Protein AF-0000000072488072 (afdb_homodimer)

Radius of gyration: 31.43 Å; Cα contacts (8 Å, |Δi|>4): 1066; chains: 2; bounding box: 112×76×89 Å

Sequence (458 aa):
MALRFSCALVAGTAMNAYVTSSSVNAASASKPYLTPYPTNPRNSRVFFDVAEKGGSSFFGMSTQQPIGRIEFELFDDTVPVTARSFRELCRGTSSMSPDGKPLTYKGCVFHRIIPDFMIQGGDITKGNGTGGCSIYGVRFKDESFDGKAGKHKGPGILSMANAGRNTNGSQFFICTIACPWLDGKHVVFGQVLHGYEHVKKLESYGTPHGKPTGTVLISDCGVVKEMEPMALRFSCALVAGTAMNAYVTSSSVNAASASKPYLTPYPTNPRNSRVFFDVAEKGGSSFFGMSTQQPIGRIEFELFDDTVPVTARSFRELCRGTSSMSPDGKPLTYKGCVFHRIIPDFMIQGGDITKGNGTGGCSIYGVRFKDESFDGKAGKHKGPGILSMANAGRNTNGSQFFICTIACPWLDGKHVVFGQVLHGYEHVKKLESYGTPHGKPTGTVLISDCGVVKEMEP

Foldseek 3Di:
DPPCPCPVVPPVPPPPPPPPPPPPPPPPPPPDDDWLDDDDPLFWKKKFWKWFFDPQPPVRDTDTHTLGMWMKTWQCVQFVPVSVQQQCQLAWDPDAAPVGFTSHQAPAWQFFAAAQWKTKIFQRPPNNPPAFATPVGRWAFQRDLPDPQFFQRFFFFKWFDADWGGGGGGMIITTHTGDRVCGPTITGTIGTDDDVVSVVVQNVQHDNVTGGVGIMGGNHMHIDGHRHD/DDDPPVVCPDDDPPPPPPPPPPPPPPPPPPPDDDWLDDDDPLFWKKKFWKWFFDPQPPVRDTDTHTLGMWMKTWQCVQFVPVSVQQQCQLAWDPDAAPVGFTSHQAPAWQFFAAAQWKTKIFQRPPNNPPAFATPVGRWAFQRDLPDPQFFQRFFFFKWFDADWGGGGGGMIMTTHTGDRVCGPTITGTIGTDDDVVSVVVQNVQHDNVTGGVGIMGGNHMHIDGHRHD

Structure (mmCIF, N/CA/C/O backbone):
data_AF-0000000072488072-model_v1
#
loop_
_entity.id
_entity.type
_entity.pdbx_description
1 polymer 'Peptidyl-prolyl cis-trans isomerase'
#
loop_
_atom_site.group_PDB
_atom_site.id
_atom_site.type_symbol
_atom_site.label_atom_id
_atom_site.label_alt_id
_atom_site.label_comp_id
_atom_site.label_asym_id
_atom_site.label_entity_id
_atom_site.label_seq_id
_atom_site.pdbx_PDB_ins_code
_atom_site.Cartn_x
_atom_site.Cartn_y
_atom_site.Cartn_z
_atom_site.occupancy
_atom_site.B_iso_or_equiv
_atom_site.auth_seq_id
_atom_site.auth_comp_id
_atom_site.auth_asym_id
_atom_site.auth_atom_id
_atom_site.pdbx_PDB_model_num
ATOM 1 N N . MET A 1 1 ? 91.562 7.945 33.375 1 22.36 1 MET A N 1
ATOM 2 C CA . MET A 1 1 ? 91.312 8.648 32.094 1 22.36 1 MET A CA 1
ATOM 3 C C . MET A 1 1 ? 90.125 8.062 31.344 1 22.36 1 MET A C 1
ATOM 5 O O . MET A 1 1 ? 90.062 6.859 31.094 1 22.36 1 MET A O 1
ATOM 9 N N . ALA A 1 2 ? 89 8.844 31.5 1 22.92 2 ALA A N 1
ATOM 10 C CA . ALA A 1 2 ? 87.562 8.977 31.312 1 22.92 2 ALA A CA 1
ATOM 11 C C . ALA A 1 2 ? 87.188 8.953 29.844 1 22.92 2 ALA A C 1
ATOM 13 O O . ALA A 1 2 ? 87.312 9.953 29.141 1 22.92 2 ALA A O 1
ATOM 14 N N . LEU A 1 3 ? 87.812 7.953 29.094 1 21.38 3 LEU A N 1
ATOM 15 C CA . LEU A 1 3 ? 87.688 7.961 27.641 1 21.38 3 LEU A CA 1
ATOM 16 C C . LEU A 1 3 ? 86.25 7.973 27.203 1 21.38 3 LEU A C 1
ATOM 18 O O . LEU A 1 3 ? 85.438 7.109 27.625 1 21.38 3 LEU A O 1
ATOM 22 N N . ARG A 1 4 ? 85.625 9.148 26.75 1 20.91 4 ARG A N 1
ATOM 23 C CA . ARG A 1 4 ? 84.5 9.922 26.281 1 20.91 4 ARG A CA 1
ATOM 24 C C . ARG A 1 4 ? 83.938 9.344 24.984 1 20.91 4 ARG A C 1
ATOM 26 O O . ARG A 1 4 ? 84.562 9.492 23.922 1 20.91 4 ARG A O 1
ATOM 33 N N . PHE A 1 5 ? 83.875 8 24.734 1 21.52 5 PHE A N 1
ATOM 34 C CA . PHE A 1 5 ? 83.438 7.578 23.391 1 21.52 5 PHE A CA 1
ATOM 35 C C . PHE A 1 5 ? 82.125 8.172 23.016 1 21.52 5 PHE A C 1
ATOM 37 O O . PHE A 1 5 ? 81.125 8.031 23.766 1 21.52 5 PHE A O 1
ATOM 44 N N . SER A 1 6 ? 82.062 9.344 22.297 1 18.88 6 SER A N 1
ATOM 45 C CA . SER A 1 6 ? 81 10.305 21.859 1 18.88 6 SER A CA 1
ATOM 46 C C . SER A 1 6 ? 80.125 9.688 20.797 1 18.88 6 SER A C 1
ATOM 48 O O . SER A 1 6 ? 80.5 9.516 19.641 1 18.88 6 SER A O 1
ATOM 50 N N . CYS A 1 7 ? 79.562 8.461 20.828 1 19.36 7 CYS A N 1
ATOM 51 C CA . CYS A 1 7 ? 78.875 7.871 19.703 1 19.36 7 CYS A CA 1
ATOM 52 C C . CYS A 1 7 ? 77.688 8.734 19.312 1 19.36 7 CYS A C 1
ATOM 54 O O . CYS A 1 7 ? 76.75 8.922 20.094 1 19.36 7 CYS A O 1
ATOM 56 N N . ALA A 1 8 ? 77.875 9.828 18.547 1 18.83 8 ALA A N 1
ATOM 57 C CA . ALA A 1 8 ? 76.938 10.898 18.203 1 18.83 8 ALA A CA 1
ATOM 58 C C . ALA A 1 8 ? 75.812 10.383 17.312 1 18.83 8 ALA A C 1
ATOM 60 O O . ALA A 1 8 ? 76 10.086 16.141 1 18.83 8 ALA A O 1
ATOM 61 N N . LEU A 1 9 ? 75.25 9.164 17.516 1 21.45 9 LEU A N 1
ATOM 62 C CA . LEU A 1 9 ? 74.375 8.688 16.453 1 21.45 9 LEU A CA 1
ATOM 63 C C . LEU A 1 9 ? 73.188 9.648 16.25 1 21.45 9 LEU A C 1
ATOM 65 O O . LEU A 1 9 ? 72.5 9.953 17.188 1 21.45 9 LEU A O 1
ATOM 69 N N . VAL A 1 10 ? 73.375 10.672 15.344 1 21.58 10 VAL A N 1
ATOM 70 C CA . VAL A 1 10 ? 72.5 11.797 15.031 1 21.58 10 VAL A CA 1
ATOM 71 C C . VAL A 1 10 ? 71.188 11.281 14.477 1 21.58 10 VAL A C 1
ATOM 73 O O . VAL A 1 10 ? 71.188 10.461 13.555 1 21.58 10 VAL A O 1
ATOM 76 N N . ALA A 1 11 ? 70.188 11.07 15.344 1 21.56 11 ALA A N 1
ATOM 77 C CA . ALA A 1 11 ? 68.812 10.641 15.234 1 21.56 11 ALA A CA 1
ATOM 78 C C . ALA A 1 11 ? 68 11.531 14.273 1 21.56 11 ALA A C 1
ATOM 80 O O . ALA A 1 11 ? 67.688 12.68 14.602 1 21.56 11 ALA A O 1
ATOM 81 N N . GLY A 1 12 ? 68.562 11.945 13.07 1 21.73 12 GLY A N 1
ATOM 82 C CA . GLY A 1 12 ? 67.812 12.961 12.367 1 21.73 12 GLY A CA 1
ATOM 83 C C . GLY A 1 12 ? 66.438 12.477 11.93 1 21.73 12 GLY A C 1
ATOM 84 O O . GLY A 1 12 ? 66.312 11.641 11.039 1 21.73 12 GLY A O 1
ATOM 85 N N . THR A 1 13 ? 65.562 11.867 12.742 1 21.2 13 THR A N 1
ATOM 86 C CA . THR A 1 13 ? 64.375 11.258 12.227 1 21.2 13 THR A CA 1
ATOM 87 C C . THR A 1 13 ? 63.438 12.312 11.602 1 21.2 13 THR A C 1
ATOM 89 O O . THR A 1 13 ? 63.156 13.328 12.227 1 21.2 13 THR A O 1
ATOM 92 N N . ALA A 1 14 ? 63.625 12.648 10.258 1 22.98 14 ALA A N 1
ATOM 93 C CA . ALA A 1 14 ? 62.75 13.523 9.484 1 22.98 14 ALA A CA 1
ATOM 94 C C . ALA A 1 14 ? 61.281 13.109 9.633 1 22.98 14 ALA A C 1
ATOM 96 O O . ALA A 1 14 ? 60.938 11.945 9.43 1 22.98 14 ALA A O 1
ATOM 97 N N . MET A 1 15 ? 60.562 13.594 10.609 1 22.97 15 MET A N 1
ATOM 98 C CA . MET A 1 15 ? 59.125 13.453 10.789 1 22.97 15 MET A CA 1
ATOM 99 C C . MET A 1 15 ? 58.375 13.977 9.57 1 22.97 15 MET A C 1
ATOM 101 O O . MET A 1 15 ? 58.469 15.164 9.242 1 22.97 15 MET A O 1
ATOM 105 N N . ASN A 1 16 ? 58.531 13.32 8.391 1 24.17 16 ASN A N 1
ATOM 106 C CA . ASN A 1 16 ? 57.656 13.836 7.332 1 24.17 16 ASN A CA 1
ATOM 107 C C . ASN A 1 16 ? 56.188 13.867 7.762 1 24.17 16 ASN A C 1
ATOM 109 O O . ASN A 1 16 ? 55.656 12.859 8.211 1 24.17 16 ASN A O 1
ATOM 113 N N . ALA A 1 17 ? 55.688 15.008 8.188 1 27.56 17 ALA A N 1
ATOM 114 C CA . ALA A 1 17 ? 54.281 15.32 8.438 1 27.56 17 ALA A CA 1
ATOM 115 C C . ALA A 1 17 ? 53.406 15.023 7.215 1 27.56 17 ALA A C 1
ATOM 117 O O . ALA A 1 17 ? 53.562 15.688 6.184 1 27.56 17 ALA A O 1
ATOM 118 N N . TYR A 1 18 ? 53.25 13.773 6.875 1 25.27 18 TYR A N 1
ATOM 119 C CA . TYR A 1 18 ? 52.188 13.609 5.875 1 25.27 18 TYR A CA 1
ATOM 120 C C . TYR A 1 18 ? 50.906 14.273 6.328 1 25.27 18 TYR A C 1
ATOM 122 O O . TYR A 1 18 ? 50.344 13.922 7.375 1 25.27 18 TYR A O 1
ATOM 130 N N . VAL A 1 19 ? 50.719 15.602 6.051 1 29.47 19 VAL A N 1
ATOM 131 C CA . VAL A 1 19 ? 49.406 16.25 6.098 1 29.47 19 VAL A CA 1
ATOM 132 C C . VAL A 1 19 ? 48.438 15.469 5.23 1 29.47 19 VAL A C 1
ATOM 134 O O . VAL A 1 19 ? 48.594 15.383 4.012 1 29.47 19 VAL A O 1
ATOM 137 N N . THR A 1 20 ? 48.094 14.289 5.695 1 28.62 20 THR A N 1
ATOM 138 C CA . THR A 1 20 ? 46.938 13.742 5.012 1 28.62 20 THR A CA 1
ATOM 139 C C . THR A 1 20 ? 45.781 14.742 5.016 1 28.62 20 THR A C 1
ATOM 141 O O . THR A 1 20 ? 45.344 15.188 6.078 1 28.62 20 THR A O 1
ATOM 144 N N . SER A 1 21 ? 45.719 15.641 4.012 1 30.08 21 SER A N 1
ATOM 145 C CA . SER A 1 21 ? 44.5 16.391 3.75 1 30.08 21 SER A CA 1
ATOM 146 C C . SER A 1 21 ? 43.281 15.477 3.701 1 30.08 21 SER A C 1
ATOM 148 O O . SER A 1 21 ? 43.25 14.523 2.922 1 30.08 21 SER A O 1
ATOM 150 N N . SER A 1 22 ? 42.812 15.086 4.883 1 30.8 22 SER A N 1
ATOM 151 C CA . SER A 1 22 ? 41.469 14.477 4.898 1 30.8 22 SER A CA 1
ATOM 152 C C . SER A 1 22 ? 40.5 15.297 4.082 1 30.8 22 SER A C 1
ATOM 154 O O . SER A 1 22 ? 40.188 16.438 4.434 1 30.8 22 SER A O 1
ATOM 156 N N . SER A 1 23 ? 40.625 15.289 2.787 1 32.75 23 SER A N 1
ATOM 157 C CA . SER A 1 23 ? 39.469 15.82 2.086 1 32.75 23 SER A CA 1
ATOM 158 C C . SER A 1 23 ? 38.188 15.25 2.658 1 32.75 23 SER A C 1
ATOM 160 O O . SER A 1 23 ? 37.938 14.047 2.586 1 32.75 23 SER A O 1
ATOM 162 N N . VAL A 1 24 ? 37.781 15.789 3.836 1 34.09 24 VAL A N 1
ATOM 163 C CA . VAL A 1 24 ? 36.375 15.609 4.211 1 34.09 24 VAL A CA 1
ATOM 164 C C . VAL A 1 24 ? 35.5 15.734 2.975 1 34.09 24 VAL A C 1
ATOM 166 O O . VAL A 1 24 ? 35.594 16.703 2.223 1 34.09 24 VAL A O 1
ATOM 169 N N . ASN A 1 25 ? 35.406 14.656 2.223 1 31.02 25 ASN A N 1
ATOM 170 C CA . ASN A 1 25 ? 34.281 14.633 1.309 1 31.02 25 ASN A CA 1
ATOM 171 C C . ASN A 1 25 ? 33.094 15.43 1.864 1 31.02 25 ASN A C 1
ATOM 173 O O . ASN A 1 25 ? 32.594 15.125 2.949 1 31.02 25 ASN A O 1
ATOM 177 N N . ALA A 1 26 ? 33.062 16.656 1.591 1 29.27 26 ALA A N 1
ATOM 178 C CA . ALA A 1 26 ? 31.828 17.422 1.832 1 29.27 26 ALA A CA 1
ATOM 179 C C . ALA A 1 26 ? 30.594 16.578 1.586 1 29.27 26 ALA A C 1
ATOM 181 O O . ALA A 1 26 ? 30.391 16.062 0.483 1 29.27 26 ALA A O 1
ATOM 182 N N . ALA A 1 27 ? 30.156 15.859 2.467 1 34.72 27 ALA A N 1
ATOM 183 C CA . ALA A 1 27 ? 28.766 15.422 2.41 1 34.72 27 ALA A CA 1
ATOM 184 C C . ALA A 1 27 ? 27.906 16.391 1.603 1 34.72 27 ALA A C 1
ATOM 186 O O . ALA A 1 27 ? 27.984 17.609 1.803 1 34.72 27 ALA A O 1
ATOM 187 N N . SER A 1 28 ? 27.688 16.188 0.311 1 36.78 28 SER A N 1
ATOM 188 C CA . SER A 1 28 ? 26.812 17.016 -0.506 1 36.78 28 SER A CA 1
ATOM 189 C C . SER A 1 28 ? 25.781 17.75 0.353 1 36.78 28 SER A C 1
ATOM 191 O O . SER A 1 28 ? 25.078 17.125 1.156 1 36.78 28 SER A O 1
ATOM 193 N N . ALA A 1 29 ? 25.922 18.812 0.796 1 41.69 29 ALA A N 1
ATOM 194 C CA . ALA A 1 29 ? 24.953 19.656 1.483 1 41.69 29 ALA A CA 1
ATOM 195 C C . ALA A 1 29 ? 23.531 19.391 0.993 1 41.69 29 ALA A C 1
ATOM 197 O O . ALA A 1 29 ? 23.25 19.516 -0.2 1 41.69 29 ALA A O 1
ATOM 198 N N . SER A 1 30 ? 22.844 18.391 1.479 1 55.56 30 SER A N 1
ATOM 199 C CA . SER A 1 30 ? 21.438 18.125 1.141 1 55.56 30 SER A CA 1
ATOM 200 C C . SER A 1 30 ? 20.703 19.422 0.797 1 55.56 30 SER A C 1
ATOM 202 O O . SER A 1 30 ? 20.875 20.438 1.477 1 55.56 30 SER A O 1
ATOM 204 N N . LYS A 1 31 ? 20.406 19.734 -0.428 1 69.25 31 LYS A N 1
ATOM 205 C CA . LYS A 1 31 ? 19.641 20.906 -0.882 1 69.25 31 LYS A CA 1
ATOM 206 C C . LYS A 1 31 ? 18.516 21.234 0.092 1 69.25 31 LYS A C 1
ATOM 208 O O . LYS A 1 31 ? 17.797 20.344 0.556 1 69.25 31 LYS A O 1
ATOM 213 N N . PRO A 1 32 ? 18.609 22.516 0.456 1 89.81 32 PRO A N 1
ATOM 214 C CA . PRO A 1 32 ? 17.578 22.938 1.409 1 89.81 32 PRO A CA 1
ATOM 215 C C . PRO A 1 32 ? 16.156 22.672 0.904 1 89.81 32 PRO A C 1
ATOM 217 O O . PRO A 1 32 ? 15.914 22.719 -0.303 1 89.81 32 PRO A O 1
ATOM 220 N N . TYR A 1 33 ? 15.258 22.375 1.756 1 95.31 33 TYR A N 1
ATOM 221 C CA . TYR A 1 33 ? 13.844 22.172 1.45 1 95.31 33 TYR A CA 1
ATOM 222 C C . TYR A 1 33 ? 13.195 23.484 1.009 1 95.31 33 TYR A C 1
ATOM 224 O O . TYR A 1 33 ? 13.352 24.516 1.665 1 95.31 33 TYR A O 1
ATOM 232 N N . LEU A 1 34 ? 12.539 23.375 -0.174 1 95.5 34 LEU A N 1
ATOM 233 C CA . LEU A 1 34 ? 11.695 24.453 -0.66 1 95.5 34 LEU A CA 1
ATOM 234 C C . LEU A 1 34 ? 10.242 24.016 -0.791 1 95.5 34 LEU A C 1
ATOM 236 O O . LEU A 1 34 ? 9.977 22.906 -1.256 1 95.5 34 LEU A O 1
ATOM 240 N N . THR A 1 35 ? 9.414 24.891 -0.335 1 98 35 THR A N 1
ATOM 241 C CA . THR A 1 35 ? 8 24.562 -0.46 1 98 35 THR A CA 1
ATOM 242 C C . THR A 1 35 ? 7.617 24.391 -1.926 1 98 35 THR A C 1
ATOM 244 O O . THR A 1 35 ? 8.078 25.141 -2.789 1 98 35 THR A O 1
ATOM 247 N N . PRO A 1 36 ? 6.742 23.453 -2.158 1 98.25 36 PRO A N 1
ATOM 248 C CA . PRO A 1 36 ? 6.316 23.234 -3.541 1 98.25 36 PRO A CA 1
ATOM 249 C C . PRO A 1 36 ? 5.523 24.406 -4.113 1 98.25 36 PRO A C 1
ATOM 251 O O . PRO A 1 36 ? 5.598 24.672 -5.312 1 98.25 36 PRO A O 1
ATOM 254 N N . TYR A 1 37 ? 4.758 25.078 -3.332 1 98.56 37 TYR A N 1
ATOM 255 C CA . TYR A 1 37 ? 3.977 26.234 -3.752 1 98.56 37 TYR A CA 1
ATOM 256 C C . TYR A 1 37 ? 4.422 27.484 -3.01 1 98.56 37 TYR A C 1
ATOM 258 O O . TYR A 1 37 ? 4.93 27.406 -1.889 1 98.56 37 TYR A O 1
ATOM 266 N N . PRO A 1 38 ? 4.191 28.625 -3.67 1 98 38 PRO A N 1
ATOM 267 C CA . PRO A 1 38 ? 4.426 29.859 -2.918 1 98 38 PRO A CA 1
ATOM 268 C C . PRO A 1 38 ? 3.549 29.969 -1.674 1 98 38 PRO A C 1
ATOM 270 O O . PRO A 1 38 ? 2.385 29.562 -1.697 1 98 38 PRO A O 1
ATOM 273 N N . THR A 1 39 ? 4.16 30.5 -0.698 1 98.06 39 THR A N 1
ATOM 274 C CA . THR A 1 39 ? 3.432 30.656 0.555 1 98.06 39 THR A CA 1
ATOM 275 C C . THR A 1 39 ? 2.471 31.844 0.475 1 98.06 39 THR A C 1
ATOM 277 O O . THR A 1 39 ? 2.738 32.812 -0.226 1 98.06 39 THR A O 1
ATOM 280 N N . ASN A 1 40 ? 1.332 31.703 1.137 1 98.19 40 ASN A N 1
ATOM 281 C CA . ASN A 1 40 ? 0.347 32.781 1.305 1 98.19 40 ASN A CA 1
ATOM 282 C C . ASN A 1 40 ? 0.245 33.219 2.76 1 98.19 40 ASN A C 1
ATOM 284 O O . ASN A 1 40 ? -0.224 32.469 3.613 1 98.19 40 ASN A O 1
ATOM 288 N N . PRO A 1 41 ? 0.607 34.375 3.043 1 96.75 41 PRO A N 1
ATOM 289 C CA . PRO A 1 41 ? 0.633 34.844 4.434 1 96.75 41 PRO A CA 1
ATOM 290 C C . PRO A 1 41 ? -0.756 34.906 5.062 1 96.75 41 PRO A C 1
ATOM 292 O O . PRO A 1 41 ? -0.88 35 6.285 1 96.75 41 PRO A O 1
ATOM 295 N N . ARG A 1 42 ? -1.775 34.844 4.293 1 98.06 42 ARG A N 1
ATOM 296 C CA . ARG A 1 42 ? -3.129 34.906 4.832 1 98.06 42 ARG A CA 1
ATOM 297 C C . ARG A 1 42 ? -3.605 33.5 5.27 1 98.06 42 ARG A C 1
ATOM 299 O O . ARG A 1 42 ? -4.609 33.406 5.973 1 98.06 42 ARG A O 1
ATOM 306 N N . ASN A 1 43 ? -2.926 32.562 4.816 1 98.75 43 ASN A N 1
ATOM 307 C CA . ASN A 1 43 ? -3.281 31.188 5.18 1 98.75 43 ASN A CA 1
ATOM 308 C C . ASN A 1 43 ? -2.92 30.875 6.629 1 98.75 43 ASN A C 1
ATOM 310 O O . ASN A 1 43 ? -1.988 31.469 7.18 1 98.75 43 ASN A O 1
ATOM 314 N N . SER A 1 44 ? -3.662 29.984 7.27 1 98.75 44 SER A N 1
ATOM 315 C CA . SER A 1 44 ? -3.363 29.562 8.633 1 98.75 44 SER A CA 1
ATOM 316 C C . SER A 1 44 ? -2.146 28.641 8.672 1 98.75 44 SER A C 1
ATOM 318 O O . SER A 1 44 ? -1.719 28.125 7.637 1 98.75 44 SER A O 1
ATOM 320 N N . ARG A 1 45 ? -1.593 28.547 9.844 1 98.88 45 ARG A N 1
ATOM 321 C CA . ARG A 1 45 ? -0.459 27.656 10.117 1 98.88 45 ARG A CA 1
ATOM 322 C C . ARG A 1 45 ? -0.712 26.812 11.352 1 98.88 45 ARG A C 1
ATOM 324 O O . ARG A 1 45 ? -1.26 27.297 12.344 1 98.88 45 ARG A O 1
ATOM 331 N N . VAL A 1 46 ? -0.357 25.562 11.242 1 98.94 46 VAL A N 1
ATOM 332 C CA . VAL A 1 46 ? -0.469 24.625 12.352 1 98.94 46 VAL A CA 1
ATOM 333 C C . VAL A 1 46 ? 0.858 23.891 12.547 1 98.94 46 VAL A C 1
ATOM 335 O O . VAL A 1 46 ? 1.778 24.047 11.734 1 98.94 46 VAL A O 1
ATOM 338 N N . PHE A 1 47 ? 0.931 23.141 13.688 1 98.94 47 PHE A N 1
ATOM 339 C CA . PHE A 1 47 ? 2.17 22.406 13.914 1 98.94 47 PHE A CA 1
ATOM 340 C C . PHE A 1 47 ? 1.882 21.016 14.477 1 98.94 47 PHE A C 1
ATOM 342 O O . PHE A 1 47 ? 0.826 20.797 15.07 1 98.94 47 PHE A O 1
ATOM 349 N N . PHE A 1 48 ? 2.773 20.109 14.219 1 98.94 48 PHE A N 1
ATOM 350 C CA . PHE A 1 48 ? 2.951 18.844 14.922 1 98.94 48 PHE A CA 1
ATOM 351 C C . PHE A 1 48 ? 4.289 18.812 15.656 1 98.94 48 PHE A C 1
ATOM 353 O O . PHE A 1 48 ? 5.332 19.094 15.07 1 98.94 48 PHE A O 1
ATOM 360 N N . ASP A 1 49 ? 4.258 18.531 16.938 1 98.88 49 ASP A N 1
ATOM 361 C CA . ASP A 1 49 ? 5.43 17.953 17.578 1 98.88 49 ASP A CA 1
ATOM 362 C C . ASP A 1 49 ? 5.414 16.422 17.469 1 98.88 49 ASP A C 1
ATOM 364 O O . ASP A 1 49 ? 4.441 15.781 17.859 1 98.88 49 ASP A O 1
ATOM 368 N N . VAL A 1 50 ? 6.531 15.883 16.906 1 98.81 50 VAL A N 1
ATOM 369 C CA . VAL A 1 50 ? 6.535 14.445 16.656 1 98.81 50 VAL A CA 1
ATOM 370 C C . VAL A 1 50 ? 7.617 13.781 17.516 1 98.81 50 VAL A C 1
ATOM 372 O O . VAL A 1 50 ? 8.586 14.43 17.906 1 98.81 50 VAL A O 1
ATOM 375 N N . ALA A 1 51 ? 7.344 12.539 17.828 1 98.5 51 ALA A N 1
ATOM 376 C CA . ALA A 1 51 ? 8.219 11.797 18.734 1 98.5 51 ALA A CA 1
ATOM 377 C C . ALA A 1 51 ? 8.211 10.312 18.422 1 98.5 51 ALA A C 1
ATOM 379 O O . ALA A 1 51 ? 7.344 9.828 17.688 1 98.5 51 ALA A O 1
ATOM 380 N N . GLU A 1 52 ? 9.234 9.625 18.859 1 97.56 52 GLU A N 1
ATOM 381 C CA . GLU A 1 52 ? 9.281 8.172 18.844 1 97.56 52 GLU A CA 1
ATOM 382 C C . GLU A 1 52 ? 8.898 7.602 20.219 1 97.56 52 GLU A C 1
ATOM 384 O O . GLU A 1 52 ? 9.359 8.086 21.25 1 97.56 52 GLU A O 1
ATOM 389 N N . LYS A 1 53 ? 8.031 6.641 20.141 1 93.25 53 LYS A N 1
ATOM 390 C CA . LYS A 1 53 ? 7.684 5.98 21.391 1 93.25 53 LYS A CA 1
ATOM 391 C C . LYS A 1 53 ? 8.828 5.105 21.891 1 93.25 53 LYS A C 1
ATOM 393 O O . LYS A 1 53 ? 9.352 4.273 21.141 1 93.25 53 LYS A O 1
ATOM 398 N N . GLY A 1 54 ? 9.359 5.441 22.969 1 78.81 54 GLY A N 1
ATOM 399 C CA . GLY A 1 54 ? 10.469 4.703 23.547 1 78.81 54 GLY A CA 1
ATOM 400 C C . GLY A 1 54 ? 10.039 3.424 24.234 1 78.81 54 GLY A C 1
ATOM 401 O O . GLY A 1 54 ? 8.844 3.162 24.391 1 78.81 54 GLY A O 1
ATOM 402 N N . GLY A 1 55 ? 10.984 2.451 24.312 1 67.81 55 GLY A N 1
ATOM 403 C CA . GLY A 1 55 ? 10.742 1.24 25.094 1 67.81 55 GLY A CA 1
ATOM 404 C C . GLY A 1 55 ? 10.367 1.516 26.531 1 67.81 55 GLY A C 1
ATOM 405 O O . GLY A 1 55 ? 10.406 2.664 26.984 1 67.81 55 GLY A O 1
ATOM 406 N N . SER A 1 56 ? 9.539 0.616 26.984 1 58.5 56 SER A N 1
ATOM 407 C CA . SER A 1 56 ? 9.188 0.707 28.406 1 58.5 56 SER A CA 1
ATOM 408 C C . SER A 1 56 ? 10.43 0.91 29.266 1 58.5 56 SER A C 1
ATOM 410 O O . SER A 1 56 ? 11.438 0.227 29.078 1 58.5 56 SER A O 1
ATOM 412 N N . SER A 1 57 ? 10.609 2.199 29.688 1 53 57 SER A N 1
ATOM 413 C CA . SER A 1 57 ? 11.656 2.326 30.688 1 53 57 SER A CA 1
ATOM 414 C C . SER A 1 57 ? 11.406 1.387 31.859 1 53 57 SER A C 1
ATOM 416 O O . SER A 1 57 ? 10.297 0.878 32.031 1 53 57 SER A O 1
ATOM 418 N N . PHE A 1 58 ? 12.484 1.087 32.469 1 52.59 58 PHE A N 1
ATOM 419 C CA . PHE A 1 58 ? 12.469 0.26 33.656 1 52.59 58 PHE A CA 1
ATOM 420 C C . PHE A 1 58 ? 11.25 0.566 34.531 1 52.59 58 PHE A C 1
ATOM 422 O O . PHE A 1 58 ? 10.703 -0.325 35.188 1 52.59 58 PHE A O 1
ATOM 429 N N . PHE A 1 59 ? 10.883 1.755 34.688 1 56.06 59 PHE A N 1
ATOM 430 C CA . PHE A 1 59 ? 9.82 2.023 35.625 1 56.06 59 PHE A CA 1
ATOM 431 C C . PHE A 1 59 ? 8.453 1.979 34.969 1 56.06 59 PHE A C 1
ATOM 433 O O . PHE A 1 59 ? 7.469 2.467 35.531 1 56.06 59 PHE A O 1
ATOM 440 N N . GLY A 1 60 ? 8.336 1.348 33.844 1 56.75 60 GLY A N 1
ATOM 441 C CA . GLY A 1 60 ? 7.031 1.131 33.25 1 56.75 60 GLY A CA 1
ATOM 442 C C . GLY A 1 60 ? 6.531 2.33 32.469 1 56.75 60 GLY A C 1
ATOM 443 O O . GLY A 1 60 ? 5.398 2.332 31.969 1 56.75 60 GLY A O 1
ATOM 444 N N . MET A 1 61 ? 7.289 3.455 32.625 1 58.28 61 MET A N 1
ATOM 445 C CA . MET A 1 61 ? 6.77 4.648 31.984 1 58.28 61 MET A CA 1
ATOM 446 C C . MET A 1 61 ? 7.188 4.691 30.516 1 58.28 61 MET A C 1
ATOM 448 O O . MET A 1 61 ? 8.352 4.461 30.188 1 58.28 61 MET A O 1
ATOM 452 N N . SER A 1 62 ? 6.258 4.695 29.688 1 64.31 62 SER A N 1
ATOM 453 C CA . SER A 1 62 ? 6.551 4.875 28.266 1 64.31 62 SER A CA 1
ATOM 454 C C . SER A 1 62 ? 7.203 6.23 28 1 64.31 62 SER A C 1
ATOM 456 O O . SER A 1 62 ? 6.695 7.262 28.438 1 64.31 62 SER A O 1
ATOM 458 N N . THR A 1 63 ? 8.492 6.199 27.594 1 81.5 63 THR A N 1
ATOM 459 C CA . THR A 1 63 ? 9.211 7.43 27.281 1 81.5 63 THR A CA 1
ATOM 460 C C . THR A 1 63 ? 9.078 7.766 25.797 1 81.5 63 THR A C 1
ATOM 462 O O . THR A 1 63 ? 8.781 6.891 24.984 1 81.5 63 THR A O 1
ATOM 465 N N . GLN A 1 64 ? 8.836 9.086 25.562 1 89.38 64 GLN A N 1
ATOM 466 C CA . GLN A 1 64 ? 8.875 9.594 24.188 1 89.38 64 GLN A CA 1
ATOM 467 C C . GLN A 1 64 ? 10.18 10.336 23.906 1 89.38 64 GLN A C 1
ATOM 469 O O . GLN A 1 64 ? 10.641 11.117 24.75 1 89.38 64 GLN A O 1
ATOM 474 N N . GLN A 1 65 ? 10.805 9.922 22.875 1 94.12 65 GLN A N 1
ATOM 475 C CA . GLN A 1 65 ? 11.977 10.656 22.391 1 94.12 65 GLN A CA 1
ATOM 476 C C . GLN A 1 65 ? 11.586 11.68 21.328 1 94.12 65 GLN A C 1
ATOM 478 O O . GLN A 1 65 ? 11.188 11.305 20.219 1 94.12 65 GLN A O 1
ATOM 483 N N . PRO A 1 66 ? 11.742 12.938 21.672 1 97 66 PRO A N 1
ATOM 484 C CA . PRO A 1 66 ? 11.336 13.961 20.719 1 97 66 PRO A CA 1
ATOM 485 C C . PRO A 1 66 ? 12.141 13.914 19.422 1 97 66 PRO A C 1
ATOM 487 O O . PRO A 1 66 ? 13.359 13.688 19.453 1 97 66 PRO A O 1
ATOM 490 N N . ILE A 1 67 ? 11.43 14.023 18.359 1 98.25 67 ILE A N 1
ATOM 491 C CA . ILE A 1 67 ? 12.07 14.18 17.062 1 98.25 67 ILE A CA 1
ATOM 492 C C . ILE A 1 67 ? 12.156 15.664 16.703 1 98.25 67 ILE A C 1
ATOM 494 O O . ILE A 1 67 ? 13.234 16.156 16.359 1 98.25 67 ILE A O 1
ATOM 498 N N . GLY A 1 68 ? 11.016 16.375 16.688 1 98.75 68 GLY A N 1
ATOM 499 C CA . GLY A 1 68 ? 11.016 17.812 16.422 1 98.75 68 GLY A CA 1
ATOM 500 C C . GLY A 1 68 ? 9.664 18.328 15.977 1 98.75 68 GLY A C 1
ATOM 501 O O . GLY A 1 68 ? 8.672 17.594 15.984 1 98.75 68 GLY A O 1
ATOM 502 N N . ARG A 1 69 ? 9.641 19.656 15.641 1 98.81 69 ARG A N 1
ATOM 503 C CA . ARG A 1 69 ? 8.391 20.297 15.234 1 98.81 69 ARG A CA 1
ATOM 504 C C . ARG A 1 69 ? 8.312 20.406 13.711 1 98.81 69 ARG A C 1
ATOM 506 O O . ARG A 1 69 ? 9.297 20.766 13.062 1 98.81 69 ARG A O 1
ATOM 513 N N . ILE A 1 70 ? 7.164 20.062 13.219 1 98.94 70 ILE A N 1
ATOM 514 C CA . ILE A 1 70 ? 6.805 20.297 11.82 1 98.94 70 ILE A CA 1
ATOM 515 C C . ILE A 1 70 ? 5.703 21.344 11.742 1 98.94 70 ILE A C 1
ATOM 517 O O . ILE A 1 70 ? 4.672 21.219 12.406 1 98.94 70 ILE A O 1
ATOM 521 N N . GLU A 1 71 ? 5.895 22.328 10.938 1 98.94 71 GLU A N 1
ATOM 522 C CA . GLU A 1 71 ? 4.891 23.375 10.734 1 98.94 71 GLU A CA 1
ATOM 523 C C . GLU A 1 71 ? 4.297 23.297 9.328 1 98.94 71 GLU A C 1
ATOM 525 O O . GLU A 1 71 ? 5.02 23.094 8.352 1 98.94 71 GLU A O 1
ATOM 530 N N . PHE A 1 72 ? 3.033 23.547 9.273 1 98.94 72 PHE A N 1
ATOM 531 C CA . PHE A 1 72 ? 2.305 23.453 8.008 1 98.94 72 PHE A CA 1
ATOM 532 C C . PHE A 1 72 ? 1.599 24.766 7.691 1 98.94 72 PHE A C 1
ATOM 534 O O . PHE A 1 72 ? 1.056 25.406 8.586 1 98.94 72 PHE A O 1
ATOM 541 N N . GLU A 1 73 ? 1.635 25.078 6.465 1 98.94 73 GLU A N 1
ATOM 542 C CA . GLU A 1 73 ? 0.65 26.016 5.918 1 98.94 73 GLU A CA 1
ATOM 543 C C . GLU A 1 73 ? -0.585 25.281 5.414 1 98.94 73 GLU A C 1
ATOM 545 O O . GLU A 1 73 ? -0.469 24.281 4.699 1 98.94 73 GLU A O 1
ATOM 550 N N . LEU A 1 74 ? -1.74 25.719 5.832 1 98.94 74 LEU A N 1
ATOM 551 C CA . LEU A 1 74 ? -2.973 25.156 5.293 1 98.94 74 LEU A CA 1
ATOM 552 C C . LEU A 1 74 ? -3.541 26.031 4.188 1 98.94 74 LEU A C 1
ATOM 554 O O . LEU A 1 74 ? -3.496 27.266 4.289 1 98.94 74 LEU A O 1
ATOM 558 N N . PHE A 1 75 ? -4.051 25.469 3.166 1 98.81 75 PHE A N 1
ATOM 559 C CA . PHE A 1 75 ? -4.523 26.203 2 1 98.81 75 PHE A CA 1
ATOM 560 C C . PHE A 1 75 ? -5.949 26.703 2.217 1 98.81 75 PHE A C 1
ATOM 562 O O . PHE A 1 75 ? -6.859 26.312 1.479 1 98.81 75 PHE A O 1
ATOM 569 N N . ASP A 1 76 ? -6.078 27.641 3.057 1 98.69 76 ASP A N 1
ATOM 570 C CA . ASP A 1 76 ? -7.359 28.281 3.338 1 98.69 76 ASP A CA 1
ATOM 571 C C . ASP A 1 76 ? -7.906 28.984 2.098 1 98.69 76 ASP A C 1
ATOM 573 O O . ASP A 1 76 ? -9.125 29.094 1.929 1 98.69 76 ASP A O 1
ATOM 577 N N . ASP A 1 77 ? -7.094 29.391 1.286 1 98 77 ASP A N 1
ATOM 578 C CA . ASP A 1 77 ? -7.445 30.188 0.111 1 98 77 ASP A CA 1
ATOM 579 C C . ASP A 1 77 ? -8.094 29.312 -0.963 1 98 77 ASP A C 1
ATOM 581 O O . ASP A 1 77 ? -8.844 29.812 -1.806 1 98 77 ASP A O 1
ATOM 585 N N . THR A 1 78 ? -7.855 28.031 -0.97 1 97.88 78 THR A N 1
ATOM 586 C CA . THR A 1 78 ? -8.344 27.188 -2.049 1 97.88 78 THR A CA 1
ATOM 587 C C . THR A 1 78 ? -9.336 26.156 -1.52 1 97.88 78 THR A C 1
ATOM 589 O O . THR A 1 78 ? -10.328 25.844 -2.186 1 97.88 78 THR A O 1
ATOM 592 N N . VAL A 1 79 ? -9.07 25.625 -0.34 1 98.69 79 VAL A N 1
ATOM 593 C CA . VAL A 1 79 ? -9.93 24.594 0.238 1 98.69 79 VAL A CA 1
ATOM 594 C C . VAL A 1 79 ? -10.172 24.891 1.715 1 98.69 79 VAL A C 1
ATOM 596 O O . VAL A 1 79 ? -9.812 24.109 2.586 1 98.69 79 VAL A O 1
ATOM 599 N N . PRO A 1 80 ? -10.906 25.953 2.004 1 98.56 80 PRO A N 1
ATOM 600 C CA . PRO A 1 80 ? -11.109 26.406 3.381 1 98.56 80 PRO A CA 1
ATOM 601 C C . PRO A 1 80 ? -11.852 25.375 4.238 1 98.56 80 PRO A C 1
ATOM 603 O O . PRO A 1 80 ? -11.633 25.297 5.449 1 98.56 80 PRO A O 1
ATOM 606 N N . VAL A 1 81 ? -12.727 24.594 3.664 1 98.62 81 VAL A N 1
ATOM 607 C CA . VAL A 1 81 ? -13.492 23.609 4.426 1 98.62 81 VAL A CA 1
ATOM 608 C C . VAL A 1 81 ? -12.57 22.5 4.914 1 98.62 81 VAL A C 1
ATOM 610 O O . VAL A 1 81 ? -12.594 22.125 6.094 1 98.62 81 VAL A O 1
ATOM 613 N N . THR A 1 82 ? -11.758 21.984 4.047 1 98.81 82 THR A N 1
ATOM 614 C CA . 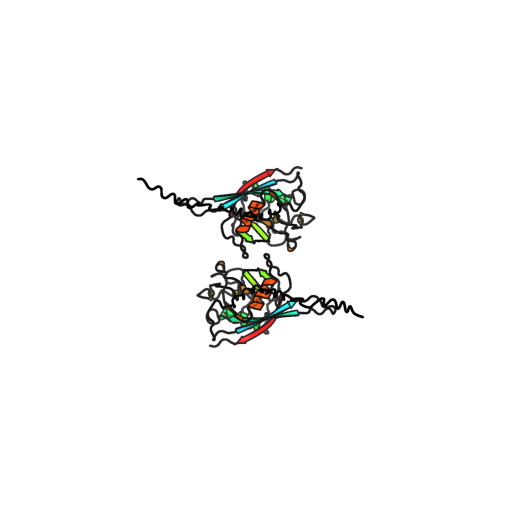THR A 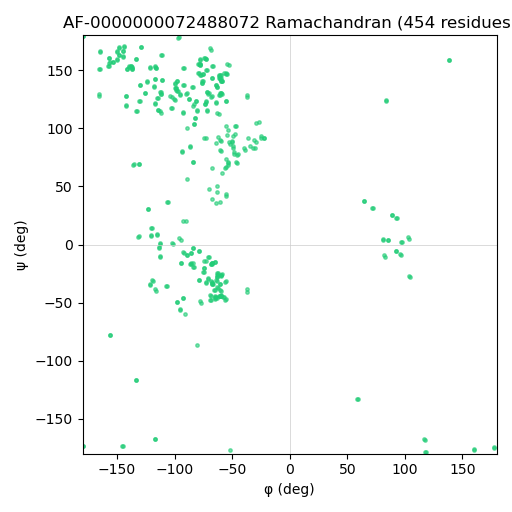1 82 ? -10.797 20.922 4.383 1 98.81 82 THR A CA 1
ATOM 615 C C . THR A 1 82 ? -9.75 21.438 5.367 1 98.81 82 THR A C 1
ATOM 617 O O . THR A 1 82 ? -9.453 20.781 6.363 1 98.81 82 THR A O 1
ATOM 620 N N . ALA A 1 83 ? -9.25 22.625 5.086 1 98.88 83 ALA A N 1
ATOM 621 C CA . ALA A 1 83 ? -8.25 23.234 5.949 1 98.88 83 ALA A CA 1
ATOM 622 C C . ALA A 1 83 ? -8.789 23.438 7.363 1 98.88 83 ALA A C 1
ATOM 624 O O . ALA A 1 83 ? -8.086 23.188 8.344 1 98.88 83 ALA A O 1
ATOM 625 N N . ARG A 1 84 ? -10 23.812 7.461 1 98.5 84 ARG A N 1
ATOM 626 C CA . ARG A 1 84 ? -10.609 24.047 8.766 1 98.5 84 ARG A CA 1
ATOM 627 C C . ARG A 1 84 ? -10.695 22.75 9.57 1 98.5 84 ARG A C 1
ATOM 629 O O . ARG A 1 84 ? -10.398 22.734 10.766 1 98.5 84 ARG A O 1
ATOM 636 N N . SER A 1 85 ? -11.148 21.719 8.953 1 98.38 85 SER A N 1
ATOM 637 C CA . SER A 1 85 ? -11.242 20.453 9.664 1 98.38 85 SER A CA 1
ATOM 638 C C . SER A 1 85 ? -9.898 20.047 10.266 1 98.38 85 SER A C 1
ATOM 640 O O . SER A 1 85 ? -9.82 19.688 11.438 1 98.38 85 SER A O 1
ATOM 642 N N . PHE A 1 86 ? -8.859 20.141 9.461 1 98.75 86 PHE A N 1
ATOM 643 C CA . PHE A 1 86 ? -7.52 19.781 9.906 1 98.75 86 PHE A CA 1
ATOM 644 C C . PHE A 1 86 ? -7.051 20.703 11.023 1 98.75 86 PHE A C 1
ATOM 646 O O . PHE A 1 86 ? -6.516 20.234 12.031 1 98.75 86 PHE A O 1
ATOM 653 N N . ARG A 1 87 ? -7.25 21.953 10.852 1 98.81 87 ARG A N 1
ATOM 654 C CA . ARG A 1 87 ? -6.844 22.953 11.828 1 98.81 87 ARG A CA 1
ATOM 655 C C . ARG A 1 87 ? -7.52 22.703 13.172 1 98.81 87 ARG A C 1
ATOM 657 O O . ARG A 1 87 ? -6.871 22.766 14.219 1 98.81 87 ARG A O 1
ATOM 664 N N . GLU A 1 88 ? -8.789 22.422 13.141 1 98.56 88 GLU A N 1
ATOM 665 C CA . GLU A 1 88 ? -9.531 22.203 14.375 1 98.56 88 GLU A CA 1
ATOM 666 C C . GLU A 1 88 ? -9.07 20.922 15.078 1 98.56 88 GLU A C 1
ATOM 668 O O . GLU A 1 88 ? -9.07 20.844 16.312 1 98.56 88 GLU A O 1
ATOM 673 N N . LEU A 1 89 ? -8.695 19.938 14.336 1 98.5 89 LEU A N 1
ATOM 674 C CA . LEU A 1 89 ? -8.172 18.719 14.938 1 98.5 89 LEU A CA 1
ATOM 675 C C . LEU A 1 89 ? -6.789 18.953 15.531 1 98.5 89 LEU A C 1
ATOM 677 O O . LEU A 1 89 ? -6.398 18.281 16.484 1 98.5 89 LEU A O 1
ATOM 681 N N . CYS A 1 90 ? -6.047 19.891 14.953 1 98.75 90 CYS A N 1
ATOM 682 C CA . CYS A 1 90 ? -4.789 20.297 15.57 1 98.75 90 CYS A CA 1
ATOM 683 C C . CYS A 1 90 ? -5.043 21.047 16.875 1 98.75 90 CYS A C 1
ATOM 685 O O . CYS A 1 90 ? -4.324 20.859 17.859 1 98.75 90 CYS A O 1
ATOM 687 N N . ARG A 1 91 ? -5.988 21.922 16.812 1 97.88 91 ARG A N 1
ATOM 688 C CA . ARG A 1 91 ? -6.344 22.703 17.984 1 97.88 91 ARG A CA 1
ATOM 689 C C . ARG A 1 91 ? -6.844 21.797 19.109 1 97.88 91 ARG A C 1
ATOM 691 O O . ARG A 1 91 ? -6.5 22.016 20.281 1 97.88 91 ARG A O 1
ATOM 698 N N . GLY A 1 92 ? -7.527 20.828 18.797 1 95.12 92 GLY A N 1
ATOM 699 C CA . GLY A 1 92 ? -8.289 20.031 19.75 1 95.12 92 GLY A CA 1
ATOM 700 C C . GLY A 1 92 ? -9.641 20.625 20.078 1 95.12 92 GLY A C 1
ATOM 701 O O . GLY A 1 92 ? -9.75 21.828 20.328 1 95.12 92 GLY A O 1
ATOM 702 N N . THR A 1 93 ? -10.633 19.828 19.859 1 85.69 93 THR A N 1
ATOM 703 C CA . THR A 1 93 ? -11.984 20.281 20.172 1 85.69 93 THR A CA 1
ATOM 704 C C . THR A 1 93 ? -12.562 19.516 21.359 1 85.69 93 THR A C 1
ATOM 706 O O . THR A 1 93 ? -12.016 18.5 21.766 1 85.69 93 THR A O 1
ATOM 709 N N . SER A 1 94 ? -13.602 20.078 21.922 1 87.56 94 SER A N 1
ATOM 710 C CA . SER A 1 94 ? -14.312 19.391 23 1 87.56 94 SER A CA 1
ATOM 711 C C . SER A 1 94 ? -15.242 18.312 22.438 1 87.56 94 SER A C 1
ATOM 713 O O . SER A 1 94 ? -15.781 17.5 23.203 1 87.56 94 SER A O 1
ATOM 715 N N . SER A 1 95 ? -15.312 18.281 21.172 1 90 95 SER A N 1
ATOM 716 C CA . SER A 1 95 ? -16.203 17.312 20.531 1 90 95 SER A CA 1
ATOM 717 C C . SER A 1 95 ? -15.562 15.922 20.484 1 90 95 SER A C 1
ATOM 719 O O . SER A 1 95 ? -14.336 15.797 20.578 1 90 95 SER A O 1
ATOM 721 N N . MET A 1 96 ? -16.484 14.922 20.406 1 94.56 96 MET A N 1
ATOM 722 C CA . MET A 1 96 ? -16.047 13.531 20.344 1 94.56 96 MET A CA 1
ATOM 723 C C . MET A 1 96 ? -16.562 12.852 19.078 1 94.56 96 MET A C 1
ATOM 725 O O . MET A 1 96 ? -17.609 13.234 18.547 1 94.56 96 MET A O 1
ATOM 729 N N . SER A 1 97 ? -15.859 11.914 18.656 1 95.12 97 SER A N 1
ATOM 730 C CA . SER A 1 97 ? -16.344 11.055 17.578 1 95.12 97 SER A CA 1
ATOM 731 C C . SER A 1 97 ? -17.516 10.195 18.047 1 95.12 97 SER A C 1
ATOM 733 O O . SER A 1 97 ? -17.781 10.086 19.25 1 95.12 97 SER A O 1
ATOM 735 N N . PRO A 1 98 ? -18.219 9.555 17.094 1 94.31 98 PRO A N 1
ATOM 736 C CA . PRO A 1 98 ? -19.312 8.672 17.484 1 94.31 98 PRO A CA 1
ATOM 737 C C . PRO A 1 98 ? -18.859 7.531 18.391 1 94.31 98 PRO A C 1
ATOM 739 O O . PRO A 1 98 ? -19.641 7.059 19.234 1 94.31 98 PRO A O 1
ATOM 742 N N . ASP A 1 99 ? -17.672 7.129 18.359 1 93.38 99 ASP A N 1
ATOM 743 C CA . ASP A 1 99 ? -17.172 6.027 19.188 1 93.38 99 ASP A CA 1
ATOM 744 C C . ASP A 1 99 ? -16.516 6.543 20.453 1 93.38 99 ASP A C 1
ATOM 746 O O . ASP A 1 99 ? -15.852 5.785 21.172 1 93.38 99 ASP A O 1
ATOM 750 N N . GLY A 1 100 ? -16.562 7.855 20.734 1 94.81 100 GLY A N 1
ATOM 751 C CA . GLY A 1 100 ? -16.188 8.43 22.016 1 94.81 100 GLY A CA 1
ATOM 752 C C . GLY A 1 100 ? -14.734 8.859 22.062 1 94.81 100 GLY A C 1
ATOM 753 O O . GLY A 1 100 ? -14.148 8.961 23.141 1 94.81 100 GLY A O 1
ATOM 754 N N . LYS A 1 101 ? -14.195 9.086 20.938 1 95.94 101 LYS A N 1
ATOM 755 C CA . LYS A 1 101 ? -12.805 9.531 20.891 1 95.94 101 LYS A CA 1
ATOM 756 C C . LYS A 1 101 ? -12.727 11.047 20.703 1 95.94 101 LYS A C 1
ATOM 758 O O . LYS A 1 101 ? -13.5 11.625 19.938 1 95.94 101 LYS A O 1
ATOM 763 N N . PRO A 1 102 ? -11.781 11.68 21.438 1 96 102 PRO A N 1
ATOM 764 C CA . PRO A 1 102 ? -11.602 13.117 21.219 1 96 102 PRO A CA 1
ATOM 765 C C . PRO A 1 102 ? -11.203 13.445 19.781 1 96 102 PRO A C 1
ATOM 767 O O . PRO A 1 102 ? -10.445 12.695 19.156 1 96 102 PRO A O 1
ATOM 770 N N . LEU A 1 103 ? -11.664 14.555 19.312 1 97.75 103 LEU A N 1
ATOM 771 C CA . LEU A 1 103 ? -11.281 15.039 18 1 97.75 103 LEU A CA 1
ATOM 772 C C . LEU A 1 103 ? -10 15.859 18.062 1 97.75 103 LEU A C 1
ATOM 774 O O . LEU A 1 103 ? -10.039 17.094 18.062 1 97.75 103 LEU A O 1
ATOM 778 N N . THR A 1 104 ? -8.883 15.148 18.016 1 98.44 104 THR A N 1
ATOM 779 C CA . THR A 1 104 ? -7.559 15.766 18.062 1 98.44 104 THR A CA 1
ATOM 780 C C . THR A 1 104 ? -6.512 14.828 17.453 1 98.44 104 THR A C 1
ATOM 782 O O . THR A 1 104 ? -6.648 13.609 17.516 1 98.44 104 THR A O 1
ATOM 785 N N . TYR A 1 105 ? -5.477 15.453 16.953 1 98.56 105 TYR A N 1
ATOM 786 C CA . TYR A 1 105 ? -4.363 14.672 16.422 1 98.56 105 TYR A CA 1
ATOM 787 C C . TYR A 1 105 ? -3.379 14.32 17.531 1 98.56 105 TYR A C 1
ATOM 789 O O . TYR A 1 105 ? -2.504 13.469 17.344 1 98.56 105 TYR A O 1
ATOM 797 N N . LYS A 1 106 ? -3.479 15.039 18.672 1 97.88 106 LYS A N 1
ATOM 798 C CA . LYS A 1 106 ? -2.547 14.75 19.766 1 97.88 106 LYS A CA 1
ATOM 799 C C . LYS A 1 106 ? -2.594 13.281 20.156 1 97.88 106 LYS A C 1
ATOM 801 O O . LYS A 1 106 ? -3.668 12.734 20.422 1 97.88 106 LYS A O 1
ATOM 806 N N . GLY A 1 107 ? -1.425 12.633 20.109 1 96.75 107 GLY A N 1
ATOM 807 C CA . GLY A 1 107 ? -1.317 11.234 20.484 1 96.75 107 GLY A CA 1
ATOM 808 C C . GLY A 1 107 ? -1.482 10.273 19.328 1 96.75 107 GLY A C 1
ATOM 809 O O . GLY A 1 107 ? -1.263 9.07 19.469 1 96.75 107 GLY A O 1
ATOM 810 N N . CYS A 1 108 ? -1.8 10.805 18.219 1 97.5 108 CYS A N 1
ATOM 811 C CA . CYS A 1 108 ? -2.066 9.984 17.047 1 97.5 108 CYS A CA 1
ATOM 812 C C . CYS A 1 108 ? -0.77 9.461 16.438 1 97.5 108 CYS A C 1
ATOM 814 O O . CYS A 1 108 ? 0.21 10.195 16.328 1 97.5 108 CYS A O 1
ATOM 816 N N . VAL A 1 109 ? -0.783 8.195 16.016 1 98.06 109 VAL A N 1
ATOM 817 C CA . VAL A 1 109 ? 0.416 7.586 15.453 1 98.06 109 VAL A CA 1
ATOM 818 C C . VAL A 1 109 ? 0.418 7.758 13.938 1 98.06 109 VAL A C 1
ATOM 820 O O . VAL A 1 109 ? -0.632 7.977 13.328 1 98.06 109 VAL A O 1
ATOM 823 N N . PHE A 1 110 ? 1.597 7.793 13.391 1 98.75 110 PHE A N 1
ATOM 824 C CA . PHE A 1 110 ? 1.764 7.551 11.961 1 98.75 110 PHE A CA 1
ATOM 825 C C . PHE A 1 110 ? 1.795 6.055 11.664 1 98.75 110 PHE A C 1
ATOM 827 O O . PHE A 1 110 ? 2.801 5.391 11.914 1 98.75 110 PHE A O 1
ATOM 834 N N . HIS A 1 111 ? 0.729 5.559 11.047 1 98.31 111 HIS A N 1
ATOM 835 C CA . HIS A 1 111 ? 0.528 4.117 11 1 98.31 111 HIS A CA 1
ATOM 836 C C . HIS A 1 111 ? 1.097 3.523 9.719 1 98.31 111 HIS A C 1
ATOM 838 O O . HIS A 1 111 ? 1.257 2.305 9.609 1 98.31 111 HIS A O 1
ATOM 844 N N . ARG A 1 112 ? 1.368 4.316 8.734 1 98.38 112 ARG A N 1
ATOM 845 C CA . ARG A 1 112 ? 1.895 3.85 7.453 1 98.38 112 ARG A CA 1
ATOM 846 C C . ARG A 1 112 ? 2.928 4.824 6.898 1 98.38 112 ARG A C 1
ATOM 848 O O . ARG A 1 112 ? 2.633 6.004 6.703 1 98.38 112 ARG A O 1
ATOM 855 N N . ILE A 1 113 ? 4.129 4.359 6.703 1 98.75 113 ILE A N 1
ATOM 856 C CA . ILE A 1 113 ? 5.219 5.16 6.16 1 98.75 113 ILE A CA 1
ATOM 857 C C . ILE A 1 113 ? 5.938 4.375 5.062 1 98.75 113 ILE A C 1
ATOM 859 O O . ILE A 1 113 ? 6.496 3.309 5.316 1 98.75 113 ILE A O 1
ATOM 863 N N . ILE A 1 114 ? 5.816 4.926 3.877 1 98.12 114 ILE A N 1
ATOM 864 C CA . ILE A 1 114 ? 6.492 4.32 2.734 1 98.12 114 ILE A CA 1
ATOM 865 C C . ILE A 1 114 ? 7.566 5.27 2.209 1 98.12 114 ILE A C 1
ATOM 867 O O . ILE A 1 114 ? 7.258 6.348 1.7 1 98.12 114 ILE A O 1
ATOM 871 N N . PRO A 1 115 ? 8.836 4.816 2.318 1 97.75 115 PRO A N 1
ATOM 872 C CA . PRO A 1 115 ? 9.914 5.684 1.823 1 97.75 115 PRO A CA 1
ATOM 873 C C . PRO A 1 115 ? 9.758 6.023 0.343 1 97.75 115 PRO A C 1
ATOM 875 O O . PRO A 1 115 ? 9.336 5.176 -0.448 1 97.75 115 PRO A O 1
ATOM 878 N N . ASP A 1 116 ? 10.086 7.309 0.025 1 96.81 116 ASP A N 1
ATOM 879 C CA . ASP A 1 116 ? 10.008 7.82 -1.339 1 96.81 116 ASP A CA 1
ATOM 880 C C . ASP A 1 116 ? 8.562 7.828 -1.842 1 96.81 116 ASP A C 1
ATOM 882 O O . ASP A 1 116 ? 8.305 7.535 -3.01 1 96.81 116 ASP A O 1
ATOM 886 N N . PHE A 1 117 ? 7.758 8.148 -0.918 1 98 117 PHE A N 1
ATOM 887 C CA . PHE A 1 117 ? 6.352 8.289 -1.272 1 98 117 PHE A CA 1
ATOM 888 C C . PHE A 1 117 ? 5.637 9.211 -0.292 1 98 117 PHE A C 1
ATOM 890 O O . PHE A 1 117 ? 5.539 10.422 -0.524 1 98 117 PHE A O 1
ATOM 897 N N . MET A 1 118 ? 5.348 8.508 0.951 1 98.75 118 MET A N 1
ATOM 898 C CA . MET A 1 118 ? 4.543 9.359 1.82 1 98.75 118 MET A CA 1
ATOM 899 C C . MET A 1 118 ? 4.535 8.828 3.248 1 98.75 118 MET A C 1
ATOM 901 O O . MET A 1 118 ? 5.047 7.734 3.512 1 98.75 118 MET A O 1
ATOM 905 N N . ILE A 1 119 ? 4.059 9.695 4.223 1 98.94 119 ILE A N 1
ATOM 906 C CA . ILE A 1 119 ? 3.793 9.406 5.629 1 98.94 119 ILE A CA 1
ATOM 907 C C . ILE A 1 119 ? 2.307 9.602 5.918 1 98.94 119 ILE A C 1
ATOM 909 O O . ILE A 1 119 ? 1.773 10.703 5.746 1 98.94 119 ILE A O 1
ATOM 913 N N . GLN A 1 120 ? 1.695 8.555 6.379 1 98.81 120 GLN A N 1
ATOM 914 C CA . GLN A 1 120 ? 0.257 8.625 6.617 1 98.81 120 GLN A CA 1
ATOM 915 C C . GLN A 1 120 ? -0.06 8.539 8.109 1 98.81 120 GLN A C 1
ATOM 917 O O . GLN A 1 120 ? 0.494 7.695 8.812 1 98.81 120 GLN A O 1
ATOM 922 N N . GLY A 1 121 ? -0.911 9.484 8.602 1 98.75 121 GLY A N 1
ATOM 923 C CA . GLY A 1 121 ? -1.442 9.516 9.953 1 98.75 121 GLY A CA 1
ATOM 924 C C . GLY A 1 121 ? -2.859 10.047 10.031 1 98.75 121 GLY A C 1
ATOM 925 O O . GLY A 1 121 ? -3.551 10.133 9.008 1 98.75 121 GLY A O 1
ATOM 926 N N . GLY A 1 122 ? -3.301 10.203 11.242 1 98.62 122 GLY A N 1
ATOM 927 C CA . GLY A 1 122 ? -4.539 10.938 11.461 1 98.62 122 GLY A CA 1
ATOM 928 C C . GLY A 1 122 ? -5.723 10.031 11.766 1 98.62 122 GLY A C 1
ATOM 929 O O . GLY A 1 122 ? -6.863 10.5 11.812 1 98.62 122 GLY A O 1
ATOM 930 N N . ASP A 1 123 ? -5.477 8.773 11.883 1 98.25 123 ASP A N 1
ATOM 931 C CA . ASP A 1 123 ? -6.543 7.93 12.414 1 98.25 123 ASP A CA 1
ATOM 932 C C . ASP A 1 123 ? -6.727 8.148 13.914 1 98.25 123 ASP A C 1
ATOM 934 O O . ASP A 1 123 ? -6.184 7.398 14.727 1 98.25 123 ASP A O 1
ATOM 938 N N . ILE A 1 124 ? -7.578 9.031 14.219 1 97.75 124 ILE A N 1
ATOM 939 C CA . ILE A 1 124 ? -7.691 9.5 15.594 1 97.75 124 ILE A CA 1
ATOM 940 C C . ILE A 1 124 ? -8.625 8.578 16.375 1 97.75 124 ILE A C 1
ATOM 942 O O . ILE A 1 124 ? -8.773 8.711 17.594 1 97.75 124 ILE A O 1
ATOM 946 N N . THR A 1 125 ? -9.289 7.633 15.727 1 97.38 125 THR A N 1
ATOM 947 C CA . THR A 1 125 ? -10.281 6.832 16.438 1 97.38 125 THR A CA 1
ATOM 948 C C . THR A 1 125 ? -9.758 5.418 16.672 1 97.38 125 THR A C 1
ATOM 950 O O . THR A 1 125 ? -10 4.836 17.734 1 97.38 125 THR A O 1
ATOM 953 N N . LYS A 1 126 ? -8.977 4.848 15.727 1 96.06 126 LYS A N 1
ATOM 954 C CA . LYS A 1 126 ? -8.562 3.453 15.867 1 96.06 126 LYS A CA 1
ATOM 955 C C . LYS A 1 126 ? -7.043 3.332 15.875 1 96.06 126 LYS A C 1
ATOM 957 O O . LYS A 1 126 ? -6.496 2.365 16.406 1 96.06 126 LYS A O 1
ATOM 962 N N . GLY A 1 127 ? -6.359 4.18 15.125 1 95.81 127 GLY A N 1
ATOM 963 C CA . GLY A 1 127 ? -4.906 4.23 15.133 1 95.81 127 GLY A CA 1
ATOM 964 C C . GLY A 1 127 ? -4.27 3.227 14.188 1 95.81 127 GLY A C 1
ATOM 965 O O . GLY A 1 127 ? -3.043 3.135 14.109 1 95.81 127 GLY A O 1
ATOM 966 N N . ASN A 1 128 ? -5.117 2.539 13.453 1 93.56 128 ASN A N 1
ATOM 967 C CA . ASN A 1 128 ? -4.57 1.478 12.609 1 93.56 128 ASN A CA 1
ATOM 968 C C . ASN A 1 128 ? -4.875 1.719 11.133 1 93.56 128 ASN A C 1
ATOM 970 O O . ASN A 1 128 ? -4.715 0.817 10.312 1 93.56 128 ASN A O 1
ATOM 974 N N . GLY A 1 129 ? -5.379 2.838 10.875 1 95.81 129 GLY A N 1
ATOM 975 C CA . GLY A 1 129 ? -5.598 3.225 9.492 1 95.81 129 GLY A CA 1
ATOM 976 C C . GLY A 1 129 ? -7.012 2.965 9.016 1 95.81 129 GLY A C 1
ATOM 977 O O . GLY A 1 129 ? -7.355 3.281 7.875 1 95.81 129 GLY A O 1
ATOM 978 N N . THR A 1 130 ? -7.898 2.473 9.859 1 93.88 130 THR A N 1
ATOM 979 C CA . THR A 1 130 ? -9.234 2.113 9.391 1 93.88 130 THR A CA 1
ATOM 980 C C . THR A 1 130 ? -10.281 3.039 9.992 1 93.88 130 THR A C 1
ATOM 982 O O . THR A 1 130 ? -11.484 2.865 9.758 1 93.88 130 THR A O 1
ATOM 985 N N . GLY A 1 131 ? -9.844 3.975 10.781 1 96.19 131 GLY A N 1
ATOM 986 C CA . GLY A 1 131 ? -10.773 4.879 11.445 1 96.19 131 GLY A CA 1
ATOM 987 C C . GLY A 1 131 ? -10.594 6.324 11.031 1 96.19 131 GLY A C 1
ATOM 988 O O . GLY A 1 131 ? -9.977 6.613 10.008 1 96.19 131 GLY A O 1
ATOM 989 N N . GLY A 1 132 ? -11.281 7.191 11.883 1 96.69 132 GLY A N 1
ATOM 990 C CA . GLY A 1 132 ? -11.211 8.625 11.641 1 96.69 132 GLY A CA 1
ATOM 991 C C . GLY A 1 132 ? -12.547 9.32 11.812 1 96.69 132 GLY A C 1
ATOM 992 O O . GLY A 1 132 ? -13.602 8.68 11.805 1 96.69 132 GLY A O 1
ATOM 993 N N . CYS A 1 133 ? -12.367 10.57 12.031 1 97.69 133 CYS A N 1
ATOM 994 C CA . CYS A 1 133 ? -13.539 11.422 12.188 1 97.69 133 CYS A CA 1
ATOM 995 C C . CYS A 1 133 ? -13.156 12.891 12.086 1 97.69 133 CYS A C 1
ATOM 997 O O . CYS A 1 133 ? -12.25 13.352 12.789 1 97.69 133 CYS A O 1
ATOM 999 N N . SER A 1 134 ? -13.875 13.562 11.227 1 97.38 134 SER A N 1
ATOM 1000 C CA . SER A 1 134 ? -13.648 15 11.102 1 97.38 134 SER A CA 1
ATOM 1001 C C . SER A 1 134 ? -14.641 15.789 11.945 1 97.38 134 SER A C 1
ATOM 1003 O O . SER A 1 134 ? -15.484 15.211 12.625 1 97.38 134 SER A O 1
ATOM 1005 N N . ILE A 1 135 ? -14.469 17.125 11.906 1 97.44 135 ILE A N 1
ATOM 1006 C CA . ILE A 1 135 ? -15.414 17.984 12.609 1 97.44 135 ILE A CA 1
ATOM 1007 C C . ILE A 1 135 ? -16.766 17.969 11.883 1 97.44 135 ILE A C 1
ATOM 1009 O O . ILE A 1 135 ? -17.766 18.438 12.422 1 97.44 135 ILE A O 1
ATOM 1013 N N . TYR A 1 136 ? -16.781 17.391 10.68 1 97.44 136 TYR A N 1
ATOM 1014 C CA . TYR A 1 136 ? -18 17.328 9.898 1 97.44 136 TYR A CA 1
ATOM 1015 C C . TYR A 1 136 ? -18.641 15.938 9.984 1 97.44 136 TYR A C 1
ATOM 1017 O O . TYR A 1 136 ? -19.656 15.664 9.344 1 97.44 136 TYR A O 1
ATOM 1025 N N . GLY A 1 137 ? -18 15.07 10.742 1 96.56 137 GLY A N 1
ATOM 1026 C CA . GLY A 1 137 ? -18.422 13.68 10.82 1 96.56 137 GLY A CA 1
ATOM 1027 C C . GLY A 1 137 ? -17.375 12.711 10.305 1 96.56 137 GLY A C 1
ATOM 1028 O O . GLY A 1 137 ? -16.219 13.094 10.109 1 96.56 137 GLY A O 1
ATOM 1029 N N . VAL A 1 138 ? -17.797 11.492 10.141 1 95.81 138 VAL A N 1
ATOM 1030 C CA . VAL A 1 138 ? -16.859 10.43 9.789 1 95.81 138 VAL A CA 1
ATOM 1031 C C . VAL A 1 138 ? -16.328 10.656 8.383 1 95.81 138 VAL A C 1
ATOM 1033 O O . VAL A 1 138 ? -15.156 10.352 8.102 1 95.81 138 VAL A O 1
ATOM 1036 N N . ARG A 1 139 ? -17.219 11.258 7.539 1 96.81 139 ARG A N 1
ATOM 1037 C CA . ARG A 1 139 ? -16.797 11.523 6.168 1 96.81 139 ARG A CA 1
ATOM 1038 C C . ARG A 1 139 ? -17.266 12.906 5.711 1 96.81 139 ARG A C 1
ATOM 1040 O O . ARG A 1 139 ? -18.266 13.43 6.223 1 96.81 139 ARG A O 1
ATOM 1047 N N . PHE A 1 140 ? -16.562 13.531 4.746 1 98.25 140 PHE A N 1
ATOM 1048 C CA . PHE A 1 140 ? -16.984 14.75 4.07 1 98.25 140 PHE A CA 1
ATOM 1049 C C . PHE A 1 140 ? -16.484 14.773 2.629 1 98.25 140 PHE A C 1
ATOM 1051 O O . PHE A 1 140 ? -15.578 14.023 2.268 1 98.25 140 PHE A O 1
ATOM 1058 N N . LYS A 1 141 ? -16.969 15.523 1.84 1 98.31 141 LYS A N 1
ATOM 1059 C CA . LYS A 1 141 ? -16.781 15.523 0.392 1 98.31 141 LYS A CA 1
ATOM 1060 C C . LYS A 1 141 ? -15.438 16.141 0.01 1 98.31 141 LYS A C 1
ATOM 1062 O O . LYS A 1 141 ? -14.898 16.969 0.741 1 98.31 141 LYS A O 1
ATOM 1067 N N . ASP A 1 142 ? -14.961 15.75 -1.14 1 98.81 142 ASP A N 1
ATOM 1068 C CA . ASP A 1 142 ? -13.836 16.438 -1.757 1 98.81 142 ASP A CA 1
ATOM 1069 C C . ASP A 1 142 ? -14.195 17.875 -2.102 1 98.81 142 ASP A C 1
ATOM 1071 O O . ASP A 1 142 ? -15.086 18.125 -2.922 1 98.81 142 ASP A O 1
ATOM 1075 N N . GLU A 1 143 ? -13.469 18.781 -1.597 1 98.75 143 GLU A N 1
ATOM 1076 C CA . GLU A 1 143 ? -13.828 20.188 -1.72 1 98.75 143 GLU A CA 1
ATOM 1077 C C . GLU A 1 143 ? -13.484 20.734 -3.105 1 98.75 143 GLU A C 1
ATOM 1079 O O . GLU A 1 143 ? -14.289 21.438 -3.719 1 98.75 143 GLU A O 1
ATOM 1084 N N . SER A 1 144 ? -12.312 20.5 -3.557 1 98.5 144 SER A N 1
ATOM 1085 C CA . SER A 1 144 ? -11.859 21 -4.852 1 98.5 144 SER A CA 1
ATOM 1086 C C . SER A 1 144 ? -10.578 20.297 -5.289 1 98.5 144 SER A C 1
ATOM 1088 O O . SER A 1 144 ? -9.781 19.875 -4.453 1 98.5 144 SER A O 1
ATOM 1090 N N . PHE A 1 145 ? -10.406 20.203 -6.562 1 98.56 145 PHE A N 1
ATOM 1091 C CA . PHE A 1 145 ? -9.141 19.75 -7.133 1 98.56 145 PHE A CA 1
ATOM 1092 C C . PHE A 1 145 ? -8.539 20.812 -8.039 1 98.56 145 PHE A C 1
ATOM 1094 O O . PHE A 1 145 ? -7.613 20.547 -8.805 1 98.56 145 PHE A O 1
ATOM 1101 N N . ASP A 1 146 ? -9.102 22 -7.898 1 97.94 146 ASP A N 1
ATOM 1102 C CA . ASP A 1 146 ? -8.633 23.078 -8.766 1 97.94 146 ASP A CA 1
ATOM 1103 C C . ASP A 1 146 ? -7.273 23.594 -8.312 1 97.94 146 ASP A C 1
ATOM 1105 O O . ASP A 1 146 ? -7.027 23.75 -7.117 1 97.94 146 ASP A O 1
ATOM 1109 N N . GLY A 1 147 ? -6.453 23.875 -9.312 1 97.81 147 GLY A N 1
ATOM 1110 C CA . GLY A 1 147 ? -5.16 24.453 -9.008 1 97.81 147 GLY A CA 1
ATOM 1111 C C . GLY A 1 147 ? -4.309 23.594 -8.094 1 97.81 147 GLY A C 1
ATOM 1112 O O . GLY A 1 147 ? -4.121 22.406 -8.359 1 97.81 147 GLY A O 1
ATOM 1113 N N . LYS A 1 148 ? -3.74 24.25 -7.09 1 98 148 LYS A N 1
ATOM 1114 C CA . LYS A 1 148 ? -2.824 23.547 -6.191 1 98 148 LYS A CA 1
ATOM 1115 C C . LYS A 1 148 ? -3.561 22.516 -5.352 1 98 148 LYS A C 1
ATOM 1117 O O . LYS A 1 148 ? -2.953 21.562 -4.859 1 98 148 LYS A O 1
ATOM 1122 N N . ALA A 1 149 ? -4.875 22.578 -5.277 1 98.69 149 ALA A N 1
ATOM 1123 C CA . ALA A 1 149 ? -5.656 21.641 -4.48 1 98.69 149 ALA A CA 1
ATOM 1124 C C . ALA A 1 149 ? -5.723 20.281 -5.156 1 98.69 149 ALA A C 1
ATOM 1126 O O . ALA A 1 149 ? -6.117 19.281 -4.535 1 98.69 149 ALA A O 1
ATOM 1127 N N . GLY A 1 150 ? -5.344 20.25 -6.414 1 98.62 150 GLY A N 1
ATOM 1128 C CA . GLY A 1 150 ? -5.441 18.984 -7.137 1 98.62 150 GLY A CA 1
ATOM 1129 C C . GLY A 1 150 ? -4.09 18.438 -7.562 1 98.62 150 GLY A C 1
ATOM 1130 O O . GLY A 1 150 ? -4.02 17.469 -8.328 1 98.62 150 GLY A O 1
ATOM 1131 N N . LYS A 1 151 ? -2.971 19.062 -7.094 1 98.75 151 LYS A N 1
ATOM 1132 C CA . LYS A 1 151 ? -1.667 18.688 -7.645 1 98.75 151 LYS A CA 1
ATOM 1133 C C . LYS A 1 151 ? -0.667 18.391 -6.531 1 98.75 151 LYS A C 1
ATOM 1135 O O . LYS A 1 151 ? -0.409 19.234 -5.676 1 98.75 151 LYS A O 1
ATOM 1140 N N . HIS A 1 152 ? -0.117 17.188 -6.602 1 98.69 152 HIS A N 1
ATOM 1141 C CA . HIS A 1 152 ? 0.903 16.734 -5.66 1 98.69 152 HIS A CA 1
ATOM 1142 C C . HIS A 1 152 ? 2.305 17 -6.203 1 98.69 152 HIS A C 1
ATOM 1144 O O . HIS A 1 152 ? 3.035 16.047 -6.52 1 98.69 152 HIS A O 1
ATOM 1150 N N . LYS A 1 153 ? 2.734 18.203 -6.074 1 98.12 153 LYS A N 1
ATOM 1151 C CA . LYS A 1 153 ? 3.812 18.75 -6.895 1 98.12 153 LYS A CA 1
ATOM 1152 C C . LYS A 1 153 ? 5.18 18.359 -6.332 1 98.12 153 LYS A C 1
ATOM 1154 O O . LYS A 1 153 ? 6.191 18.469 -7.023 1 98.12 153 LYS A O 1
ATOM 1159 N N . GLY A 1 154 ? 5.207 17.984 -5.086 1 98 154 GLY A N 1
ATOM 1160 C CA . GLY A 1 154 ? 6.531 17.719 -4.547 1 98 154 GLY A CA 1
ATOM 1161 C C . GLY A 1 154 ? 6.512 17.344 -3.08 1 98 154 GLY A C 1
ATOM 1162 O O . GLY A 1 154 ? 5.445 17.156 -2.494 1 98 154 GLY A O 1
ATOM 1163 N N . PRO A 1 155 ? 7.758 17.203 -2.523 1 98.69 155 PRO A N 1
ATOM 1164 C CA . PRO A 1 155 ? 7.875 16.875 -1.102 1 98.69 155 PRO A CA 1
ATOM 1165 C C . PRO A 1 155 ? 7.223 17.922 -0.197 1 98.69 155 PRO A C 1
ATOM 1167 O O . PRO A 1 155 ? 7.285 19.125 -0.482 1 98.69 155 PRO A O 1
ATOM 1170 N N . GLY A 1 156 ? 6.562 17.422 0.861 1 98.88 156 GLY A N 1
ATOM 1171 C CA . GLY A 1 156 ? 5.977 18.328 1.841 1 98.88 156 GLY A CA 1
ATOM 1172 C C . GLY A 1 156 ? 4.504 18.594 1.597 1 98.88 156 GLY A C 1
ATOM 1173 O O . GLY A 1 156 ? 3.83 19.188 2.438 1 98.88 156 GLY A O 1
ATOM 1174 N N . ILE A 1 157 ? 4.004 18.141 0.482 1 98.88 157 ILE A N 1
ATOM 1175 C CA . ILE A 1 157 ? 2.58 18.297 0.207 1 98.88 157 ILE A CA 1
ATOM 1176 C C . ILE A 1 157 ? 1.764 17.578 1.274 1 98.88 157 ILE A C 1
ATOM 1178 O O . ILE A 1 157 ? 2.09 16.453 1.655 1 98.88 157 ILE A O 1
ATOM 1182 N N . LEU A 1 158 ? 0.82 18.266 1.806 1 98.94 158 LEU A N 1
ATOM 1183 C CA . LEU A 1 158 ? -0.17 17.734 2.734 1 98.94 158 LEU A CA 1
ATOM 1184 C C . LEU A 1 158 ? -1.487 17.438 2.02 1 98.94 158 LEU A C 1
ATOM 1186 O O . LEU A 1 158 ? -2.078 18.344 1.415 1 98.94 158 LEU A O 1
ATOM 1190 N N . SER A 1 159 ? -1.964 16.156 2.141 1 98.88 159 SER A N 1
ATOM 1191 C CA . SER A 1 159 ? -3.09 15.703 1.333 1 98.88 159 SER A CA 1
ATOM 1192 C C . SER A 1 159 ? -4.02 14.805 2.141 1 98.88 159 SER A C 1
ATOM 1194 O O . SER A 1 159 ? -3.58 14.102 3.055 1 98.88 159 SER A O 1
ATOM 1196 N N . MET A 1 160 ? -5.309 14.812 1.771 1 98.88 160 MET A N 1
ATOM 1197 C CA . MET A 1 160 ? -6.277 13.953 2.439 1 98.88 160 MET A CA 1
ATOM 1198 C C . MET A 1 160 ? -6.066 12.492 2.045 1 98.88 160 MET A C 1
ATOM 1200 O O . MET A 1 160 ? -5.828 12.188 0.875 1 98.88 160 MET A O 1
ATOM 1204 N N . ALA A 1 161 ? -6.02 11.688 3.029 1 98.38 161 ALA A N 1
ATOM 1205 C CA . ALA A 1 161 ? -6.207 10.266 2.766 1 98.38 161 ALA A CA 1
ATOM 1206 C C . ALA A 1 161 ? -7.691 9.914 2.719 1 98.38 161 ALA A C 1
ATOM 1208 O O . ALA A 1 161 ? -8.469 10.344 3.574 1 98.38 161 ALA A O 1
ATOM 1209 N N . ASN A 1 162 ? -8.078 9.125 1.723 1 96.19 162 ASN A N 1
ATOM 1210 C CA . ASN A 1 162 ? -9.484 8.75 1.604 1 96.19 162 ASN A CA 1
ATOM 1211 C C . ASN A 1 162 ? -9.641 7.355 1.004 1 96.19 162 ASN A C 1
ATOM 1213 O O . ASN A 1 162 ? -8.648 6.715 0.643 1 96.19 162 ASN A O 1
ATOM 1217 N N . ALA A 1 163 ? -10.906 6.867 1.066 1 91.5 163 ALA A N 1
ATOM 1218 C CA . ALA A 1 163 ? -11.234 5.551 0.525 1 91.5 163 ALA A CA 1
ATOM 1219 C C . ALA A 1 163 ? -12.016 5.672 -0.78 1 91.5 163 ALA A C 1
ATOM 1221 O O . ALA A 1 163 ? -12.938 4.891 -1.036 1 91.5 163 ALA A O 1
ATOM 1222 N N . GLY A 1 164 ? -11.688 6.605 -1.524 1 92.62 164 GLY A N 1
ATOM 1223 C CA . GLY A 1 164 ? -12.422 6.953 -2.73 1 92.62 164 GLY A CA 1
ATOM 1224 C C . GLY A 1 164 ? -13.008 8.352 -2.686 1 92.62 164 GLY A C 1
ATOM 1225 O O . GLY A 1 164 ? -12.852 9.07 -1.696 1 92.62 164 GLY A O 1
ATOM 1226 N N . ARG A 1 165 ? -13.672 8.633 -3.719 1 95.56 165 ARG A N 1
ATOM 1227 C CA . ARG A 1 165 ? -14.211 9.977 -3.873 1 95.56 165 ARG A CA 1
ATOM 1228 C C . ARG A 1 165 ? -15.164 10.32 -2.732 1 95.56 165 ARG A C 1
ATOM 1230 O O . ARG A 1 165 ? -15.992 9.492 -2.344 1 95.56 165 ARG A O 1
ATOM 1237 N N . ASN A 1 166 ? -14.977 11.461 -2.115 1 97.88 166 ASN A N 1
ATOM 1238 C CA . ASN A 1 166 ? -15.898 12.07 -1.162 1 97.88 166 ASN A CA 1
ATOM 1239 C C . ASN A 1 166 ? -15.922 11.312 0.16 1 97.88 166 ASN A C 1
ATOM 1241 O O . ASN A 1 166 ? -16.953 11.234 0.822 1 97.88 166 ASN A O 1
ATOM 1245 N N . THR A 1 167 ? -14.883 10.727 0.559 1 97.88 167 THR A N 1
ATOM 1246 C CA . THR A 1 167 ? -14.852 9.969 1.807 1 97.88 167 THR A CA 1
ATOM 1247 C C . THR A 1 167 ? -13.766 10.508 2.738 1 97.88 167 THR A C 1
ATOM 1249 O O . THR A 1 167 ? -13.148 9.742 3.48 1 97.88 167 THR A O 1
ATOM 1252 N N . ASN A 1 168 ? -13.523 11.766 2.625 1 98.44 168 ASN A N 1
ATOM 1253 C CA . ASN A 1 168 ? -12.531 12.359 3.52 1 98.44 168 ASN A CA 1
ATOM 1254 C C . ASN A 1 168 ? -12.945 12.234 4.98 1 98.44 168 ASN A C 1
ATOM 1256 O O . ASN A 1 168 ? -14.141 12.258 5.297 1 98.44 168 ASN A O 1
ATOM 1260 N N . GLY A 1 169 ? -12.023 12.055 5.867 1 97.88 169 GLY A N 1
ATOM 1261 C CA . GLY A 1 169 ? -12.195 12.078 7.312 1 97.88 169 GLY A CA 1
ATOM 1262 C C . GLY A 1 169 ? -11.133 12.906 8.023 1 97.88 169 GLY A C 1
ATOM 1263 O O . GLY A 1 169 ? -11.008 14.102 7.77 1 97.88 169 GLY A O 1
ATOM 1264 N N . SER A 1 170 ? -10.336 12.156 8.875 1 98.69 170 SER A N 1
ATOM 1265 C CA . SER A 1 170 ? -9.281 12.852 9.609 1 98.69 170 SER A CA 1
ATOM 1266 C C . SER A 1 170 ? -7.898 12.414 9.133 1 98.69 170 SER A C 1
ATOM 1268 O O . SER A 1 170 ? -6.891 13.023 9.5 1 98.69 170 SER A O 1
ATOM 1270 N N . GLN A 1 171 ? -7.887 11.375 8.328 1 98.81 171 GLN A N 1
ATOM 1271 C CA . GLN A 1 171 ? -6.582 10.859 7.93 1 98.81 171 GLN A CA 1
ATOM 1272 C C . GLN A 1 171 ? -5.965 11.703 6.82 1 98.81 171 GLN A C 1
ATOM 1274 O O . GLN A 1 171 ? -6.68 12.258 5.984 1 98.81 171 GLN A O 1
ATOM 1279 N N . PHE A 1 172 ? -4.633 11.781 6.836 1 98.94 172 PHE A N 1
ATOM 1280 C CA . PHE A 1 172 ? -3.854 12.57 5.891 1 98.94 172 PHE A CA 1
ATOM 1281 C C . PHE A 1 172 ? -2.535 11.883 5.566 1 98.94 172 PHE A C 1
ATOM 1283 O O . PHE A 1 172 ? -2.164 10.906 6.219 1 98.94 172 PHE A O 1
ATOM 1290 N N . PHE A 1 173 ? -1.872 12.359 4.531 1 98.38 173 PHE A N 1
ATOM 1291 C CA . PHE A 1 173 ? -0.479 11.969 4.352 1 98.38 173 PHE A CA 1
ATOM 1292 C C . PHE A 1 173 ? 0.37 13.172 3.947 1 98.38 173 PHE A C 1
ATOM 1294 O O . PHE A 1 173 ? -0.152 14.164 3.438 1 98.38 173 PHE A O 1
ATOM 1301 N N . ILE A 1 174 ? 1.604 13.094 4.297 1 98.94 174 ILE A N 1
ATOM 1302 C CA . ILE A 1 174 ? 2.664 14 3.871 1 98.94 174 ILE A CA 1
ATOM 1303 C C . ILE A 1 174 ? 3.504 13.336 2.783 1 98.94 174 ILE A C 1
ATOM 1305 O O . ILE A 1 174 ? 4.141 12.312 3.023 1 98.94 174 ILE A O 1
ATOM 1309 N N . CYS A 1 175 ? 3.496 13.938 1.615 1 98.81 175 CYS A N 1
ATOM 1310 C CA . CYS A 1 175 ? 4.297 13.383 0.532 1 98.81 175 CYS A CA 1
ATOM 1311 C C . CYS A 1 175 ? 5.777 13.695 0.729 1 98.81 175 CYS A C 1
ATOM 1313 O O . CYS A 1 175 ? 6.129 14.789 1.167 1 98.81 175 CYS A O 1
ATOM 1315 N N . THR A 1 176 ? 6.617 12.758 0.293 1 98.69 176 THR A N 1
ATOM 1316 C CA . THR A 1 176 ? 8.055 13.008 0.368 1 98.69 176 THR A CA 1
ATOM 1317 C C . THR A 1 176 ? 8.656 13.125 -1.03 1 98.69 176 THR A C 1
ATOM 1319 O O . THR A 1 176 ? 9.852 13.359 -1.177 1 98.69 176 THR A O 1
ATOM 1322 N N . ILE A 1 177 ? 7.852 12.938 -2.029 1 97.75 177 ILE A N 1
ATOM 1323 C CA . ILE A 1 177 ? 8.164 13.164 -3.436 1 97.75 177 ILE A CA 1
ATOM 1324 C C . ILE A 1 177 ? 6.926 13.703 -4.156 1 97.75 177 ILE A C 1
ATOM 1326 O O . ILE A 1 177 ? 5.844 13.773 -3.572 1 97.75 177 ILE A O 1
ATOM 1330 N N . ALA A 1 178 ? 7.16 14.141 -5.418 1 98.12 178 ALA A N 1
ATOM 1331 C CA . ALA A 1 178 ? 6.004 14.422 -6.266 1 98.12 178 ALA A CA 1
ATOM 1332 C C . ALA A 1 178 ? 5.195 13.156 -6.535 1 98.12 178 ALA A C 1
ATOM 1334 O O . ALA A 1 178 ? 5.766 12.086 -6.762 1 98.12 178 ALA A O 1
ATOM 1335 N N . CYS A 1 179 ? 3.883 13.297 -6.461 1 97.62 179 CYS A N 1
ATOM 1336 C CA . CYS A 1 179 ? 3.004 12.148 -6.637 1 97.62 179 CYS A CA 1
ATOM 1337 C C . CYS A 1 179 ? 1.896 12.453 -7.637 1 97.62 179 CYS A C 1
ATOM 1339 O O . CYS A 1 179 ? 0.717 12.469 -7.277 1 97.62 179 CYS A O 1
ATOM 1341 N N . PRO A 1 180 ? 2.178 12.609 -8.914 1 97.06 180 PRO A N 1
ATOM 1342 C CA . PRO A 1 180 ? 1.175 13.023 -9.898 1 97.06 180 PRO A CA 1
ATOM 1343 C C . PRO A 1 180 ? 0.036 12.016 -10.039 1 97.06 180 PRO A C 1
ATOM 1345 O O . PRO A 1 180 ? -1.077 12.383 -10.422 1 97.06 180 PRO A O 1
ATOM 1348 N N . TRP A 1 181 ? 0.249 10.797 -9.727 1 92.31 181 TRP A N 1
ATOM 1349 C CA . TRP A 1 181 ? -0.787 9.773 -9.836 1 92.31 181 TRP A CA 1
ATOM 1350 C C . TRP A 1 181 ? -1.904 10.016 -8.828 1 92.31 181 TRP A C 1
ATOM 1352 O O . TRP A 1 181 ? -2.994 9.453 -8.953 1 92.31 181 TRP A O 1
ATOM 1362 N N . LEU A 1 182 ? -1.664 10.812 -7.875 1 97.19 182 LEU A N 1
ATOM 1363 C CA . LEU A 1 182 ? -2.658 11.156 -6.863 1 97.19 182 LEU A CA 1
ATOM 1364 C C . LEU A 1 182 ? -3.477 12.367 -7.289 1 97.19 182 LEU A C 1
ATOM 1366 O O . LEU A 1 182 ? -4.492 12.688 -6.668 1 97.19 182 LEU A O 1
ATOM 1370 N N . ASP A 1 183 ? -3.113 13.055 -8.359 1 98.31 183 ASP A N 1
ATOM 1371 C CA . ASP A 1 183 ? -3.746 14.297 -8.781 1 98.31 183 ASP A CA 1
ATOM 1372 C C . ASP A 1 183 ? -5.223 14.086 -9.102 1 98.31 183 ASP A C 1
ATOM 1374 O O . ASP A 1 183 ? -5.582 13.141 -9.797 1 98.31 183 ASP A O 1
ATOM 1378 N N . GLY A 1 184 ? -6.043 14.938 -8.484 1 98.12 184 GLY A N 1
ATOM 1379 C CA . GLY A 1 184 ? -7.465 14.891 -8.773 1 98.12 184 GLY A CA 1
ATOM 1380 C C . GLY A 1 184 ? -8.195 13.789 -8.016 1 98.12 184 GLY A C 1
ATOM 1381 O O . GLY A 1 184 ? -9.391 13.586 -8.219 1 98.12 184 GLY A O 1
ATOM 1382 N N . LYS A 1 185 ? -7.48 13.125 -7.164 1 97.56 185 LYS A N 1
ATOM 1383 C CA . LYS A 1 185 ? -8.086 12.031 -6.414 1 97.56 185 LYS A CA 1
ATOM 1384 C C . LYS A 1 185 ? -8.039 12.297 -4.914 1 97.56 185 LYS A C 1
ATOM 1386 O O . LYS A 1 185 ? -8.898 11.812 -4.168 1 97.56 185 LYS A O 1
ATOM 1391 N N . HIS A 1 186 ? -7.055 12.992 -4.492 1 98.69 186 HIS A N 1
ATOM 1392 C CA . HIS A 1 186 ? -6.863 13.383 -3.1 1 98.69 186 HIS A CA 1
ATOM 1393 C C . HIS A 1 186 ? -6.688 14.891 -2.969 1 98.69 186 HIS A C 1
ATOM 1395 O O . HIS A 1 186 ? -5.84 15.477 -3.641 1 98.69 186 HIS A O 1
ATOM 1401 N N . VAL A 1 187 ? -7.398 15.445 -2.119 1 98.88 187 VAL A N 1
ATOM 1402 C CA . VAL A 1 187 ? -7.387 16.906 -1.979 1 98.88 187 VAL A CA 1
ATOM 1403 C C . VAL A 1 187 ? -6.086 17.344 -1.312 1 98.88 187 VAL A C 1
ATOM 1405 O O . VAL A 1 187 ? -5.762 16.906 -0.21 1 98.88 187 VAL A O 1
ATOM 1408 N N . VAL A 1 188 ? -5.348 18.156 -1.986 1 98.94 188 VAL A N 1
ATOM 1409 C CA . VAL A 1 188 ? -4.188 18.828 -1.41 1 98.94 188 VAL A CA 1
ATOM 1410 C C . VAL A 1 188 ? -4.637 20.047 -0.621 1 98.94 188 VAL A C 1
ATOM 1412 O O . VAL A 1 188 ? -5.27 20.953 -1.173 1 98.94 188 VAL A O 1
ATOM 1415 N N . PHE A 1 189 ? -4.27 20.094 0.664 1 98.94 189 PHE A N 1
ATOM 1416 C CA . PHE A 1 189 ? -4.855 21.156 1.47 1 98.94 189 PHE A CA 1
ATOM 1417 C C . PHE A 1 189 ? -3.781 21.891 2.268 1 98.94 189 PHE A C 1
ATOM 1419 O O . PHE A 1 189 ? -4.09 22.719 3.121 1 98.94 189 PHE A O 1
ATOM 1426 N N . GLY A 1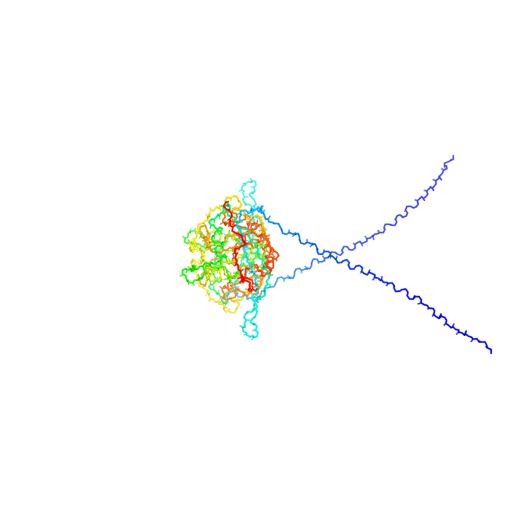 190 ? -2.521 21.562 2.006 1 98.94 190 GLY A N 1
ATOM 1427 C CA . GLY A 1 190 ? -1.447 22.266 2.703 1 98.94 190 GLY A CA 1
ATOM 1428 C C . GLY A 1 190 ? -0.067 21.781 2.287 1 98.94 190 GLY A C 1
ATOM 1429 O O . GLY A 1 190 ? 0.073 21.047 1.316 1 98.94 190 GLY A O 1
ATOM 1430 N N . GLN A 1 191 ? 0.91 22.312 3 1 98.94 191 GLN A N 1
ATOM 1431 C CA . GLN A 1 191 ? 2.305 21.953 2.766 1 98.94 191 GLN A CA 1
ATOM 1432 C C . GLN A 1 191 ? 3.152 22.203 4.012 1 98.94 191 GLN A C 1
ATOM 1434 O O . GLN A 1 191 ? 2.805 23.031 4.848 1 98.94 191 GLN A O 1
ATOM 1439 N N . VAL A 1 192 ? 4.215 21.516 4.066 1 98.94 192 VAL A N 1
ATOM 1440 C CA . VAL A 1 192 ? 5.188 21.734 5.133 1 98.94 192 VAL A CA 1
ATOM 1441 C C . VAL A 1 192 ? 5.891 23.078 4.914 1 98.94 192 VAL A C 1
ATOM 1443 O O . VAL A 1 192 ? 6.371 23.359 3.812 1 98.94 192 VAL A O 1
ATOM 1446 N N . LEU A 1 193 ? 5.906 23.859 5.965 1 98.62 193 LEU A N 1
ATOM 1447 C CA . LEU A 1 193 ? 6.598 25.141 5.93 1 98.62 193 LEU A CA 1
ATOM 1448 C C . LEU A 1 193 ? 7.984 25.031 6.547 1 98.62 193 LEU A C 1
ATOM 1450 O O . LEU A 1 193 ? 8.969 25.5 5.969 1 98.62 193 LEU A O 1
ATOM 1454 N N . HIS A 1 194 ? 8.047 24.453 7.715 1 98.25 194 HIS A N 1
ATOM 1455 C CA . HIS A 1 194 ? 9.281 24.297 8.461 1 98.25 194 HIS A CA 1
ATOM 1456 C C . HIS A 1 194 ? 9.367 22.891 9.078 1 98.25 194 HIS A C 1
ATOM 1458 O O . HIS A 1 194 ? 8.344 22.281 9.391 1 98.25 194 HIS A O 1
ATOM 1464 N N . GLY A 1 195 ? 10.648 22.438 9.234 1 98.62 195 GLY A N 1
ATOM 1465 C CA . GLY A 1 195 ? 10.844 21.172 9.914 1 98.62 195 GLY A CA 1
ATOM 1466 C C . GLY A 1 195 ? 10.812 19.969 8.984 1 98.62 195 GLY A C 1
ATOM 1467 O O . GLY A 1 195 ? 10.445 18.875 9.391 1 98.62 195 GLY A O 1
ATOM 1468 N N . TYR A 1 196 ? 11.141 20.25 7.719 1 98.69 196 TYR A N 1
ATOM 1469 C CA . TYR A 1 196 ? 11.117 19.141 6.762 1 98.69 196 TYR A CA 1
ATOM 1470 C C . TYR A 1 196 ? 12.133 18.078 7.141 1 98.69 196 TYR A C 1
ATOM 1472 O O . TYR A 1 196 ? 11.953 16.891 6.809 1 98.69 196 TYR A O 1
ATOM 1480 N N . GLU A 1 197 ? 13.172 18.438 7.836 1 98.31 197 GLU A N 1
ATOM 1481 C CA . GLU A 1 197 ? 14.141 17.453 8.312 1 98.31 197 GLU A CA 1
ATOM 1482 C C . GLU A 1 197 ? 13.484 16.438 9.242 1 98.31 197 GLU A C 1
ATOM 1484 O O . GLU A 1 197 ? 13.898 15.273 9.297 1 98.31 197 GLU A O 1
ATOM 1489 N N . HIS A 1 198 ? 12.523 16.859 10 1 98.81 198 HIS A N 1
ATOM 1490 C CA . HIS A 1 198 ? 11.812 15.953 10.883 1 98.81 198 HIS A CA 1
ATOM 1491 C C . HIS A 1 198 ? 10.883 15.031 10.094 1 98.81 198 HIS A C 1
ATOM 1493 O O . HIS A 1 198 ? 10.664 13.883 10.484 1 98.81 198 HIS A O 1
ATOM 1499 N N . VAL A 1 199 ? 10.32 15.531 8.953 1 98.88 199 VAL A N 1
ATOM 1500 C CA . VAL A 1 199 ? 9.57 14.68 8.039 1 98.88 199 VAL A CA 1
ATOM 1501 C C . VAL A 1 199 ? 10.469 13.57 7.508 1 98.88 199 VAL A C 1
ATOM 1503 O O . VAL A 1 199 ? 10.078 12.398 7.477 1 98.88 199 VAL A O 1
ATOM 1506 N N . LYS A 1 200 ? 11.633 13.945 7.16 1 98.62 200 LYS A N 1
ATOM 1507 C CA . LYS A 1 200 ? 12.586 12.961 6.656 1 98.62 200 LYS A CA 1
ATOM 1508 C C . LYS A 1 200 ? 12.961 11.953 7.734 1 98.62 200 LYS A C 1
ATOM 1510 O O . LYS A 1 200 ? 13.141 10.766 7.445 1 98.62 200 LYS A O 1
ATOM 1515 N N . LYS A 1 201 ? 13.102 12.445 8.93 1 98.69 201 LYS A N 1
ATOM 1516 C CA . LYS A 1 201 ? 13.375 11.523 10.023 1 98.69 201 LYS A CA 1
ATOM 1517 C C . LYS A 1 201 ? 12.227 10.523 10.195 1 98.69 201 LYS A C 1
ATOM 1519 O O . LYS A 1 201 ? 12.461 9.328 10.367 1 98.69 201 LYS A O 1
ATOM 1524 N N . LEU A 1 202 ? 11 11 10.148 1 98.81 202 LEU A N 1
ATOM 1525 C CA . LEU A 1 202 ? 9.859 10.094 10.18 1 98.81 202 LEU A CA 1
ATOM 1526 C C . LEU A 1 202 ? 9.93 9.086 9.039 1 98.81 202 LEU A C 1
ATOM 1528 O O . LEU A 1 202 ? 9.695 7.895 9.25 1 98.81 202 LEU A O 1
ATOM 1532 N N . GLU A 1 203 ? 10.234 9.555 7.879 1 98.69 203 GLU A N 1
ATOM 1533 C CA . GLU A 1 203 ? 10.32 8.703 6.695 1 98.69 203 GLU A CA 1
ATOM 1534 C C . GLU A 1 203 ? 11.305 7.562 6.906 1 98.69 203 GLU A C 1
ATOM 1536 O O . GLU A 1 203 ? 11.102 6.457 6.402 1 98.69 203 GLU A O 1
ATOM 1541 N N . SER A 1 204 ? 12.32 7.82 7.684 1 98.56 204 SER A N 1
ATOM 1542 C CA . SER A 1 204 ? 13.375 6.836 7.898 1 98.56 204 SER A CA 1
ATOM 1543 C C . SER A 1 204 ? 12.852 5.629 8.672 1 98.56 204 SER A C 1
ATOM 1545 O O . SER A 1 204 ? 13.484 4.574 8.688 1 98.56 204 SER A O 1
ATOM 1547 N N . TYR A 1 205 ? 11.719 5.801 9.289 1 98.44 205 TYR A N 1
ATOM 1548 C CA . TYR A 1 205 ? 11.094 4.676 9.969 1 98.44 205 TYR A CA 1
ATOM 1549 C C . TYR A 1 205 ? 10.281 3.828 9 1 98.44 205 TYR A C 1
ATOM 1551 O O . TYR A 1 205 ? 9.742 2.783 9.375 1 98.44 205 TYR A O 1
ATOM 1559 N N . GL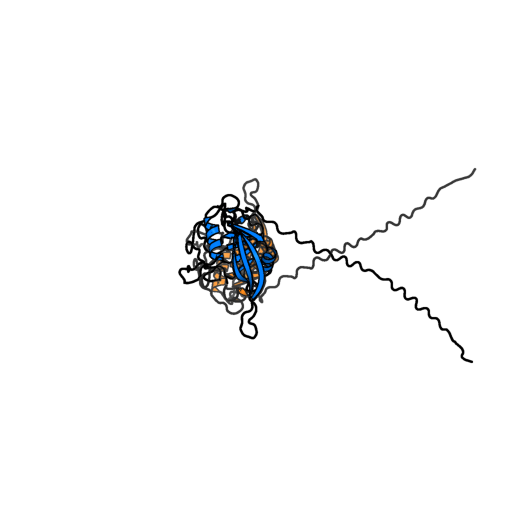Y A 1 206 ? 10.188 4.227 7.758 1 98.31 206 GLY A N 1
ATOM 1560 C CA . GLY A 1 206 ? 9.305 3.596 6.789 1 98.31 206 GLY A CA 1
ATOM 1561 C C . GLY A 1 206 ? 9.852 2.291 6.242 1 98.31 206 GLY A C 1
ATOM 1562 O O . GLY A 1 206 ? 11.047 2.02 6.355 1 98.31 206 GLY A O 1
ATOM 1563 N N . THR A 1 207 ? 8.906 1.503 5.715 1 97.44 207 THR A N 1
ATOM 1564 C CA . THR A 1 207 ? 9.203 0.249 5.035 1 97.44 207 THR A CA 1
ATOM 1565 C C . THR A 1 207 ? 8.43 0.147 3.723 1 97.44 207 THR A C 1
ATOM 1567 O O . THR A 1 207 ? 7.406 0.812 3.547 1 97.44 207 THR A O 1
ATOM 1570 N N . PRO A 1 208 ? 8.844 -0.651 2.838 1 94.88 208 PRO A N 1
ATOM 1571 C CA . PRO A 1 208 ? 8.102 -0.806 1.582 1 94.88 208 PRO A CA 1
ATOM 1572 C C . PRO A 1 208 ? 6.672 -1.287 1.795 1 94.88 208 PRO A C 1
ATOM 1574 O O . PRO A 1 208 ? 5.781 -0.957 1.006 1 94.88 208 PRO A O 1
ATOM 1577 N N . HIS A 1 209 ? 6.434 -2 2.896 1 94.38 209 HIS A N 1
ATOM 1578 C CA . HIS A 1 209 ? 5.086 -2.504 3.145 1 94.38 209 HIS A CA 1
ATOM 1579 C C . HIS A 1 209 ? 4.285 -1.531 4 1 94.38 209 HIS A C 1
ATOM 1581 O O . HIS A 1 209 ? 3.115 -1.784 4.305 1 94.38 209 HIS A O 1
ATOM 1587 N N . GLY A 1 210 ? 4.934 -0.496 4.469 1 97.12 210 GLY A N 1
ATOM 1588 C CA . GLY A 1 210 ? 4.195 0.606 5.066 1 97.12 210 GLY A CA 1
ATOM 1589 C C . GLY A 1 210 ? 4.262 0.617 6.582 1 97.12 210 GLY A C 1
ATOM 1590 O O . GLY A 1 210 ? 4.133 1.673 7.203 1 97.12 210 GLY A O 1
ATOM 1591 N N . LYS A 1 211 ? 4.445 -0.555 7.188 1 95.62 211 LYS A N 1
ATOM 1592 C CA . LYS A 1 211 ? 4.516 -0.584 8.648 1 95.62 211 LYS A CA 1
ATOM 1593 C C . LYS A 1 211 ? 5.836 -0.005 9.141 1 95.62 211 LYS A C 1
ATOM 1595 O O . LYS A 1 211 ? 6.91 -0.527 8.828 1 95.62 211 LYS A O 1
ATOM 1600 N N . PRO A 1 212 ? 5.77 0.981 9.953 1 97.5 212 PRO A N 1
ATOM 1601 C CA . PRO A 1 212 ? 7.012 1.592 10.43 1 97.5 212 PRO A CA 1
ATOM 1602 C C . PRO A 1 212 ? 7.824 0.657 11.328 1 97.5 212 PRO A C 1
ATOM 1604 O O . PRO A 1 212 ? 7.254 -0.191 12.016 1 97.5 212 PRO A O 1
ATOM 1607 N N . THR A 1 213 ? 9.102 0.873 11.352 1 97.06 213 THR A N 1
ATOM 1608 C CA . THR A 1 213 ? 10.016 0.044 12.133 1 97.06 213 THR A CA 1
ATOM 1609 C C . THR A 1 213 ? 9.898 0.369 13.625 1 97.06 213 THR A C 1
ATOM 1611 O O . THR A 1 213 ? 10.344 -0.411 14.469 1 97.06 213 THR A O 1
ATOM 1614 N N . GLY A 1 214 ? 9.391 1.502 13.961 1 96.25 214 GLY A N 1
ATOM 1615 C CA . GLY A 1 214 ? 9.109 1.979 15.305 1 96.25 214 GLY A CA 1
ATOM 1616 C C . GLY A 1 214 ? 7.859 2.836 15.383 1 96.25 214 GLY A C 1
ATOM 1617 O O . GLY A 1 214 ? 7.379 3.338 14.367 1 96.25 214 GLY A O 1
ATOM 1618 N N . THR A 1 215 ? 7.371 2.943 16.625 1 97.06 215 THR A N 1
ATOM 1619 C CA . THR A 1 215 ? 6.168 3.748 16.781 1 97.06 215 THR A CA 1
ATOM 1620 C C . THR A 1 215 ? 6.512 5.234 16.828 1 97.06 215 THR A C 1
ATOM 1622 O O . THR A 1 215 ? 7.223 5.684 17.734 1 97.06 215 THR A O 1
ATOM 1625 N N . VAL A 1 216 ? 6.098 5.957 15.93 1 98.38 216 VAL A N 1
ATOM 1626 C CA . VAL A 1 216 ? 6.242 7.406 15.875 1 98.38 216 VAL A CA 1
ATOM 1627 C C . VAL A 1 216 ? 4.863 8.07 15.898 1 98.38 216 VAL A C 1
ATOM 1629 O O . VAL A 1 216 ? 3.91 7.539 15.32 1 98.38 216 VAL A O 1
ATOM 1632 N N . LEU A 1 217 ? 4.746 9.195 16.578 1 98.44 217 LEU A N 1
ATOM 1633 C CA . LEU A 1 217 ? 3.428 9.758 16.844 1 98.44 217 LEU A CA 1
ATOM 1634 C C . LEU A 1 217 ? 3.494 11.273 16.938 1 98.44 217 LEU A C 1
ATOM 1636 O O . LEU A 1 217 ? 4.586 11.852 16.969 1 98.44 217 LEU A O 1
ATOM 1640 N N . ILE A 1 218 ? 2.365 11.891 16.891 1 98.62 218 ILE A N 1
ATOM 1641 C CA . ILE A 1 218 ? 2.184 13.312 17.172 1 98.62 218 ILE A CA 1
ATOM 1642 C C . ILE A 1 218 ? 2.059 13.531 18.688 1 98.62 218 ILE A C 1
ATOM 1644 O O . ILE A 1 218 ? 0.998 13.289 19.266 1 98.62 218 ILE A O 1
ATOM 1648 N N . SER A 1 219 ? 3.086 14 19.297 1 98.06 219 SER A N 1
ATOM 1649 C CA . SER A 1 219 ? 3.08 14.156 20.75 1 98.06 219 SER A CA 1
ATOM 1650 C C . SER A 1 219 ? 2.314 15.406 21.172 1 98.06 219 SER A C 1
ATOM 1652 O O . SER A 1 219 ? 1.762 15.469 22.266 1 98.06 219 SER A O 1
ATOM 1654 N N . ASP A 1 220 ? 2.365 16.375 20.312 1 98.38 220 ASP A N 1
ATOM 1655 C CA . ASP A 1 220 ? 1.603 17.594 20.516 1 98.38 220 ASP A CA 1
ATOM 1656 C C . ASP A 1 220 ? 1.276 18.266 19.172 1 98.38 220 ASP A C 1
ATOM 1658 O O . ASP A 1 220 ? 1.951 18.016 18.172 1 98.38 220 ASP A O 1
ATOM 1662 N N . CYS A 1 221 ? 0.206 19.078 19.219 1 98.81 221 CYS A N 1
ATOM 1663 C CA . CYS A 1 221 ? -0.183 19.812 18.031 1 98.81 221 CYS A CA 1
ATOM 1664 C C . CYS A 1 221 ? -1 21.047 18.391 1 98.81 221 CYS A C 1
ATOM 1666 O O . CYS A 1 221 ? -1.501 21.172 19.5 1 98.81 221 CYS A O 1
ATOM 1668 N N . GLY A 1 222 ? -1.062 22 17.453 1 98.69 222 GLY A N 1
ATOM 1669 C CA . GLY A 1 222 ? -1.789 23.234 17.703 1 98.69 222 GLY A CA 1
ATOM 1670 C C . GLY A 1 222 ? -1.764 24.203 16.547 1 98.69 222 GLY A C 1
ATOM 1671 O O . GLY A 1 222 ? -1.236 23.875 15.477 1 98.69 222 GLY A O 1
ATOM 1672 N N . VAL A 1 223 ? -2.432 25.312 16.766 1 98.75 223 VAL A N 1
ATOM 1673 C CA . VAL A 1 223 ? -2.506 26.359 15.766 1 98.75 223 VAL A CA 1
ATOM 1674 C C . VAL A 1 223 ? -1.431 27.406 16.047 1 98.75 223 VAL A C 1
ATOM 1676 O O . VAL A 1 223 ? -1.287 27.875 17.172 1 98.75 223 VAL A O 1
ATOM 1679 N N . VAL A 1 224 ? -0.652 27.734 14.992 1 98.38 224 VAL A N 1
ATOM 1680 C CA . VAL A 1 224 ? 0.399 28.734 15.086 1 98.38 224 VAL A CA 1
ATOM 1681 C C . VAL A 1 224 ? -0.154 30.109 14.68 1 98.38 224 VAL A C 1
ATOM 1683 O O . VAL A 1 224 ? 0.139 31.125 15.32 1 98.38 224 VAL A O 1
ATOM 1686 N N . LYS A 1 225 ? -0.866 30.062 13.578 1 97.56 225 LYS A N 1
ATOM 1687 C CA . LYS A 1 225 ? -1.442 31.281 12.992 1 97.56 225 LYS A CA 1
ATOM 1688 C C . LYS A 1 225 ? -2.822 31 12.406 1 97.56 225 LYS A C 1
ATOM 1690 O O . LYS A 1 225 ? -2.996 30.031 11.648 1 97.56 225 LYS A O 1
ATOM 1695 N N . GLU A 1 226 ? -3.768 31.812 12.828 1 97.31 226 GLU A N 1
ATOM 1696 C CA . GLU A 1 226 ? -5.098 31.703 12.234 1 97.31 226 GLU A CA 1
ATOM 1697 C C . GLU A 1 226 ? -5.117 32.25 10.812 1 97.31 226 GLU A C 1
ATOM 1699 O O . GLU A 1 226 ? -4.238 33.031 10.43 1 97.31 226 GLU A O 1
ATOM 1704 N N . MET A 1 227 ? -6.152 31.781 10.125 1 93.88 227 MET A N 1
ATOM 1705 C CA . MET A 1 227 ? -6.336 32.375 8.797 1 93.88 227 MET A CA 1
ATOM 1706 C C . MET A 1 227 ? -6.73 33.844 8.883 1 93.88 227 MET A C 1
ATOM 1708 O O . MET A 1 227 ? -7.449 34.219 9.805 1 93.88 227 MET A O 1
ATOM 1712 N N . GLU A 1 228 ? -6.215 34.562 7.977 1 92.06 228 GLU A N 1
ATOM 1713 C CA . GLU A 1 228 ? -6.637 35.969 7.887 1 92.06 228 GLU A CA 1
ATOM 1714 C C . GLU A 1 228 ? -7.699 36.156 6.805 1 92.06 228 GLU A C 1
ATOM 1716 O O . GLU A 1 228 ? -7.57 35.625 5.703 1 92.06 228 GLU A O 1
ATOM 1721 N N . PRO A 1 229 ? -8.805 36.906 7.156 1 83.19 229 PRO A N 1
ATOM 1722 C CA . PRO A 1 229 ? -9.883 37.156 6.188 1 83.19 229 PRO A CA 1
ATOM 1723 C C . PRO A 1 229 ? -9.406 37.875 4.938 1 83.19 229 PRO A C 1
ATOM 1725 O O . PRO A 1 229 ? -8.469 38.688 5.012 1 83.19 229 PRO A O 1
ATOM 1728 N N . MET B 1 1 ? 85.062 14.688 -54.125 1 18.78 1 MET B N 1
ATOM 1729 C CA . MET B 1 1 ? 85.312 13.633 -53.156 1 18.78 1 MET B CA 1
ATOM 1730 C C . MET B 1 1 ? 84.062 13.398 -52.312 1 18.78 1 MET B C 1
ATOM 1732 O O . MET B 1 1 ? 83.438 12.312 -52.344 1 18.78 1 MET B O 1
ATOM 1736 N N . ALA B 1 2 ? 84.188 13.734 -51.094 1 17.91 2 ALA B N 1
ATOM 1737 C CA . ALA B 1 2 ? 83.812 12.883 -49.969 1 17.91 2 ALA B CA 1
ATOM 1738 C C . ALA B 1 2 ? 82.312 12.938 -49.688 1 17.91 2 ALA B C 1
ATOM 1740 O O . ALA B 1 2 ? 81.688 11.906 -49.562 1 17.91 2 ALA B O 1
ATOM 1741 N N . LEU B 1 3 ? 81.875 13.969 -48.844 1 19.22 3 LEU B N 1
ATOM 1742 C CA . LEU B 1 3 ? 81.375 13.734 -47.5 1 19.22 3 LEU B CA 1
ATOM 1743 C C . LEU B 1 3 ? 79.875 13.484 -47.5 1 19.22 3 LEU B C 1
ATOM 1745 O O . LEU B 1 3 ? 79.062 14.32 -47.969 1 19.22 3 LEU B O 1
ATOM 1749 N N . ARG B 1 4 ? 79.438 12.156 -47.406 1 20.73 4 ARG B N 1
ATOM 1750 C CA . ARG B 1 4 ? 78.312 11.219 -47.25 1 20.73 4 ARG B CA 1
ATOM 1751 C C . ARG B 1 4 ? 77.5 11.539 -45.969 1 20.73 4 ARG B C 1
ATOM 1753 O O . ARG B 1 4 ? 78 11.328 -44.875 1 20.73 4 ARG B O 1
ATOM 1760 N N . PHE B 1 5 ? 77.188 12.75 -45.625 1 19 5 PHE B N 1
ATOM 1761 C CA . PHE B 1 5 ? 76.625 13.023 -44.312 1 19 5 PHE B CA 1
ATOM 1762 C C . PHE B 1 5 ? 75.312 12.25 -44.094 1 19 5 PHE B C 1
ATOM 1764 O O . PHE B 1 5 ? 74.312 12.594 -44.656 1 19 5 PHE B O 1
ATOM 1771 N N . SER B 1 6 ? 75.375 10.828 -44.125 1 18.59 6 SER B N 1
ATOM 1772 C CA . SER B 1 6 ? 74.188 9.977 -44.062 1 18.59 6 SER B CA 1
ATOM 1773 C C . SER B 1 6 ? 73.5 10.07 -42.688 1 18.59 6 SER B C 1
ATOM 1775 O O . SER B 1 6 ? 74.125 9.773 -41.656 1 18.59 6 SER B O 1
ATOM 1777 N N . CYS B 1 7 ? 72.938 11.211 -42.281 1 18.12 7 CYS B N 1
ATOM 1778 C CA . CYS B 1 7 ? 72.312 11.398 -40.969 1 18.12 7 CYS B CA 1
ATOM 1779 C C . CYS B 1 7 ? 71.375 10.258 -40.656 1 18.12 7 CYS B C 1
ATOM 1781 O O . CYS B 1 7 ? 70.438 9.992 -41.406 1 18.12 7 CYS B O 1
ATOM 1783 N N . ALA B 1 8 ? 71.75 9.203 -39.938 1 17.33 8 ALA B N 1
ATOM 1784 C CA . ALA B 1 8 ? 71.25 7.93 -39.438 1 17.33 8 ALA B CA 1
ATOM 1785 C C . ALA B 1 8 ? 70.125 8.133 -38.469 1 17.33 8 ALA B C 1
ATOM 1787 O O . ALA B 1 8 ? 70.312 8.492 -37.312 1 17.33 8 ALA B O 1
ATOM 1788 N N . LEU B 1 9 ? 69.25 9.109 -38.625 1 20.69 9 LEU B N 1
ATOM 1789 C CA . LEU B 1 9 ? 68.375 9.273 -37.5 1 20.69 9 LEU B CA 1
ATOM 1790 C C . LEU B 1 9 ? 67.562 8 -37.219 1 20.69 9 LEU B C 1
ATOM 1792 O O . LEU B 1 9 ? 66.875 7.52 -38.094 1 20.69 9 LEU B O 1
ATOM 1796 N N . VAL B 1 10 ? 68.125 7.086 -36.375 1 19.03 10 VAL B N 1
ATOM 1797 C CA . VAL B 1 10 ? 67.688 5.762 -35.969 1 19.03 10 VAL B CA 1
ATOM 1798 C C . VAL B 1 10 ? 66.25 5.844 -35.469 1 19.03 10 VAL B C 1
ATOM 1800 O O . VAL B 1 10 ? 65.812 6.926 -35.094 1 19.03 10 VAL B O 1
ATOM 1803 N N . ALA B 1 11 ? 65.75 4.574 -34.969 1 20.58 11 ALA B N 1
ATOM 1804 C CA . ALA B 1 11 ? 64.625 3.613 -34.938 1 20.58 11 ALA B CA 1
ATOM 1805 C C . ALA B 1 11 ? 63.688 3.898 -33.781 1 20.58 11 ALA B C 1
ATOM 1807 O O . ALA B 1 11 ? 62.469 3.9 -33.969 1 20.58 11 ALA B O 1
ATOM 1808 N N . GLY B 1 12 ? 64.062 3.887 -32.438 1 19.83 12 GLY B N 1
ATOM 1809 C CA . GLY B 1 12 ? 63.469 2.834 -31.625 1 19.83 12 GLY B CA 1
ATOM 1810 C C . GLY B 1 12 ? 62.156 3.232 -31 1 19.83 12 GLY B C 1
ATOM 1811 O O . GLY B 1 12 ? 62.094 4.102 -30.125 1 19.83 12 GLY B O 1
ATOM 1812 N N . THR B 1 13 ? 61.156 3.641 -31.672 1 20.42 13 THR B N 1
ATOM 1813 C CA . THR B 1 13 ? 59.938 4.094 -31 1 20.42 13 THR B CA 1
ATOM 1814 C C . THR B 1 13 ? 59.344 2.971 -30.156 1 20.42 13 THR B C 1
ATOM 1816 O O . THR B 1 13 ? 59 1.901 -30.688 1 20.42 13 THR B O 1
ATOM 1819 N N . ALA B 1 14 ? 59.844 2.654 -28.859 1 21.52 14 ALA B N 1
ATOM 1820 C CA . ALA B 1 14 ? 59.25 1.716 -27.906 1 21.52 14 ALA B CA 1
ATOM 1821 C C . ALA B 1 14 ? 57.75 2.016 -27.719 1 21.52 14 ALA B C 1
ATOM 1823 O O . ALA B 1 14 ? 57.375 3.148 -27.406 1 21.52 14 ALA B O 1
ATOM 1824 N N . MET B 1 15 ? 56.875 1.458 -28.5 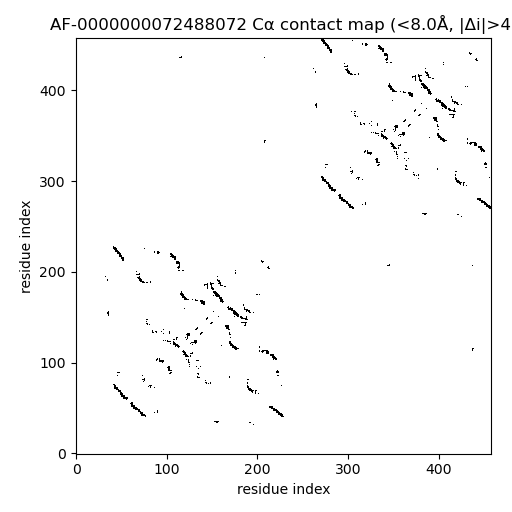1 21.66 15 MET B N 1
ATOM 1825 C CA . MET B 1 15 ? 55.406 1.46 -28.281 1 21.66 15 MET B CA 1
ATOM 1826 C C . MET B 1 15 ? 55.062 0.9 -26.906 1 21.66 15 MET B C 1
ATOM 1828 O O . MET B 1 15 ? 55.406 -0.25 -26.594 1 21.66 15 MET B O 1
ATOM 1832 N N . ASN B 1 16 ? 55.438 1.617 -25.812 1 22.89 16 ASN B N 1
ATOM 1833 C CA . ASN B 1 16 ? 54.906 1.086 -24.547 1 22.89 16 ASN B CA 1
ATOM 1834 C C . ASN B 1 16 ? 53.406 0.816 -24.609 1 22.89 16 ASN B C 1
ATOM 1836 O O . ASN B 1 16 ? 52.625 1.723 -24.906 1 22.89 16 ASN B O 1
ATOM 1840 N N . ALA B 1 17 ? 53 -0.383 -24.938 1 26.45 17 ALA B N 1
ATOM 1841 C CA . ALA B 1 17 ? 51.625 -0.863 -24.781 1 26.45 17 ALA B CA 1
ATOM 1842 C C . ALA B 1 17 ? 51.156 -0.709 -23.344 1 26.45 17 ALA B C 1
ATOM 1844 O O . ALA B 1 17 ? 51.688 -1.329 -22.438 1 26.45 17 ALA B O 1
ATOM 1845 N N . TYR B 1 18 ? 50.875 0.482 -22.906 1 24.55 18 TYR B N 1
ATOM 1846 C CA . TYR B 1 18 ? 50.125 0.486 -21.656 1 24.55 18 TYR B CA 1
ATOM 1847 C C . TYR B 1 18 ? 48.938 -0.461 -21.734 1 24.55 18 TYR B C 1
ATOM 1849 O O . TYR B 1 18 ? 48.062 -0.305 -22.594 1 24.55 18 TYR B O 1
ATOM 1857 N N . VAL B 1 19 ? 49.125 -1.761 -21.469 1 27.47 19 VAL B N 1
ATOM 1858 C CA . VAL B 1 19 ? 48.031 -2.65 -21.141 1 27.47 19 VAL B CA 1
ATOM 1859 C C . VAL B 1 19 ? 47.219 -2.068 -19.984 1 27.47 19 VAL B C 1
ATOM 1861 O O . VAL B 1 19 ? 47.719 -1.916 -18.875 1 27.47 19 VAL B O 1
ATOM 1864 N N . THR B 1 20 ? 46.5 -0.999 -20.297 1 27.58 20 THR B N 1
ATOM 1865 C CA . THR B 1 20 ? 45.469 -0.707 -19.297 1 27.58 20 THR B CA 1
ATOM 1866 C C . THR B 1 20 ? 44.656 -1.957 -18.969 1 27.58 20 THR B C 1
ATOM 1868 O O . THR B 1 20 ? 44.062 -2.562 -19.844 1 27.58 20 THR B O 1
ATOM 1871 N N . SER B 1 21 ? 45.188 -2.799 -18.047 1 28.05 21 SER B N 1
ATOM 1872 C CA . SER B 1 21 ? 44.312 -3.803 -17.453 1 28.05 21 SER B CA 1
ATOM 1873 C C . SER B 1 21 ? 43 -3.182 -16.984 1 28.05 21 SER B C 1
ATOM 1875 O O . SER B 1 21 ? 43 -2.223 -16.203 1 28.05 21 SER B O 1
ATOM 1877 N N . SER B 1 22 ? 42.062 -2.951 -17.906 1 29.67 22 SER B N 1
ATOM 1878 C CA . SER B 1 22 ? 40.688 -2.703 -17.469 1 29.67 22 SER B CA 1
ATOM 1879 C C . SER B 1 22 ? 40.281 -3.715 -16.406 1 29.67 22 SER B C 1
ATOM 1881 O O . SER B 1 22 ? 40.156 -4.91 -16.688 1 29.67 22 SER B O 1
ATOM 1883 N N . SER B 1 23 ? 40.812 -3.641 -15.227 1 32.62 23 SER B N 1
ATOM 1884 C CA . SER B 1 23 ? 40.094 -4.422 -14.227 1 32.62 23 SER B CA 1
ATOM 1885 C C . SER B 1 23 ? 38.594 -4.223 -14.344 1 32.62 23 SER B C 1
ATOM 1887 O O . SER B 1 23 ? 38.094 -3.113 -14.156 1 32.62 23 SER B O 1
ATOM 1889 N N . VAL B 1 24 ? 37.969 -4.863 -15.312 1 31.59 24 VAL B N 1
ATOM 1890 C CA . VAL B 1 24 ? 36.531 -5.039 -15.188 1 31.59 24 VAL B CA 1
ATOM 1891 C C . VAL B 1 24 ? 36.156 -5.363 -13.742 1 31.59 24 VAL B C 1
ATOM 1893 O O . VAL B 1 24 ? 36.781 -6.234 -13.125 1 31.59 24 VAL B O 1
ATOM 1896 N N . ASN B 1 25 ? 36.031 -4.348 -12.906 1 31.34 25 ASN B N 1
ATOM 1897 C CA . ASN B 1 25 ? 35.281 -4.617 -11.672 1 31.34 25 ASN B CA 1
ATOM 1898 C C . ASN B 1 25 ? 34.312 -5.773 -11.852 1 31.34 25 ASN B C 1
ATOM 1900 O O . ASN B 1 25 ? 33.406 -5.707 -12.695 1 31.34 25 ASN B O 1
ATOM 1904 N N . ALA B 1 26 ? 34.688 -6.934 -11.57 1 31.17 26 ALA B N 1
ATOM 1905 C CA . ALA B 1 26 ? 33.812 -8.078 -11.469 1 31.17 26 ALA B CA 1
ATOM 1906 C C . ALA B 1 26 ? 32.469 -7.676 -10.875 1 31.17 26 ALA B C 1
ATOM 1908 O O . ALA B 1 26 ? 32.406 -7.152 -9.758 1 31.17 26 ALA B O 1
ATOM 1909 N N . ALA B 1 27 ? 31.531 -7.328 -11.703 1 34.16 27 ALA B N 1
ATOM 1910 C CA . ALA B 1 27 ? 30.141 -7.371 -11.273 1 34.16 27 ALA B CA 1
ATOM 1911 C C . ALA B 1 27 ? 29.922 -8.477 -10.25 1 34.16 27 ALA B C 1
ATOM 1913 O O . ALA B 1 27 ? 30.344 -9.609 -10.438 1 34.16 27 ALA B O 1
ATOM 1914 N N . SER B 1 28 ? 30.047 -8.312 -8.977 1 36.97 28 SER B N 1
ATOM 1915 C CA . SER B 1 28 ? 29.672 -9.305 -7.98 1 36.97 28 SER B CA 1
ATOM 1916 C C . SER B 1 28 ? 28.641 -10.289 -8.539 1 36.97 28 SER B C 1
ATOM 1918 O O . SER B 1 28 ? 27.609 -9.875 -9.07 1 36.97 28 SER B O 1
ATOM 1920 N N . ALA B 1 29 ? 28.922 -11.297 -9.055 1 41.34 29 ALA B N 1
ATOM 1921 C CA . ALA B 1 29 ? 28.062 -12.375 -9.516 1 41.34 29 ALA B CA 1
ATOM 1922 C C . ALA B 1 29 ? 26.812 -12.492 -8.633 1 41.34 29 ALA B C 1
ATOM 1924 O O . ALA B 1 29 ? 26.938 -12.664 -7.414 1 41.34 29 ALA B O 1
ATOM 1925 N N . SER B 1 30 ? 25.75 -11.781 -8.766 1 54.94 30 SER B N 1
ATOM 1926 C CA . SER B 1 30 ? 24.484 -11.906 -8.047 1 54.94 30 SER B CA 1
ATOM 1927 C C . SER B 1 30 ? 24.25 -13.328 -7.566 1 54.94 30 SER B C 1
ATOM 1929 O O . SER B 1 30 ? 24.5 -14.289 -8.305 1 54.94 30 SER B O 1
ATOM 1931 N N . LYS B 1 31 ? 24.391 -13.656 -6.32 1 69.06 31 LYS B N 1
ATOM 1932 C CA . LYS B 1 31 ? 24.141 -14.969 -5.734 1 69.06 31 LYS B CA 1
ATOM 1933 C C . LYS B 1 31 ? 22.922 -15.641 -6.379 1 69.06 31 LYS B C 1
ATOM 1935 O O . LYS B 1 31 ? 21.891 -15.008 -6.586 1 69.06 31 LYS B O 1
ATOM 1940 N N . PRO B 1 32 ? 23.234 -16.859 -6.773 1 89.75 32 PRO B N 1
ATOM 1941 C CA . PRO B 1 32 ? 22.141 -17.594 -7.418 1 89.75 32 PRO B CA 1
ATOM 1942 C C . PRO B 1 32 ? 20.906 -17.703 -6.523 1 89.75 32 PRO B C 1
ATOM 1944 O O . PRO B 1 32 ? 21.031 -17.781 -5.297 1 89.75 32 PRO B O 1
ATOM 1947 N N . TYR B 1 33 ? 19.75 -17.719 -7.055 1 95.25 33 TYR B N 1
ATOM 1948 C CA . TYR B 1 33 ? 18.484 -17.906 -6.355 1 95.25 33 TYR B CA 1
ATOM 1949 C C . TYR B 1 33 ? 18.359 -19.328 -5.805 1 95.25 33 TYR B C 1
ATOM 1951 O O . TYR B 1 33 ? 18.609 -20.297 -6.52 1 95.25 33 TYR B O 1
ATOM 1959 N N . LEU B 1 34 ? 18.062 -19.344 -4.477 1 95.5 34 LEU B N 1
ATOM 1960 C CA . LEU B 1 34 ? 17.734 -20.609 -3.816 1 95.5 34 LEU B CA 1
ATOM 1961 C C . LEU B 1 34 ? 16.312 -20.578 -3.266 1 95.5 34 LEU B C 1
ATOM 1963 O O . LEU B 1 34 ? 15.883 -19.562 -2.703 1 95.5 34 LEU B O 1
ATOM 1967 N N . THR B 1 35 ? 15.68 -21.672 -3.496 1 98 35 THR B N 1
ATOM 1968 C CA . THR B 1 35 ? 14.32 -21.75 -2.965 1 98 35 THR B CA 1
ATOM 1969 C C . THR B 1 35 ? 14.328 -21.625 -1.443 1 98 35 THR B C 1
ATOM 1971 O O . THR B 1 35 ? 15.203 -22.188 -0.776 1 98 35 THR B O 1
ATOM 1974 N N . PRO B 1 36 ? 13.336 -20.969 -0.937 1 98.25 36 PRO B N 1
ATOM 1975 C CA . PRO B 1 36 ? 13.266 -20.812 0.519 1 98.25 36 PRO B CA 1
ATOM 1976 C C . PRO B 1 36 ? 13.016 -22.141 1.239 1 98.25 36 PRO B C 1
ATOM 1978 O O . PRO B 1 36 ? 13.492 -22.344 2.357 1 98.25 36 PRO B O 1
ATOM 1981 N N . TYR B 1 37 ? 12.281 -23.031 0.678 1 98.56 37 TYR B N 1
ATOM 1982 C CA . TYR B 1 37 ? 12 -24.344 1.246 1 98.56 37 TYR B CA 1
ATOM 1983 C C . TYR B 1 37 ? 12.547 -25.453 0.357 1 98.56 37 TYR B C 1
ATOM 1985 O O . TYR B 1 37 ? 12.68 -25.266 -0.857 1 98.56 37 TYR B O 1
ATOM 1993 N N . PRO B 1 38 ? 12.852 -26.578 1.002 1 98 38 PRO B N 1
ATOM 1994 C CA . PRO B 1 38 ? 13.203 -27.719 0.162 1 98 38 PRO B CA 1
ATOM 1995 C C . PRO B 1 38 ? 12.078 -28.125 -0.792 1 98 38 PRO B C 1
ATOM 1997 O O . PRO B 1 38 ? 10.898 -28.062 -0.426 1 98 38 PRO B O 1
ATOM 2000 N N . THR B 1 39 ? 12.508 -28.5 -1.916 1 98.06 39 THR B N 1
ATOM 2001 C CA . THR B 1 39 ? 11.523 -28.906 -2.92 1 98.06 39 THR B CA 1
ATOM 2002 C C . THR B 1 39 ? 11 -30.312 -2.627 1 98.06 39 THR B C 1
ATOM 2004 O O . THR B 1 39 ? 11.711 -31.141 -2.074 1 98.06 39 THR B O 1
ATOM 2007 N N . ASN B 1 40 ? 9.727 -30.516 -2.934 1 98.19 40 ASN B N 1
ATOM 2008 C CA . ASN B 1 40 ? 9.062 -31.812 -2.869 1 98.19 40 ASN B CA 1
ATOM 2009 C C . ASN B 1 40 ? 8.695 -32.344 -4.258 1 98.19 40 ASN B C 1
ATOM 2011 O O . ASN B 1 40 ? 7.812 -31.766 -4.914 1 98.19 40 ASN B O 1
ATOM 2015 N N . PRO B 1 41 ? 9.281 -33.375 -4.684 1 96.62 41 PRO B N 1
ATOM 2016 C CA . PRO B 1 41 ? 9.039 -33.844 -6.047 1 96.62 41 PRO B CA 1
ATOM 2017 C C . PRO B 1 41 ? 7.602 -34.312 -6.27 1 96.62 41 PRO B C 1
ATOM 2019 O O . PRO B 1 41 ? 7.176 -34.5 -7.414 1 96.62 41 PRO B O 1
ATOM 2022 N N . ARG B 1 42 ? 6.863 -34.531 -5.242 1 98.06 42 ARG B N 1
ATOM 2023 C CA . ARG B 1 42 ? 5.484 -34.969 -5.387 1 98.06 42 ARG B CA 1
ATOM 2024 C C . ARG B 1 42 ? 4.539 -33.812 -5.613 1 98.06 42 ARG B C 1
ATOM 2026 O O . ARG B 1 42 ? 3.385 -34 -6 1 98.06 42 ARG B O 1
ATOM 2033 N N . ASN B 1 43 ? 5.027 -32.688 -5.32 1 98.69 43 ASN B N 1
ATOM 2034 C CA . ASN B 1 43 ? 4.223 -31.469 -5.512 1 98.69 43 ASN B CA 1
ATOM 2035 C C . ASN B 1 43 ? 4.062 -31.125 -6.988 1 98.69 43 ASN B C 1
ATOM 2037 O O . ASN B 1 43 ? 4.93 -31.453 -7.801 1 98.69 43 ASN B O 1
ATOM 2041 N N . SER B 1 44 ? 2.949 -30.484 -7.359 1 98.75 44 SER B N 1
ATOM 2042 C CA . SER B 1 44 ? 2.725 -30.047 -8.734 1 98.75 44 SER B CA 1
ATOM 2043 C C . SER B 1 44 ? 3.578 -28.828 -9.07 1 98.75 44 SER B C 1
ATOM 2045 O O . SER B 1 44 ? 4.113 -28.172 -8.172 1 98.75 44 SER B O 1
ATOM 2047 N N . ARG B 1 45 ? 3.742 -28.625 -10.336 1 98.88 45 ARG B N 1
ATOM 2048 C CA . ARG B 1 45 ? 4.465 -27.484 -10.875 1 98.88 45 ARG B CA 1
ATOM 2049 C C . ARG B 1 45 ? 3.65 -26.781 -11.953 1 98.88 45 ARG B C 1
ATOM 2051 O O . ARG B 1 45 ? 3.004 -27.438 -12.773 1 98.88 45 ARG B O 1
ATOM 2058 N N . VAL B 1 46 ? 3.658 -25.484 -11.906 1 98.94 46 VAL B N 1
ATOM 2059 C CA . VAL B 1 46 ? 2.984 -24.656 -12.898 1 98.94 46 VAL B CA 1
ATOM 2060 C C . VAL B 1 46 ? 3.947 -23.594 -13.422 1 98.94 46 VAL B C 1
ATOM 2062 O O . VAL B 1 46 ? 5.062 -23.453 -12.914 1 98.94 46 VAL B O 1
ATOM 2065 N N . PHE B 1 47 ? 3.49 -22.906 -14.5 1 98.94 47 PHE B N 1
ATOM 2066 C CA . PHE B 1 47 ? 4.363 -21.859 -15.031 1 98.94 47 PHE B CA 1
ATOM 2067 C C . PHE B 1 47 ? 3.555 -20.641 -15.43 1 98.94 47 PHE B C 1
ATOM 2069 O O . PHE B 1 47 ? 2.355 -20.734 -15.695 1 98.94 47 PHE B O 1
ATOM 2076 N N . PHE B 1 48 ? 4.195 -19.516 -15.406 1 98.94 48 PHE B N 1
ATOM 2077 C CA . PHE B 1 48 ? 3.809 -18.281 -16.078 1 98.94 48 PHE B CA 1
ATOM 2078 C C . PHE B 1 48 ? 4.824 -17.906 -17.156 1 98.94 48 PHE B C 1
ATOM 2080 O O . PHE B 1 48 ? 6.027 -17.859 -16.891 1 98.94 48 PHE B O 1
ATOM 2087 N N . ASP B 1 49 ? 4.359 -17.688 -18.375 1 98.88 49 ASP B N 1
ATOM 2088 C CA . ASP B 1 49 ? 5.094 -16.828 -19.281 1 98.88 49 ASP B CA 1
ATOM 2089 C C . ASP B 1 49 ? 4.688 -15.367 -19.109 1 98.88 49 ASP B C 1
ATOM 2091 O O . ASP B 1 49 ? 3.504 -15.031 -19.188 1 98.88 49 ASP B O 1
ATOM 2095 N N . VAL B 1 50 ? 5.719 -14.508 -18.859 1 98.81 50 VAL B N 1
ATOM 2096 C CA . VAL B 1 50 ? 5.391 -13.117 -18.562 1 98.81 50 VAL B CA 1
ATOM 2097 C C . VAL B 1 50 ? 5.961 -12.219 -19.656 1 98.81 50 VAL B C 1
ATOM 2099 O O . VAL B 1 50 ? 6.922 -12.586 -20.344 1 98.81 50 VAL B O 1
ATOM 2102 N N . ALA B 1 51 ? 5.277 -11.094 -19.844 1 98.5 51 ALA B N 1
ATOM 2103 C CA . ALA B 1 51 ? 5.625 -10.18 -20.922 1 98.5 51 ALA B CA 1
ATOM 2104 C C . ALA B 1 51 ? 5.289 -8.742 -20.547 1 98.5 51 ALA B C 1
ATOM 2106 O O . ALA B 1 51 ? 4.566 -8.492 -19.578 1 98.5 51 ALA B O 1
ATOM 2107 N N . GLU B 1 52 ? 5.918 -7.824 -21.219 1 97.56 52 GLU B N 1
ATOM 2108 C CA . GLU B 1 52 ? 5.555 -6.414 -21.172 1 97.56 52 GLU B CA 1
ATOM 2109 C C . GLU B 1 52 ? 4.664 -6.031 -22.359 1 97.56 52 GLU B C 1
ATOM 2111 O O . GLU B 1 52 ? 4.938 -6.406 -23.5 1 97.56 52 GLU B O 1
ATOM 2116 N N . LYS B 1 53 ? 3.613 -5.344 -22 1 93.31 53 LYS B N 1
ATOM 2117 C CA . LYS B 1 53 ? 2.76 -4.855 -23.078 1 93.31 53 LYS B CA 1
ATOM 2118 C C . LYS B 1 53 ? 3.432 -3.717 -23.844 1 93.31 53 LYS B C 1
ATOM 2120 O O . LYS B 1 53 ? 3.895 -2.748 -23.234 1 93.31 53 LYS B O 1
ATOM 2125 N N . GLY B 1 54 ? 3.701 -3.934 -25.031 1 79.06 54 GLY B N 1
ATOM 2126 C CA . GLY B 1 54 ? 4.348 -2.936 -25.875 1 79.06 54 GLY B CA 1
ATOM 2127 C C . GLY B 1 54 ? 3.395 -1.86 -26.359 1 79.06 54 GLY B C 1
ATOM 2128 O O . GLY B 1 54 ? 2.184 -1.958 -26.156 1 79.06 54 GLY B O 1
ATOM 2129 N N . GLY B 1 55 ? 3.953 -0.668 -26.656 1 68.06 55 GLY B N 1
ATOM 2130 C CA . GLY B 1 55 ? 3.176 0.395 -27.281 1 68.06 55 GLY B CA 1
ATOM 2131 C C . GLY B 1 55 ? 2.506 -0.03 -28.562 1 68.06 55 GLY B C 1
ATOM 2132 O O . GLY B 1 55 ? 2.729 -1.142 -29.047 1 68.06 55 GLY B O 1
ATOM 2133 N N . SER B 1 56 ? 1.362 0.577 -28.734 1 59.31 56 SER B N 1
ATOM 2134 C CA . SER B 1 56 ? 0.672 0.333 -30 1 59.31 56 SER B CA 1
ATOM 2135 C C . SER B 1 56 ? 1.622 0.469 -31.188 1 59.31 56 SER B C 1
ATOM 2137 O O . SER B 1 56 ? 2.402 1.42 -31.25 1 59.31 56 SER B O 1
ATOM 2139 N N . SER B 1 57 ? 2.029 -0.726 -31.688 1 53.41 57 SER B N 1
ATOM 2140 C CA . SER B 1 57 ? 2.746 -0.584 -32.969 1 53.41 57 SER B CA 1
ATOM 2141 C C . SER B 1 57 ? 1.93 0.211 -33.969 1 53.41 57 SER B C 1
ATOM 2143 O O . SER B 1 57 ? 0.723 0.393 -33.781 1 53.41 57 SER B O 1
ATOM 2145 N N . PHE B 1 58 ? 2.654 0.785 -34.844 1 53.38 58 PHE B N 1
ATOM 2146 C CA . PHE B 1 58 ? 2.074 1.538 -35.938 1 53.38 58 PHE B CA 1
ATOM 2147 C C . PHE B 1 58 ? 0.803 0.867 -36.438 1 53.38 58 PHE B C 1
ATOM 2149 O O . PHE B 1 58 ? -0.127 1.543 -36.906 1 53.38 58 PHE B O 1
ATOM 2156 N N . PHE B 1 59 ? 0.751 -0.39 -36.5 1 56.41 59 PHE B N 1
ATOM 2157 C CA . PHE B 1 59 ? -0.41 -0.995 -37.156 1 56.41 59 PHE B CA 1
ATOM 2158 C C . PHE B 1 59 ? -1.493 -1.312 -36.125 1 56.41 59 PHE B C 1
ATOM 2160 O O . PHE B 1 59 ? -2.424 -2.068 -36.406 1 56.41 59 PHE B O 1
ATOM 2167 N N . GLY B 1 60 ? -1.461 -0.703 -35 1 57.34 60 GLY B N 1
ATOM 2168 C CA . GLY B 1 60 ? -2.545 -0.839 -34.062 1 57.34 60 GLY B CA 1
ATOM 2169 C C . GLY B 1 60 ? -2.445 -2.098 -33.219 1 57.34 60 GLY B C 1
ATOM 2170 O O . GLY B 1 60 ? -3.344 -2.396 -32.406 1 57.34 60 GLY B O 1
ATOM 2171 N N . MET B 1 61 ? -1.484 -2.973 -33.656 1 58.81 61 MET B N 1
ATOM 2172 C CA . MET B 1 61 ? -1.441 -4.238 -32.906 1 58.81 61 MET B CA 1
ATOM 2173 C C . MET B 1 61 ? -0.637 -4.102 -31.625 1 58.81 61 MET B C 1
ATOM 2175 O O . MET B 1 61 ? 0.456 -3.531 -31.641 1 58.81 61 MET B O 1
ATOM 2179 N N . SER B 1 62 ? -1.258 -4.363 -30.578 1 64.44 62 SER B N 1
ATOM 2180 C CA . SER B 1 62 ? -0.536 -4.398 -29.312 1 64.44 62 SER B CA 1
ATOM 2181 C C . SER B 1 62 ? 0.521 -5.5 -29.297 1 64.44 62 SER B C 1
ATOM 2183 O O . SER B 1 62 ? 0.231 -6.648 -29.656 1 64.44 62 SER B O 1
ATOM 2185 N N . THR B 1 63 ? 1.808 -5.082 -29.25 1 81.88 63 THR B N 1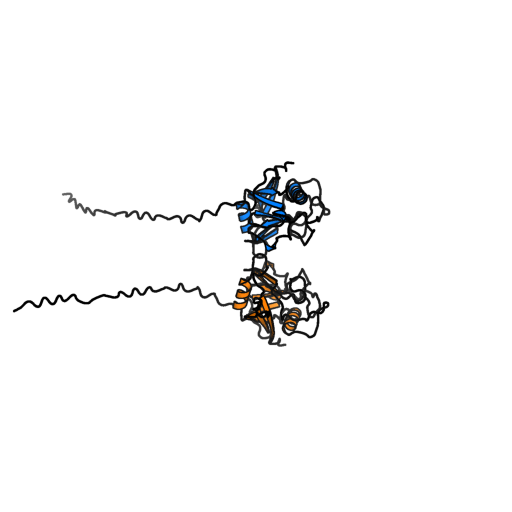
ATOM 2186 C CA . THR B 1 63 ? 2.902 -6.043 -29.203 1 81.88 63 THR B CA 1
ATOM 2187 C C . THR B 1 63 ? 3.291 -6.348 -27.75 1 81.88 63 THR B C 1
ATOM 2189 O O . THR B 1 63 ? 2.984 -5.57 -26.844 1 81.88 63 THR B O 1
ATOM 2192 N N . GLN B 1 64 ? 3.523 -7.668 -27.516 1 89.5 64 GLN B N 1
ATOM 2193 C CA . GLN B 1 64 ? 4.082 -8.086 -26.234 1 89.5 64 GLN B CA 1
ATOM 2194 C C . GLN B 1 64 ? 5.562 -8.438 -26.375 1 89.5 64 GLN B C 1
ATOM 2196 O O . GLN B 1 64 ? 5.973 -9.078 -27.344 1 89.5 64 GLN B O 1
ATOM 2201 N N . GLN B 1 65 ? 6.309 -7.82 -25.531 1 94.12 65 GLN B N 1
ATOM 2202 C CA . GLN B 1 65 ? 7.719 -8.18 -25.422 1 94.12 65 GLN B CA 1
ATOM 2203 C C . GLN B 1 65 ? 7.938 -9.234 -24.344 1 94.12 65 GLN B C 1
ATOM 2205 O O . GLN B 1 65 ? 7.785 -8.945 -23.156 1 94.12 65 GLN B O 1
ATOM 2210 N N . PRO B 1 66 ? 8.344 -10.414 -24.766 1 97 66 PRO B N 1
ATOM 2211 C CA . PRO B 1 66 ? 8.523 -11.477 -23.781 1 97 66 PRO B CA 1
ATOM 2212 C C . PRO B 1 66 ? 9.617 -11.156 -22.75 1 97 66 PRO B C 1
ATOM 2214 O O . PRO B 1 66 ? 10.656 -10.602 -23.109 1 97 66 PRO B O 1
ATOM 2217 N N . ILE B 1 67 ? 9.281 -11.422 -21.531 1 98.25 67 ILE B N 1
ATOM 2218 C CA . ILE B 1 67 ? 10.281 -11.344 -20.484 1 98.25 67 ILE B CA 1
ATOM 2219 C C . ILE B 1 67 ? 10.875 -12.727 -20.219 1 98.25 67 ILE B C 1
ATOM 2221 O O . ILE B 1 67 ? 12.094 -12.898 -20.234 1 98.25 67 ILE B O 1
ATOM 2225 N N . GLY B 1 68 ? 10.031 -13.719 -19.922 1 98.75 68 GLY B N 1
ATOM 2226 C CA . GLY B 1 68 ? 10.5 -15.078 -19.719 1 98.75 68 GLY B CA 1
ATOM 2227 C C . GLY B 1 68 ? 9.523 -15.938 -18.938 1 98.75 68 GLY B C 1
ATOM 2228 O O . GLY B 1 68 ? 8.406 -15.508 -18.641 1 98.75 68 GLY B O 1
ATOM 2229 N N . ARG B 1 69 ? 9.969 -17.203 -18.672 1 98.81 69 ARG B N 1
ATOM 2230 C CA . ARG B 1 69 ? 9.117 -18.156 -17.953 1 98.81 69 ARG B CA 1
ATOM 2231 C C . ARG B 1 69 ? 9.5 -18.219 -16.484 1 98.81 69 ARG B C 1
ATOM 2233 O O . ARG B 1 69 ? 10.688 -18.266 -16.141 1 98.81 69 ARG B O 1
ATOM 2240 N N . ILE B 1 70 ? 8.484 -18.188 -15.664 1 98.88 70 ILE B N 1
ATOM 2241 C CA . ILE B 1 70 ? 8.617 -18.453 -14.234 1 98.88 70 ILE B CA 1
ATOM 2242 C C . ILE B 1 70 ? 7.918 -19.766 -13.898 1 98.88 70 ILE B C 1
ATOM 2244 O O . ILE B 1 70 ? 6.75 -19.969 -14.242 1 98.88 70 ILE B O 1
ATOM 2248 N N . GLU B 1 71 ? 8.602 -20.625 -13.227 1 98.94 71 GLU B N 1
ATOM 2249 C CA . GLU B 1 71 ? 8.023 -21.906 -12.789 1 98.94 71 GLU B CA 1
ATOM 2250 C C . GLU B 1 71 ? 7.844 -21.938 -11.273 1 98.94 71 GLU B C 1
ATOM 2252 O O . GLU B 1 71 ? 8.727 -21.516 -10.531 1 98.94 71 GLU B O 1
ATOM 2257 N N . PHE B 1 72 ? 6.758 -22.531 -10.875 1 98.94 72 PHE B N 1
ATOM 2258 C CA . PHE B 1 72 ? 6.41 -22.594 -9.461 1 98.94 72 PHE B CA 1
ATOM 2259 C C . PHE B 1 72 ? 6.215 -24.031 -9.008 1 98.94 72 PHE B C 1
ATOM 2261 O O . PHE B 1 72 ? 5.648 -24.844 -9.742 1 98.94 72 PHE B O 1
ATOM 2268 N N . GLU B 1 73 ? 6.695 -24.281 -7.855 1 98.94 73 GLU B N 1
ATOM 2269 C CA . GLU B 1 73 ? 6.199 -25.438 -7.098 1 98.94 73 GLU B CA 1
ATOM 2270 C C . GLU B 1 73 ? 4.996 -25.047 -6.238 1 98.94 73 GLU B C 1
ATOM 2272 O O . GLU B 1 73 ? 5.02 -24.031 -5.551 1 98.94 73 GLU B O 1
ATOM 2277 N N . LEU B 1 74 ? 3.945 -25.812 -6.332 1 98.94 74 LEU B N 1
ATOM 2278 C CA . LEU B 1 74 ? 2.805 -25.609 -5.449 1 98.94 74 LEU B CA 1
ATOM 2279 C C . LEU B 1 74 ? 2.84 -26.562 -4.27 1 98.94 74 LEU B C 1
ATOM 2281 O O . LEU B 1 74 ? 3.205 -27.734 -4.426 1 98.94 74 LEU B O 1
ATOM 2285 N N . PHE B 1 75 ? 2.488 -26.094 -3.121 1 98.75 75 PHE B N 1
ATOM 2286 C CA . PHE B 1 75 ? 2.58 -26.891 -1.901 1 98.75 75 PHE B CA 1
ATOM 2287 C C . PHE B 1 75 ? 1.347 -27.781 -1.733 1 98.75 75 PHE B C 1
ATOM 2289 O O . PHE B 1 75 ? 0.608 -27.641 -0.756 1 98.75 75 PHE B O 1
ATOM 2296 N N . ASP B 1 76 ? 1.257 -28.766 -2.541 1 98.62 76 ASP B N 1
ATOM 2297 C CA . ASP B 1 76 ? 0.176 -29.75 -2.484 1 98.62 76 ASP B CA 1
ATOM 2298 C C . ASP B 1 76 ? 0.209 -30.531 -1.171 1 98.62 76 ASP B C 1
ATOM 2300 O O . ASP B 1 76 ? -0.832 -30.969 -0.679 1 98.62 76 ASP B O 1
ATOM 2304 N N . ASP B 1 77 ? 1.29 -30.656 -0.635 1 98 77 ASP B N 1
ATOM 2305 C CA . ASP B 1 77 ? 1.511 -31.469 0.557 1 98 77 ASP B CA 1
ATOM 2306 C C . ASP B 1 77 ? 0.972 -30.766 1.805 1 98 77 ASP B C 1
ATOM 2308 O O . ASP B 1 77 ? 0.667 -31.422 2.805 1 98 77 ASP B O 1
ATOM 2312 N N . THR B 1 78 ? 0.842 -29.484 1.789 1 97.88 78 THR B N 1
ATOM 2313 C CA . THR B 1 78 ? 0.464 -28.75 2.996 1 97.88 78 THR B CA 1
ATOM 2314 C C . THR B 1 78 ? -0.884 -28.062 2.811 1 97.88 78 THR B C 1
ATOM 2316 O O . THR B 1 78 ? -1.694 -28.016 3.738 1 97.88 78 THR B O 1
ATOM 2319 N N . VAL B 1 79 ? -1.11 -27.516 1.631 1 98.69 79 VAL B N 1
ATOM 2320 C CA . VAL B 1 79 ? -2.348 -26.797 1.36 1 98.69 79 VAL B CA 1
ATOM 2321 C C . VAL B 1 79 ? -2.9 -27.203 -0.002 1 98.69 79 VAL B C 1
ATOM 2323 O O . VAL B 1 79 ? -3.029 -26.375 -0.904 1 98.69 79 VAL B O 1
ATOM 2326 N N . PRO B 1 80 ? -3.367 -28.422 -0.122 1 98.56 80 PRO B N 1
ATOM 2327 C CA .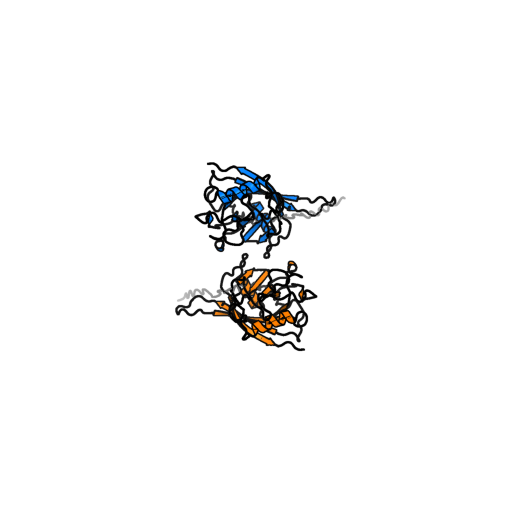 PRO B 1 80 ? -3.809 -28.969 -1.407 1 98.56 80 PRO B CA 1
ATOM 2328 C C . PRO B 1 80 ? -5.012 -28.234 -1.981 1 98.56 80 PRO B C 1
ATOM 2330 O O . PRO B 1 80 ? -5.164 -28.141 -3.203 1 98.56 80 PRO B O 1
ATOM 2333 N N . VAL B 1 81 ? -5.871 -27.703 -1.156 1 98.62 81 VAL B N 1
ATOM 2334 C CA . VAL B 1 81 ? -7.059 -27 -1.632 1 98.62 81 VAL B CA 1
ATOM 2335 C C . VAL B 1 81 ? -6.652 -25.688 -2.312 1 98.62 81 VAL B C 1
ATOM 2337 O O . VAL B 1 81 ? -7.105 -25.391 -3.422 1 98.62 81 VAL B O 1
ATOM 2340 N N . THR B 1 82 ? -5.809 -24.922 -1.683 1 98.81 82 THR B N 1
ATOM 2341 C CA . THR B 1 82 ? -5.316 -23.672 -2.227 1 98.81 82 THR B CA 1
ATOM 2342 C C . THR B 1 82 ? -4.484 -23.906 -3.482 1 98.81 82 THR B C 1
ATOM 2344 O O . THR B 1 82 ? -4.672 -23.234 -4.496 1 98.81 82 THR B O 1
ATOM 2347 N N . ALA B 1 83 ? -3.619 -24.891 -3.406 1 98.88 83 ALA B N 1
ATOM 2348 C CA . ALA B 1 83 ? -2.768 -25.25 -4.539 1 98.88 83 ALA B CA 1
ATOM 2349 C C . ALA B 1 83 ? -3.604 -25.641 -5.754 1 98.88 83 ALA B C 1
ATOM 2351 O O . ALA B 1 83 ? -3.299 -25.25 -6.879 1 98.88 83 ALA B O 1
ATOM 2352 N N . ARG B 1 84 ? -4.637 -26.344 -5.52 1 98.5 84 ARG B N 1
ATOM 2353 C CA . ARG B 1 84 ? -5.492 -26.781 -6.613 1 98.5 84 ARG B CA 1
ATOM 2354 C C . ARG B 1 84 ? -6.16 -25.609 -7.309 1 98.5 84 ARG B C 1
ATOM 2356 O O . ARG B 1 84 ? -6.227 -25.562 -8.539 1 98.5 84 ARG B O 1
ATOM 2363 N N . SER B 1 85 ? -6.68 -24.719 -6.547 1 98.31 85 SER B N 1
ATOM 2364 C CA . SER B 1 85 ? -7.324 -23.562 -7.152 1 98.31 85 SER B CA 1
ATOM 2365 C C . SER B 1 85 ? -6.367 -22.828 -8.086 1 98.31 85 SER B C 1
ATOM 2367 O O . SER B 1 85 ? -6.723 -22.5 -9.219 1 98.31 85 SER B O 1
ATOM 2369 N N . PHE B 1 86 ? -5.172 -22.578 -7.605 1 98.69 86 PHE B N 1
ATOM 2370 C CA . PHE B 1 86 ? -4.16 -21.875 -8.391 1 98.69 86 PHE B CA 1
ATOM 2371 C C . PHE B 1 86 ? -3.789 -22.672 -9.633 1 98.69 86 PHE B C 1
ATOM 2373 O O . PHE B 1 86 ? -3.709 -22.125 -10.727 1 98.69 86 PHE B O 1
ATOM 2380 N N . ARG B 1 87 ? -3.578 -23.922 -9.469 1 98.81 87 ARG B N 1
ATOM 2381 C CA . ARG B 1 87 ? -3.197 -24.812 -10.562 1 98.81 87 ARG B CA 1
ATOM 2382 C C . ARG B 1 87 ? -4.262 -24.812 -11.656 1 98.81 87 ARG B C 1
ATOM 2384 O O . ARG B 1 87 ? -3.939 -24.734 -12.844 1 98.81 87 ARG B O 1
ATOM 2391 N N . GLU B 1 88 ? -5.496 -24.891 -11.25 1 98.5 88 GLU B N 1
ATOM 2392 C CA . GLU B 1 88 ? -6.586 -24.938 -12.227 1 98.5 88 GLU B CA 1
ATOM 2393 C C . GLU B 1 88 ? -6.711 -23.609 -12.969 1 98.5 88 GLU B C 1
ATOM 2395 O O . GLU B 1 88 ? -7.07 -23.578 -14.148 1 98.5 88 GLU B O 1
ATOM 2400 N N . LEU B 1 89 ? -6.426 -22.531 -12.32 1 98.5 89 LEU B N 1
ATOM 2401 C CA . LEU B 1 89 ? -6.453 -21.234 -12.992 1 98.5 89 LEU B CA 1
ATOM 2402 C C . LEU B 1 89 ? -5.281 -21.109 -13.961 1 98.5 89 LEU B C 1
ATOM 2404 O O . LEU B 1 89 ? -5.375 -20.391 -14.953 1 98.5 89 LEU B O 1
ATOM 2408 N N . CYS B 1 90 ? -4.18 -21.781 -13.648 1 98.75 90 CYS B N 1
ATOM 2409 C CA . CYS B 1 90 ? -3.082 -21.844 -14.609 1 98.75 90 CYS B CA 1
ATOM 2410 C C . CYS B 1 90 ? -3.469 -22.688 -15.82 1 98.75 90 CYS B C 1
ATOM 2412 O O . CYS B 1 90 ? -3.141 -22.344 -16.953 1 98.75 90 CYS B O 1
ATOM 2414 N N . ARG B 1 91 ? -4.094 -23.781 -15.539 1 97.81 91 ARG B N 1
ATOM 2415 C CA . ARG B 1 91 ? -4.531 -24.672 -16.609 1 97.81 91 ARG B CA 1
ATOM 2416 C C . ARG B 1 91 ? -5.555 -24 -17.5 1 97.81 91 ARG B C 1
ATOM 2418 O O . ARG B 1 91 ? -5.504 -24.141 -18.734 1 97.81 91 ARG B O 1
ATOM 2425 N N . GLY B 1 92 ? -6.367 -23.234 -16.969 1 95.19 92 GLY B N 1
ATOM 2426 C CA . GLY B 1 92 ? -7.551 -22.719 -17.641 1 95.19 92 GLY B CA 1
ATOM 2427 C C . GLY B 1 92 ? -8.719 -23.672 -17.594 1 95.19 92 GLY B C 1
ATOM 2428 O O . GLY B 1 92 ? -8.562 -24.875 -17.875 1 95.19 92 GLY B O 1
ATOM 2429 N N . THR B 1 93 ? -9.812 -23.172 -17.078 1 85.69 93 THR B N 1
ATOM 2430 C CA . THR B 1 93 ? -11.008 -24 -17.016 1 85.69 93 THR B CA 1
ATOM 2431 C C . THR B 1 93 ? -12.078 -23.469 -17.969 1 85.69 93 THR B C 1
ATOM 2433 O O . THR B 1 93 ? -11.977 -22.344 -18.469 1 85.69 93 THR B O 1
ATOM 2436 N N . SER B 1 94 ? -13.031 -24.297 -18.25 1 87.5 94 SER B N 1
ATOM 2437 C CA . SER B 1 94 ? -14.18 -23.875 -19.047 1 87.5 94 SER B CA 1
ATOM 2438 C C . SER B 1 94 ? -15.18 -23.094 -18.219 1 87.5 94 SER B C 1
ATOM 2440 O O . SER B 1 94 ? -16.109 -22.484 -18.75 1 87.5 94 SER B O 1
ATOM 2442 N N . SER B 1 95 ? -14.906 -23.031 -16.969 1 89.81 95 SER B N 1
ATOM 2443 C CA . SER B 1 95 ? -15.805 -22.328 -16.062 1 89.81 95 SER B CA 1
ATOM 2444 C C . SER B 1 95 ? -15.594 -20.828 -16.141 1 89.81 95 SER B C 1
ATOM 2446 O O . SER B 1 95 ? -14.531 -20.359 -16.562 1 89.81 95 SER B O 1
ATOM 2448 N N . MET B 1 96 ? -16.688 -20.125 -15.758 1 94.44 96 MET B N 1
ATOM 2449 C CA . MET B 1 96 ? -16.672 -18.656 -15.773 1 94.44 96 MET B CA 1
ATOM 2450 C C . MET B 1 96 ? -16.969 -18.109 -14.391 1 94.44 96 MET B C 1
ATOM 2452 O O . MET B 1 96 ? -17.688 -18.734 -13.602 1 94.44 96 MET B O 1
ATOM 2456 N N . SER B 1 97 ? -16.469 -16.984 -14.125 1 94.94 97 SER B N 1
ATOM 2457 C CA . SER B 1 97 ? -16.859 -16.266 -12.922 1 94.94 97 SER B CA 1
ATOM 2458 C C . SER B 1 97 ? -18.297 -15.781 -13.016 1 94.94 97 SER B C 1
ATOM 2460 O O . SER B 1 97 ? -18.906 -15.805 -14.094 1 94.94 97 SER B O 1
ATOM 2462 N N . PRO B 1 98 ? -18.844 -15.312 -11.898 1 94.19 98 PRO B N 1
ATOM 2463 C CA . PRO B 1 98 ? -20.203 -14.781 -11.93 1 94.19 98 PRO B CA 1
ATOM 2464 C C . PRO B 1 98 ? -20.359 -13.602 -12.883 1 94.19 98 PRO B C 1
ATOM 2466 O O . PRO B 1 98 ? -21.438 -13.391 -13.445 1 94.19 98 PRO B O 1
ATOM 2469 N N . ASP B 1 99 ? -19.375 -12.891 -13.156 1 93.31 99 ASP B N 1
ATOM 2470 C CA . ASP B 1 99 ? -19.438 -11.719 -14.031 1 93.31 99 ASP B CA 1
ATOM 2471 C C . ASP B 1 99 ? -19.062 -12.086 -15.461 1 93.31 99 ASP B C 1
ATOM 2473 O O . ASP B 1 99 ? -18.859 -11.203 -16.297 1 93.31 99 ASP B O 1
ATOM 2477 N N . GLY B 1 100 ? -18.812 -13.359 -15.766 1 94.69 100 GLY B N 1
ATOM 2478 C CA . GLY B 1 100 ? -18.656 -13.859 -17.125 1 94.69 100 GLY B CA 1
ATOM 2479 C C . GLY B 1 100 ? -17.219 -13.875 -17.594 1 94.69 100 GLY B C 1
ATOM 2480 O O . GLY B 1 100 ? -16.953 -13.844 -18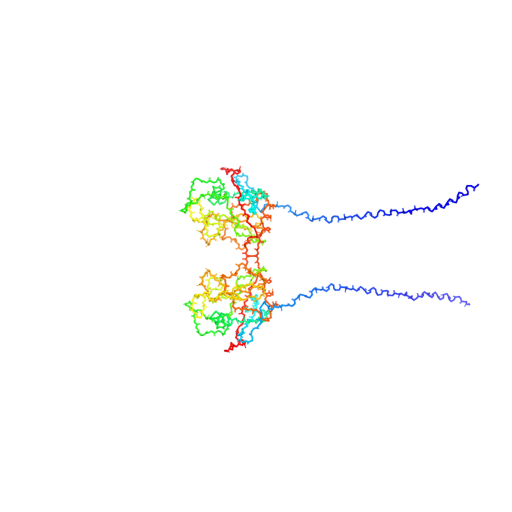.797 1 94.69 100 GLY B O 1
ATOM 2481 N N . LYS B 1 101 ? -16.359 -13.898 -16.672 1 95.75 101 LYS B N 1
ATOM 2482 C CA . LYS B 1 101 ? -14.938 -13.938 -17.031 1 95.75 101 LYS B CA 1
ATOM 2483 C C . LYS B 1 101 ? -14.391 -15.359 -16.938 1 95.75 101 LYS B C 1
ATOM 2485 O O . LYS B 1 101 ? -14.734 -16.094 -16.016 1 95.75 101 LYS B O 1
ATOM 2490 N N . PRO B 1 102 ? -13.555 -15.742 -17.938 1 95.88 102 PRO B N 1
ATOM 2491 C CA . PRO B 1 102 ? -12.922 -17.062 -17.828 1 95.88 102 PRO B CA 1
ATOM 2492 C C . PRO B 1 102 ? -12.07 -17.203 -16.578 1 95.88 102 PRO B C 1
ATOM 2494 O O . PRO B 1 102 ? -11.406 -16.25 -16.156 1 95.88 102 PRO B O 1
ATOM 2497 N N . LEU B 1 103 ? -12.055 -18.391 -16.047 1 97.75 103 LEU B N 1
ATOM 2498 C CA . LEU B 1 103 ? -11.203 -18.703 -14.898 1 97.75 103 LEU B CA 1
ATOM 2499 C C . LEU B 1 103 ? -9.812 -19.125 -15.359 1 97.75 103 LEU B C 1
ATOM 2501 O O . LEU B 1 103 ? -9.516 -20.328 -15.414 1 97.75 103 LEU B O 1
ATOM 2505 N N . THR B 1 104 ? -8.969 -18.125 -15.602 1 98.38 104 THR B N 1
ATOM 2506 C CA . THR B 1 104 ? -7.59 -18.344 -16.031 1 98.38 104 THR B CA 1
ATOM 2507 C C . THR B 1 104 ? -6.719 -17.141 -15.695 1 98.38 104 THR B C 1
ATOM 2509 O O . THR B 1 104 ? -7.203 -16.016 -15.68 1 98.38 104 THR B O 1
ATOM 2512 N N . TYR B 1 105 ? -5.445 -17.438 -15.523 1 98.5 105 TYR B N 1
ATOM 2513 C CA . TYR B 1 105 ? -4.496 -16.359 -15.305 1 98.5 105 TYR B CA 1
ATOM 2514 C C . TYR B 1 105 ? -4 -15.781 -16.625 1 98.5 105 TYR B C 1
ATOM 2516 O O . TYR B 1 105 ? -3.383 -14.719 -16.656 1 98.5 105 TYR B O 1
ATOM 2524 N N . LYS B 1 106 ? -4.211 -16.547 -17.719 1 97.88 106 LYS B N 1
ATOM 2525 C CA . LYS B 1 106 ? -3.74 -16.062 -19.016 1 97.88 106 LYS B CA 1
ATOM 2526 C C . LYS B 1 106 ? -4.305 -14.672 -19.328 1 97.88 106 LYS B C 1
ATOM 2528 O O . LYS B 1 106 ? -5.516 -14.469 -19.25 1 97.88 106 LYS B O 1
ATOM 2533 N N . GLY B 1 107 ? -3.395 -13.727 -19.578 1 96.75 107 GLY B N 1
ATOM 2534 C CA . GLY B 1 107 ? -3.793 -12.367 -19.922 1 96.75 107 GLY B CA 1
ATOM 2535 C C . GLY B 1 107 ? -3.885 -11.453 -18.719 1 96.75 107 GLY B C 1
ATOM 2536 O O . GLY B 1 107 ? -4.051 -10.234 -18.859 1 96.75 107 GLY B O 1
ATOM 2537 N N . CYS B 1 108 ? -3.715 -12 -17.578 1 97.5 108 CYS B N 1
ATOM 2538 C CA . CYS B 1 108 ? -3.861 -11.242 -16.344 1 97.5 108 CYS B CA 1
ATOM 2539 C C . CYS B 1 108 ? -2.648 -10.352 -16.109 1 97.5 108 CYS B C 1
ATOM 2541 O O . CYS B 1 108 ? -1.51 -10.781 -16.297 1 97.5 108 CYS B O 1
ATOM 2543 N N . VAL B 1 109 ? -2.895 -9.117 -15.656 1 98 109 VAL B N 1
ATOM 2544 C CA . VAL B 1 109 ? -1.805 -8.18 -15.422 1 98 109 VAL B CA 1
ATOM 2545 C C . VAL B 1 109 ? -1.334 -8.281 -13.969 1 98 109 VAL B C 1
ATOM 2547 O O . VAL B 1 109 ? -2.07 -8.758 -13.109 1 98 109 VAL B O 1
ATOM 2550 N N . PHE B 1 110 ? -0.086 -7.965 -13.773 1 98.75 110 PHE B N 1
ATOM 2551 C CA . PHE B 1 110 ? 0.398 -7.633 -12.438 1 98.75 110 PHE B CA 1
ATOM 2552 C C . PHE B 1 110 ? 0.098 -6.176 -12.102 1 98.75 110 PHE B C 1
ATOM 2554 O O . PHE B 1 110 ? 0.768 -5.27 -12.594 1 98.75 110 PHE B O 1
ATOM 2561 N N . HIS B 1 111 ? -0.849 -5.973 -11.188 1 98.31 111 HIS B N 1
ATOM 2562 C CA . HIS B 1 111 ? -1.419 -4.637 -11.031 1 98.31 111 HIS B CA 1
ATOM 2563 C C . HIS B 1 111 ? -0.704 -3.861 -9.93 1 98.31 111 HIS B C 1
ATOM 2565 O O . HIS B 1 111 ? -0.861 -2.643 -9.82 1 98.31 111 HIS B O 1
ATOM 2571 N N . ARG B 1 112 ? 0.047 -4.508 -9.094 1 98.38 112 ARG B N 1
ATOM 2572 C CA . ARG B 1 112 ? 0.756 -3.865 -7.996 1 98.38 112 ARG B CA 1
ATOM 2573 C C . ARG B 1 112 ? 2.129 -4.492 -7.785 1 98.38 112 ARG B C 1
ATOM 2575 O O . ARG B 1 112 ? 2.238 -5.699 -7.559 1 98.38 112 ARG B O 1
ATOM 2582 N N . ILE B 1 113 ? 3.158 -3.697 -7.922 1 98.75 113 ILE B N 1
ATOM 2583 C CA . ILE B 1 113 ? 4.535 -4.141 -7.742 1 98.75 113 ILE B CA 1
ATOM 2584 C C . ILE B 1 113 ? 5.285 -3.148 -6.859 1 98.75 113 ILE B C 1
ATOM 2586 O O . ILE B 1 113 ? 5.434 -1.978 -7.215 1 98.75 113 ILE B O 1
ATOM 2590 N N . ILE B 1 114 ? 5.664 -3.674 -5.707 1 98.12 114 ILE B N 1
ATOM 2591 C CA . ILE B 1 114 ? 6.441 -2.859 -4.777 1 98.12 114 ILE B CA 1
ATOM 2592 C C . ILE B 1 114 ? 7.84 -3.451 -4.617 1 98.12 114 ILE B C 1
ATOM 2594 O O . ILE B 1 114 ? 7.996 -4.555 -4.09 1 98.12 114 ILE B O 1
ATOM 2598 N N . PRO B 1 115 ? 8.852 -2.66 -5.059 1 97.75 115 PRO B N 1
ATOM 2599 C CA . PRO B 1 115 ? 10.219 -3.174 -4.922 1 97.75 115 PRO B CA 1
ATOM 2600 C C . PRO B 1 115 ? 10.586 -3.48 -3.473 1 97.75 115 PRO B C 1
ATOM 2602 O O . PRO B 1 115 ? 10.188 -2.756 -2.559 1 97.75 115 PRO B O 1
ATOM 2605 N N . ASP B 1 116 ? 11.328 -4.613 -3.309 1 96.88 116 ASP B N 1
ATOM 2606 C CA . ASP B 1 116 ? 11.773 -5.074 -2 1 96.88 116 ASP B CA 1
ATOM 2607 C C . ASP B 1 116 ? 10.594 -5.465 -1.117 1 96.88 116 ASP B C 1
ATOM 2609 O O . ASP B 1 116 ? 10.602 -5.203 0.088 1 96.88 116 ASP B O 1
ATOM 2613 N N . PHE B 1 117 ? 9.688 -6.031 -1.793 1 98 117 PHE B N 1
ATOM 2614 C CA . PHE B 1 117 ? 8.531 -6.543 -1.065 1 98 117 PHE B CA 1
ATOM 2615 C C . PHE B 1 117 ? 7.855 -7.664 -1.845 1 98 117 PHE B C 1
ATOM 2617 O O . PHE B 1 117 ? 8.164 -8.844 -1.647 1 98 117 PHE B O 1
ATOM 2624 N N . MET B 1 118 ? 7.043 -7.117 -2.916 1 98.75 118 MET B N 1
ATOM 2625 C CA . MET B 1 118 ? 6.289 -8.195 -3.557 1 98.75 118 MET B CA 1
ATOM 2626 C C . MET B 1 118 ? 5.734 -7.742 -4.902 1 98.75 118 MET B C 1
ATOM 2628 O O . MET B 1 118 ? 5.828 -6.566 -5.258 1 98.75 118 MET B O 1
ATOM 2632 N N . ILE B 1 119 ? 5.266 -8.742 -5.742 1 98.94 119 ILE B N 1
ATOM 2633 C CA . ILE B 1 119 ? 4.547 -8.602 -7.004 1 98.94 119 ILE B CA 1
ATOM 2634 C C . ILE B 1 119 ? 3.154 -9.219 -6.879 1 98.94 119 ILE B C 1
ATOM 2636 O O . ILE B 1 119 ? 3.018 -10.414 -6.621 1 98.94 119 ILE B O 1
ATOM 2640 N N . GLN B 1 120 ? 2.176 -8.406 -7.094 1 98.81 120 GLN B N 1
ATOM 2641 C CA . GLN B 1 120 ? 0.806 -8.883 -6.926 1 98.81 120 GLN B CA 1
ATOM 2642 C C . GLN B 1 120 ? 0.077 -8.945 -8.266 1 98.81 120 GLN B C 1
ATOM 2644 O O . GLN B 1 120 ? 0.159 -8.008 -9.062 1 98.81 120 GLN B O 1
ATOM 2649 N N . GLY B 1 121 ? -0.591 -10.102 -8.539 1 98.69 121 GLY B N 1
ATOM 2650 C CA . GLY B 1 121 ? -1.447 -10.336 -9.695 1 98.69 121 GLY B CA 1
ATOM 2651 C C . GLY B 1 121 ? -2.621 -11.242 -9.391 1 98.69 121 GLY B C 1
ATOM 2652 O O . GLY B 1 121 ? -2.953 -11.469 -8.227 1 98.69 121 GLY B O 1
ATOM 2653 N N . GLY B 1 122 ? -3.318 -11.57 -10.438 1 98.62 122 GLY B N 1
ATOM 2654 C CA . GLY B 1 122 ? -4.312 -12.625 -10.336 1 98.62 122 GLY B CA 1
ATOM 2655 C C . GLY B 1 122 ? -5.734 -12.102 -10.25 1 98.62 122 GLY B C 1
ATOM 2656 O O . GLY B 1 122 ? -6.668 -12.859 -9.992 1 98.62 122 GLY B O 1
ATOM 2657 N N . ASP B 1 123 ? -5.902 -10.828 -10.398 1 98.19 123 ASP B N 1
ATOM 2658 C CA . ASP B 1 123 ? -7.262 -10.328 -10.57 1 98.19 123 ASP B CA 1
ATOM 2659 C C . ASP B 1 123 ? -7.789 -10.648 -11.969 1 98.19 123 ASP B C 1
ATOM 2661 O O . ASP B 1 123 ? -7.734 -9.805 -12.867 1 98.19 123 ASP B O 1
ATOM 2665 N N . ILE B 1 124 ? -8.414 -11.75 -12.07 1 97.69 124 ILE B N 1
ATOM 2666 C CA . ILE B 1 124 ? -8.766 -12.281 -13.375 1 97.69 124 ILE B CA 1
ATOM 2667 C C . ILE B 1 124 ? -10.102 -11.68 -13.828 1 97.69 124 ILE B C 1
ATOM 2669 O O . ILE B 1 124 ? -10.523 -11.891 -14.969 1 97.69 124 ILE B O 1
ATOM 2673 N N . THR B 1 125 ? -10.781 -10.938 -12.977 1 97.19 125 THR B N 1
ATOM 2674 C CA . THR B 1 125 ? -12.109 -10.469 -13.352 1 97.19 125 THR B CA 1
ATOM 2675 C C . THR B 1 125 ? -12.094 -8.977 -13.672 1 97.19 125 THR B C 1
ATOM 2677 O O . THR B 1 125 ? -12.766 -8.523 -14.594 1 97.19 125 THR B O 1
ATOM 2680 N N . LYS B 1 126 ? -11.266 -8.18 -12.945 1 95.94 126 LYS B N 1
ATOM 2681 C CA . LYS B 1 126 ? -11.312 -6.73 -13.133 1 95.94 126 LYS B CA 1
ATOM 2682 C C . LYS B 1 126 ? -9.953 -6.191 -13.562 1 95.94 126 LYS B C 1
ATOM 2684 O O . LYS B 1 126 ? -9.867 -5.129 -14.18 1 95.94 126 LYS B O 1
ATOM 2689 N N . GLY B 1 127 ? -8.875 -6.781 -13.07 1 95.69 127 GLY B N 1
ATOM 2690 C CA . GLY B 1 127 ? -7.527 -6.426 -13.484 1 95.69 127 GLY B CA 1
ATOM 2691 C C . GLY B 1 127 ? -6.953 -5.25 -12.719 1 95.69 127 GLY B C 1
ATOM 2692 O O . GLY B 1 127 ? -5.828 -4.82 -12.977 1 95.69 127 GLY B O 1
ATOM 2693 N N . ASN B 1 128 ? -7.715 -4.793 -11.75 1 93.44 128 ASN B N 1
ATOM 2694 C CA . ASN B 1 128 ? -7.273 -3.59 -11.047 1 93.44 128 ASN B CA 1
ATOM 2695 C C . ASN B 1 128 ? -7.074 -3.848 -9.562 1 93.44 128 ASN B C 1
ATOM 2697 O O . ASN B 1 128 ? -6.949 -2.906 -8.773 1 93.44 128 ASN B O 1
ATOM 2701 N N . GLY B 1 129 ? -7.172 -5.051 -9.211 1 95.69 129 GLY B N 1
ATOM 2702 C CA . GLY B 1 129 ? -6.883 -5.43 -7.832 1 95.69 129 GLY B CA 1
ATOM 2703 C C . GLY B 1 129 ? -8.125 -5.555 -6.977 1 95.69 129 GLY B C 1
ATOM 2704 O O . GLY B 1 129 ? -8.039 -5.898 -5.793 1 95.69 129 GLY B O 1
ATOM 2705 N N . THR B 1 130 ? -9.305 -5.363 -7.527 1 93.69 130 THR B N 1
ATOM 2706 C CA . THR B 1 130 ? -10.508 -5.371 -6.695 1 93.69 130 THR B CA 1
ATOM 2707 C C . THR B 1 130 ? -11.383 -6.574 -7.02 1 93.69 130 THR B C 1
ATOM 2709 O O . THR B 1 130 ? -12.469 -6.73 -6.453 1 93.69 130 THR B O 1
ATOM 2712 N N . GLY B 1 131 ? -10.945 -7.387 -7.93 1 96 131 GLY B N 1
ATOM 2713 C CA . GLY B 1 131 ? -11.727 -8.539 -8.352 1 96 131 GLY B CA 1
ATOM 2714 C C . GLY B 1 131 ? -11.047 -9.859 -8.062 1 96 131 GLY B C 1
ATOM 2715 O O . GLY B 1 131 ? -10.102 -9.922 -7.27 1 96 131 GLY B O 1
ATOM 2716 N N . GLY B 1 132 ? -11.672 -10.922 -8.711 1 96.5 132 GLY B N 1
ATOM 2717 C CA . GLY B 1 132 ? -11.141 -12.273 -8.562 1 96.5 132 GLY B CA 1
ATOM 2718 C C . GLY B 1 132 ? -12.227 -13.32 -8.383 1 96.5 132 GLY B C 1
ATOM 2719 O O . GLY B 1 132 ? -13.367 -12.992 -8.062 1 96.5 132 GLY B O 1
ATOM 2720 N N . CYS B 1 133 ? -11.766 -14.469 -8.703 1 97.62 133 CYS B N 1
ATOM 2721 C CA . CYS B 1 133 ? -12.648 -15.617 -8.555 1 97.62 133 CYS B CA 1
ATOM 2722 C C . CYS B 1 133 ? -11.852 -16.922 -8.633 1 97.62 133 CYS B C 1
ATOM 2724 O O . CYS B 1 133 ? -11.086 -17.141 -9.57 1 97.62 133 CYS B O 1
ATOM 2726 N N . SER B 1 134 ? -12.102 -17.75 -7.629 1 97.25 134 SER B N 1
ATOM 2727 C CA . SER B 1 134 ? -11.461 -19.062 -7.633 1 97.25 134 SER B CA 1
ATOM 2728 C C . SER B 1 134 ? -12.391 -20.125 -8.203 1 97.25 134 SER B C 1
ATOM 2730 O O . SER B 1 134 ? -13.516 -19.828 -8.594 1 97.25 134 SER B O 1
ATOM 2732 N N . ILE B 1 135 ? -11.844 -21.328 -8.266 1 97.38 135 ILE B N 1
ATOM 2733 C CA . ILE B 1 135 ? -12.672 -22.453 -8.711 1 97.38 135 ILE B CA 1
ATOM 2734 C C . ILE B 1 135 ? -13.711 -22.781 -7.641 1 97.38 135 ILE B C 1
ATOM 2736 O O . ILE B 1 135 ? -14.656 -23.531 -7.895 1 97.38 135 ILE B O 1
ATOM 2740 N N . TYR B 1 136 ? -13.562 -22.188 -6.461 1 97.38 136 TYR B N 1
ATOM 2741 C CA . TYR B 1 136 ? -14.484 -22.438 -5.363 1 97.38 136 TYR B CA 1
ATOM 2742 C C . TYR B 1 136 ? -15.469 -21.281 -5.215 1 97.38 136 TYR B C 1
ATOM 2744 O O . TYR B 1 136 ? -16.312 -21.281 -4.305 1 97.38 136 TYR B O 1
ATOM 2752 N N . GLY B 1 137 ? -15.344 -20.312 -6.078 1 96.5 137 GLY B N 1
ATOM 2753 C CA . GLY B 1 137 ? -16.141 -19.094 -5.98 1 96.5 137 GLY B CA 1
ATOM 2754 C C . GLY B 1 137 ? -15.297 -17.844 -5.734 1 96.5 137 GLY B C 1
ATOM 2755 O O . GLY B 1 137 ? -14.07 -17.891 -5.887 1 96.5 137 GLY B O 1
ATOM 2756 N N . VAL B 1 138 ? -15.977 -16.797 -5.395 1 95.69 138 VAL B N 1
ATOM 2757 C CA . VAL B 1 138 ? -15.312 -15.5 -5.277 1 95.69 138 VAL B CA 1
ATOM 2758 C C . VAL B 1 138 ? -14.367 -15.508 -4.082 1 95.69 138 VAL B C 1
ATOM 2760 O O . VAL B 1 138 ? -13.305 -14.875 -4.117 1 95.69 138 VAL B O 1
ATOM 2763 N N . ARG B 1 139 ? -14.781 -16.297 -3.061 1 96.75 139 ARG B N 1
ATOM 2764 C CA . ARG B 1 139 ? -13.945 -16.391 -1.866 1 96.75 139 ARG B CA 1
ATOM 2765 C C . ARG B 1 139 ? -13.859 -17.828 -1.357 1 96.75 139 ARG B C 1
ATOM 2767 O O . ARG B 1 139 ? -14.773 -18.625 -1.589 1 96.75 139 ARG B O 1
ATOM 2774 N N . PHE B 1 140 ? -12.773 -18.188 -0.654 1 98.19 140 PHE B N 1
ATOM 2775 C CA . PHE B 1 140 ? -12.633 -19.453 0.059 1 98.19 140 PHE B CA 1
ATOM 2776 C C . PHE B 1 140 ? -11.773 -19.281 1.303 1 98.19 140 PHE B C 1
ATOM 2778 O O . PHE B 1 140 ? -11.047 -18.297 1.429 1 98.19 140 PHE B O 1
ATOM 2785 N N . LYS B 1 141 ? -11.789 -20.109 2.16 1 98.31 141 LYS B N 1
ATOM 2786 C CA . LYS B 1 141 ? -11.219 -20 3.498 1 98.31 141 LYS B CA 1
ATOM 2787 C C . LYS B 1 141 ? -9.703 -20.188 3.463 1 98.31 141 LYS B C 1
ATOM 2789 O O . LYS B 1 141 ? -9.18 -20.875 2.574 1 98.31 141 LYS B O 1
ATOM 2794 N N . ASP B 1 142 ? -9.047 -19.641 4.453 1 98.75 142 ASP B N 1
ATOM 2795 C CA . ASP B 1 142 ? -7.648 -19.969 4.703 1 98.75 142 ASP B CA 1
ATOM 2796 C C . ASP B 1 142 ? -7.48 -21.438 5.074 1 98.75 142 ASP B C 1
ATOM 2798 O O . ASP B 1 142 ? -8 -21.891 6.098 1 98.75 142 ASP B O 1
ATOM 2802 N N . GLU B 1 143 ? -6.711 -22.125 4.34 1 98.75 143 GLU B N 1
ATOM 2803 C CA . GLU B 1 143 ? -6.613 -23.578 4.5 1 98.75 143 GLU B CA 1
ATOM 2804 C C . GLU B 1 143 ? -5.766 -23.938 5.711 1 98.75 143 GLU B C 1
ATOM 2806 O O . GLU B 1 143 ? -6.137 -24.812 6.496 1 98.75 143 GLU B O 1
ATOM 2811 N N . SER B 1 144 ? -4.617 -23.391 5.824 1 98.44 144 SER B N 1
ATOM 2812 C CA . SER B 1 144 ? -3.703 -23.688 6.922 1 98.44 144 SER B CA 1
ATOM 2813 C C . SER B 1 144 ? -2.596 -22.641 7.016 1 98.44 144 SER B C 1
ATOM 2815 O O . SER B 1 144 ? -2.217 -22.031 6.012 1 98.44 144 SER B O 1
ATOM 2817 N N . PHE B 1 145 ? -2.104 -22.438 8.203 1 98.56 145 PHE B N 1
ATOM 2818 C CA . PHE B 1 145 ? -0.91 -21.641 8.414 1 98.56 145 PHE B CA 1
ATOM 2819 C C . PHE B 1 145 ? 0.192 -22.453 9.07 1 98.56 145 PHE B C 1
ATOM 2821 O O . PHE B 1 145 ? 1.181 -21.906 9.555 1 98.56 145 PHE B O 1
ATOM 2828 N N . ASP B 1 146 ? -0.039 -23.75 9.031 1 97.88 146 ASP B N 1
ATOM 2829 C CA . ASP B 1 146 ? 0.93 -24.625 9.695 1 97.88 146 ASP B CA 1
ATOM 2830 C C . ASP B 1 146 ? 2.199 -24.766 8.859 1 97.88 146 ASP B C 1
ATOM 2832 O O . ASP B 1 146 ? 2.133 -24.875 7.629 1 97.88 146 ASP B O 1
ATOM 2836 N N . GLY B 1 147 ? 3.305 -24.766 9.57 1 97.75 147 GLY B N 1
ATOM 2837 C CA . GLY B 1 147 ? 4.574 -24.984 8.898 1 97.75 147 GLY B CA 1
ATOM 2838 C C . GLY B 1 147 ? 4.867 -23.953 7.824 1 97.75 147 GLY B C 1
ATOM 2839 O O . GLY B 1 147 ? 4.781 -22.75 8.07 1 97.75 147 GLY B O 1
ATOM 2840 N N . LYS B 1 148 ? 5.281 -24.453 6.676 1 98 148 LYS B N 1
ATOM 2841 C CA . LYS B 1 148 ? 5.68 -23.562 5.59 1 98 148 LYS B CA 1
ATOM 2842 C C . LYS B 1 148 ? 4.48 -22.797 5.031 1 98 148 LYS B C 1
ATOM 2844 O O . LYS B 1 148 ? 4.641 -21.734 4.438 1 98 148 LYS B O 1
ATOM 2849 N N . ALA B 1 149 ? 3.279 -23.25 5.316 1 98.69 149 ALA B N 1
ATOM 2850 C CA . ALA B 1 149 ? 2.078 -22.594 4.812 1 98.69 149 ALA B CA 1
ATOM 2851 C C . ALA B 1 149 ? 1.829 -21.266 5.539 1 98.69 149 ALA B C 1
ATOM 2853 O O . ALA B 1 149 ? 1.021 -20.453 5.094 1 98.69 149 ALA B O 1
ATOM 2854 N N . GLY B 1 150 ? 2.521 -21.094 6.645 1 98.62 150 GLY B N 1
ATOM 2855 C CA . GLY B 1 150 ? 2.285 -19.891 7.422 1 98.62 150 GLY B CA 1
ATOM 2856 C C . GLY B 1 150 ? 3.492 -18.969 7.48 1 98.62 150 GLY B C 1
ATOM 2857 O O . GLY B 1 150 ? 3.504 -18 8.242 1 98.62 150 GLY B O 1
ATOM 2858 N N . LYS B 1 151 ? 4.562 -19.25 6.68 1 98.75 151 LYS B N 1
ATOM 2859 C CA . LYS B 1 151 ? 5.809 -18.516 6.859 1 98.75 151 LYS B CA 1
ATOM 2860 C C . LYS B 1 151 ? 6.332 -17.984 5.523 1 98.75 151 LYS B C 1
ATOM 2862 O O . LYS B 1 151 ? 6.559 -18.766 4.594 1 98.75 151 LYS B O 1
ATOM 2867 N N . HIS B 1 152 ? 6.527 -16.688 5.492 1 98.75 152 HIS B N 1
ATOM 2868 C CA . HIS B 1 152 ? 7.078 -16 4.324 1 98.75 152 HIS B CA 1
ATOM 2869 C C . HIS B 1 152 ? 8.586 -15.844 4.445 1 98.75 152 HIS B C 1
ATOM 2871 O O . HIS B 1 152 ? 9.086 -14.719 4.59 1 98.75 152 HIS B O 1
ATOM 2877 N N . LYS B 1 153 ? 9.273 -16.875 4.141 1 98.12 153 LYS B N 1
ATOM 2878 C CA . LYS B 1 153 ? 10.641 -17.062 4.605 1 98.12 153 LYS B CA 1
ATOM 2879 C C . LYS B 1 153 ? 11.633 -16.344 3.703 1 98.12 153 LYS B C 1
ATOM 2881 O O . LYS B 1 153 ? 12.789 -16.141 4.082 1 98.12 153 LYS B O 1
ATOM 2886 N N . GLY B 1 154 ? 11.211 -16.031 2.523 1 98.06 154 GLY B N 1
ATOM 2887 C CA . GLY B 1 154 ? 12.203 -15.422 1.649 1 98.06 154 GLY B CA 1
ATOM 2888 C C . GLY B 1 154 ? 11.672 -15.125 0.261 1 98.06 154 GLY B C 1
ATOM 2889 O O . GLY B 1 154 ? 10.469 -15.25 0.009 1 98.06 154 GLY B O 1
ATOM 2890 N N . PRO B 1 155 ? 12.633 -14.672 -0.618 1 98.69 155 PRO B N 1
ATOM 2891 C CA . PRO B 1 155 ? 12.25 -14.375 -2.002 1 98.69 155 PRO B CA 1
ATOM 2892 C C . PRO B 1 155 ? 11.68 -15.594 -2.73 1 98.69 155 PRO B C 1
ATOM 2894 O O . PRO B 1 155 ? 12.148 -16.719 -2.523 1 98.69 155 PRO B O 1
ATOM 2897 N N . GLY B 1 156 ? 10.641 -15.328 -3.539 1 98.88 156 GLY B N 1
ATOM 2898 C CA . GLY B 1 156 ? 10.078 -16.391 -4.355 1 98.88 156 GLY B CA 1
ATOM 2899 C C . GLY B 1 156 ? 8.875 -17.047 -3.723 1 98.88 156 GLY B C 1
ATOM 2900 O O . GLY B 1 156 ? 8.18 -17.844 -4.367 1 98.88 156 GLY B O 1
ATOM 2901 N N . ILE B 1 157 ? 8.602 -16.719 -2.496 1 98.88 157 ILE B N 1
ATOM 2902 C CA . ILE B 1 157 ? 7.414 -17.25 -1.842 1 98.88 157 ILE B CA 1
ATOM 2903 C C . ILE B 1 157 ? 6.164 -16.828 -2.607 1 98.88 157 ILE B C 1
ATOM 2905 O O . ILE B 1 157 ? 6.043 -15.672 -3.018 1 98.88 157 ILE B O 1
ATOM 2909 N N . LEU B 1 158 ? 5.344 -17.781 -2.875 1 98.94 158 LEU B N 1
ATOM 2910 C CA . LEU B 1 158 ? 4.027 -17.578 -3.469 1 98.94 158 LEU B CA 1
ATOM 2911 C C . LEU B 1 158 ? 2.938 -17.641 -2.404 1 98.94 158 LEU B C 1
ATOM 2913 O O . LEU B 1 158 ? 2.812 -18.656 -1.7 1 98.94 158 LEU B O 1
ATOM 2917 N N . SER B 1 159 ? 2.107 -16.547 -2.336 1 98.88 159 SER B N 1
ATOM 2918 C CA . SER B 1 159 ? 1.169 -16.391 -1.229 1 98.88 159 SER B CA 1
ATOM 2919 C C . SER B 1 159 ? -0.161 -15.812 -1.706 1 98.88 159 SER B C 1
ATOM 2921 O O . SER B 1 159 ? -0.202 -15.047 -2.672 1 98.88 159 SER B O 1
ATOM 2923 N N . MET B 1 160 ? -1.237 -16.172 -0.997 1 98.88 160 MET B N 1
ATOM 2924 C CA . MET B 1 160 ? -2.553 -15.641 -1.331 1 98.88 160 MET B CA 1
ATOM 2925 C C . MET B 1 160 ? -2.654 -14.172 -0.95 1 98.88 160 MET B C 1
ATOM 2927 O O . MET B 1 160 ? -2.188 -13.766 0.117 1 98.88 160 MET B O 1
ATOM 2931 N N . ALA B 1 161 ? -3.119 -13.43 -1.87 1 98.38 161 ALA B N 1
ATOM 2932 C CA . ALA B 1 161 ? -3.613 -12.102 -1.505 1 98.38 161 ALA B CA 1
ATOM 2933 C C . ALA B 1 161 ? -5.062 -12.172 -1.033 1 98.38 161 ALA B C 1
ATOM 2935 O O . ALA B 1 161 ? -5.895 -12.836 -1.656 1 98.38 161 ALA B O 1
ATOM 2936 N N . ASN B 1 162 ? -5.359 -11.477 0.071 1 96.06 162 ASN B N 1
ATOM 2937 C CA . ASN B 1 162 ? -6.719 -11.5 0.593 1 96.06 162 ASN B CA 1
ATOM 2938 C C . ASN B 1 162 ? -7.086 -10.188 1.276 1 96.06 162 ASN B C 1
ATOM 2940 O O . ASN B 1 162 ? -6.25 -9.289 1.386 1 96.06 162 ASN B O 1
ATOM 2944 N N . ALA B 1 163 ? -8.398 -10.07 1.576 1 91.44 163 ALA B N 1
ATOM 2945 C CA . ALA B 1 163 ? -8.914 -8.875 2.244 1 91.44 163 ALA B CA 1
ATOM 2946 C C . ALA B 1 163 ? -9.234 -9.164 3.709 1 91.44 163 ALA B C 1
ATOM 2948 O O . ALA B 1 163 ? -10.227 -8.664 4.242 1 91.44 163 ALA B O 1
ATOM 2949 N N . GLY B 1 164 ? -8.469 -9.93 4.297 1 92.62 164 GLY B N 1
ATOM 2950 C CA . GLY B 1 164 ? -8.711 -10.422 5.645 1 92.62 164 GLY B CA 1
ATOM 2951 C C . GLY B 1 164 ? -8.883 -11.93 5.703 1 92.62 164 GLY B C 1
ATOM 2952 O O . GLY B 1 164 ? -8.805 -12.609 4.68 1 92.62 164 GLY B O 1
ATOM 2953 N N . ARG B 1 165 ? -9.117 -12.359 6.871 1 95.5 165 ARG B N 1
ATOM 2954 C CA . ARG B 1 165 ? -9.203 -13.797 7.109 1 95.5 165 ARG B CA 1
ATOM 2955 C C . ARG B 1 165 ? -10.305 -14.43 6.266 1 95.5 165 ARG B C 1
ATOM 2957 O O . ARG B 1 165 ? -11.398 -13.883 6.156 1 95.5 165 ARG B O 1
ATOM 2964 N N . ASN B 1 166 ? -9.984 -15.5 5.555 1 97.88 166 ASN B N 1
ATOM 2965 C CA . ASN B 1 166 ? -10.93 -16.375 4.871 1 97.88 166 ASN B CA 1
ATOM 2966 C C . ASN B 1 166 ? -11.531 -15.695 3.643 1 97.88 166 ASN B C 1
ATOM 2968 O O . ASN B 1 166 ? -12.688 -15.938 3.303 1 97.88 166 ASN B O 1
ATOM 2972 N N . THR B 1 167 ? -10.844 -14.867 3.008 1 97.88 167 THR B N 1
ATOM 2973 C CA . THR B 1 167 ? -11.375 -14.188 1.835 1 97.88 167 THR B CA 1
ATOM 2974 C C . THR B 1 167 ? -10.492 -14.43 0.616 1 97.88 167 THR B C 1
ATOM 2976 O O . THR B 1 167 ? -10.352 -13.562 -0.244 1 97.88 167 THR B O 1
ATOM 2979 N N . ASN B 1 168 ? -9.883 -15.57 0.605 1 98.44 168 ASN B N 1
ATOM 2980 C CA . ASN B 1 168 ? -9.055 -15.898 -0.551 1 98.44 168 ASN B CA 1
ATOM 2981 C C . ASN B 1 168 ? -9.883 -15.953 -1.834 1 98.44 168 ASN B C 1
ATOM 2983 O O . ASN B 1 168 ? -11.055 -16.312 -1.804 1 98.44 168 ASN B O 1
ATOM 2987 N N . GLY B 1 169 ? -9.336 -15.562 -2.939 1 97.81 169 GLY B N 1
ATOM 2988 C CA . GLY B 1 169 ? -9.883 -15.688 -4.277 1 97.81 169 GLY B CA 1
ATOM 2989 C C . GLY B 1 169 ? -8.883 -16.219 -5.289 1 97.81 169 GLY B C 1
ATOM 2990 O O . GLY B 1 169 ? -8.359 -17.312 -5.133 1 97.81 169 GLY B O 1
ATOM 2991 N N . SER B 1 170 ? -8.586 -15.305 -6.293 1 98.69 170 SER B N 1
ATOM 2992 C CA . SER B 1 170 ? -7.625 -15.711 -7.316 1 98.69 170 SER B CA 1
ATOM 2993 C C . SER B 1 170 ? -6.344 -14.891 -7.223 1 98.69 170 SER B C 1
ATOM 2995 O O . SER B 1 170 ? -5.344 -15.211 -7.871 1 98.69 170 SER B O 1
ATOM 2997 N N . GLN B 1 171 ? -6.395 -13.844 -6.418 1 98.81 171 GLN B N 1
ATOM 2998 C CA . GLN B 1 171 ? -5.234 -12.969 -6.379 1 98.81 171 GLN B CA 1
ATOM 2999 C C . GLN B 1 171 ? -4.121 -13.562 -5.523 1 98.81 171 GLN B C 1
ATOM 3001 O O . GLN B 1 171 ? -4.391 -14.258 -4.543 1 98.81 171 GLN B O 1
ATOM 3006 N N . PHE B 1 172 ? -2.877 -13.273 -5.91 1 98.94 172 PHE B N 1
ATOM 3007 C CA . PHE B 1 172 ? -1.677 -13.773 -5.254 1 98.94 172 PHE B CA 1
ATOM 3008 C C . PHE B 1 172 ? -0.565 -12.734 -5.289 1 98.94 172 PHE B C 1
ATOM 3010 O O . PHE B 1 172 ? -0.679 -11.719 -5.977 1 98.94 172 PHE B O 1
ATOM 3017 N N . PHE B 1 173 ? 0.464 -12.969 -4.484 1 98.44 173 PHE B N 1
ATOM 3018 C CA . PHE B 1 173 ? 1.688 -12.195 -4.68 1 98.44 173 PHE B CA 1
ATOM 3019 C C . PHE B 1 173 ? 2.914 -13.102 -4.582 1 98.44 173 PHE B C 1
ATOM 3021 O O . PHE B 1 173 ? 2.854 -14.18 -3.99 1 98.44 173 PHE B O 1
ATOM 3028 N N . ILE B 1 174 ? 3.936 -12.688 -5.266 1 98.94 174 ILE B N 1
ATOM 3029 C CA . ILE B 1 174 ? 5.277 -13.25 -5.188 1 98.94 174 ILE B CA 1
ATOM 3030 C C . ILE B 1 174 ? 6.172 -12.336 -4.352 1 98.94 174 ILE B C 1
ATOM 3032 O O . ILE B 1 174 ? 6.41 -11.188 -4.719 1 98.94 174 ILE B O 1
ATOM 3036 N N . CYS B 1 175 ? 6.652 -12.875 -3.25 1 98.81 175 CYS B N 1
ATOM 3037 C CA . CYS B 1 175 ? 7.539 -12.078 -2.412 1 98.81 175 CYS B CA 1
ATOM 3038 C C . CYS B 1 175 ? 8.93 -11.977 -3.029 1 98.81 175 CYS B C 1
ATOM 3040 O O . CYS B 1 175 ? 9.438 -12.945 -3.592 1 98.81 175 CYS B O 1
ATOM 3042 N N . THR B 1 176 ? 9.57 -10.82 -2.811 1 98.69 176 THR B N 1
ATOM 3043 C CA . THR B 1 176 ? 10.938 -10.664 -3.293 1 98.69 176 THR B CA 1
ATOM 3044 C C . THR B 1 176 ? 11.906 -10.547 -2.125 1 98.69 176 THR B C 1
ATOM 3046 O O . THR B 1 176 ? 13.117 -10.438 -2.328 1 98.69 176 THR B O 1
ATOM 3049 N N . ILE B 1 177 ? 11.406 -10.555 -0.932 1 97.75 177 ILE B N 1
ATOM 3050 C CA . ILE B 1 177 ? 12.148 -10.633 0.321 1 97.75 177 ILE B CA 1
ATOM 3051 C C . ILE B 1 177 ? 11.367 -11.469 1.331 1 97.75 177 ILE B C 1
ATOM 3053 O O . ILE B 1 177 ? 10.227 -11.867 1.068 1 97.75 177 ILE B O 1
ATOM 3057 N N . ALA B 1 178 ? 12.047 -11.773 2.453 1 98.19 178 ALA B N 1
ATOM 3058 C CA . ALA B 1 178 ? 11.305 -12.336 3.576 1 98.19 178 ALA B CA 1
ATOM 3059 C C . ALA B 1 178 ? 10.281 -11.336 4.113 1 98.19 178 ALA B C 1
ATOM 3061 O O . ALA B 1 178 ? 10.57 -10.141 4.219 1 98.19 178 ALA B O 1
ATOM 3062 N N . CYS B 1 179 ? 9.094 -11.844 4.402 1 97.75 179 CYS B N 1
ATOM 3063 C CA . CYS B 1 179 ? 8.016 -10.977 4.867 1 97.75 179 CYS B CA 1
ATOM 3064 C C . CYS B 1 179 ? 7.363 -11.547 6.121 1 97.75 179 CYS B C 1
ATOM 3066 O O . CYS B 1 179 ? 6.184 -11.906 6.105 1 97.75 179 CYS B O 1
ATOM 3068 N N . PRO B 1 180 ? 8.023 -11.57 7.266 1 97.19 180 PRO B N 1
ATOM 3069 C CA . PRO B 1 180 ? 7.492 -12.211 8.469 1 97.19 180 PRO B CA 1
ATOM 3070 C C . PRO B 1 180 ? 6.203 -11.562 8.969 1 97.19 180 PRO B C 1
ATOM 3072 O O . PRO B 1 180 ? 5.391 -12.211 9.633 1 97.19 180 PRO B O 1
ATOM 3075 N N . TRP B 1 181 ? 5.973 -10.336 8.656 1 92.69 181 TRP B N 1
ATOM 3076 C CA . TRP B 1 181 ? 4.77 -9.641 9.102 1 92.69 181 TRP B CA 1
ATOM 3077 C C . TRP B 1 181 ? 3.527 -10.227 8.43 1 92.69 181 TRP B C 1
ATOM 3079 O O . TRP B 1 181 ? 2.402 -9.984 8.883 1 92.69 181 TRP B O 1
ATOM 3089 N N . LEU B 1 182 ? 3.697 -10.953 7.414 1 97.38 182 LEU B N 1
ATOM 3090 C CA . LEU B 1 182 ? 2.594 -11.594 6.707 1 97.38 182 LEU B CA 1
ATOM 3091 C C . LEU B 1 182 ? 2.297 -12.969 7.285 1 97.38 182 LEU B C 1
ATOM 3093 O O . LEU B 1 182 ? 1.276 -13.578 6.957 1 97.38 182 LEU B O 1
ATOM 3097 N N . ASP B 1 183 ? 3.119 -13.484 8.172 1 98.31 183 ASP B N 1
ATOM 3098 C CA . ASP B 1 183 ? 3.002 -14.844 8.711 1 98.31 183 ASP B CA 1
ATOM 3099 C C . ASP B 1 183 ? 1.673 -15.031 9.438 1 98.31 183 ASP B C 1
ATOM 3101 O O . ASP B 1 183 ? 1.279 -14.195 10.25 1 98.31 183 ASP B O 1
ATOM 3105 N N . GLY B 1 184 ? 0.983 -16.109 9.039 1 98.12 184 GLY B N 1
ATOM 3106 C CA . GLY B 1 184 ? -0.256 -16.438 9.727 1 98.12 184 GLY B CA 1
ATOM 3107 C C . GLY B 1 184 ? -1.44 -15.625 9.25 1 98.12 184 GLY B C 1
ATOM 3108 O O . GLY B 1 184 ? -2.545 -15.75 9.781 1 98.12 184 GLY B O 1
ATOM 3109 N N . LYS B 1 185 ? -1.205 -14.82 8.258 1 97.62 185 LYS B N 1
ATOM 3110 C CA . LYS B 1 185 ? -2.275 -13.961 7.758 1 97.62 185 LYS B CA 1
ATOM 3111 C C . LYS B 1 185 ? -2.582 -14.273 6.293 1 97.62 185 LYS B C 1
ATOM 3113 O O . LYS B 1 185 ? -3.711 -14.078 5.836 1 97.62 185 LYS B O 1
ATOM 3118 N N . HIS B 1 186 ? -1.611 -14.68 5.586 1 98.69 186 HIS B N 1
ATOM 3119 C CA . HIS B 1 186 ? -1.718 -15.055 4.184 1 98.69 186 HIS B CA 1
ATOM 3120 C C . HIS B 1 186 ? -1.171 -16.453 3.943 1 98.69 186 HIS B C 1
ATOM 3122 O O . HIS B 1 186 ? -0.039 -16.766 4.328 1 98.69 186 HIS B O 1
ATOM 3128 N N . VAL B 1 187 ? -1.901 -17.219 3.297 1 98.88 187 VAL B N 1
ATOM 3129 C CA . VAL B 1 187 ? -1.527 -18.609 3.098 1 98.88 187 VAL B CA 1
ATOM 3130 C C . VAL B 1 187 ? -0.395 -18.703 2.076 1 98.88 187 VAL B C 1
ATOM 3132 O O . VAL B 1 187 ? -0.531 -18.234 0.946 1 98.88 187 VAL B O 1
ATOM 3135 N N . VAL B 1 188 ? 0.702 -19.25 2.488 1 98.94 188 VAL B N 1
ATOM 3136 C CA . VAL B 1 188 ? 1.793 -19.594 1.583 1 98.94 188 VAL B CA 1
ATOM 3137 C C . VAL B 1 188 ? 1.499 -20.922 0.9 1 98.94 188 VAL B C 1
ATOM 3139 O O . VAL B 1 188 ? 1.318 -21.938 1.569 1 98.94 188 VAL B O 1
ATOM 3142 N N . PHE B 1 189 ? 1.49 -20.906 -0.436 1 98.94 189 PHE B N 1
ATOM 3143 C CA . PHE B 1 189 ? 1.022 -22.125 -1.089 1 98.94 189 PHE B CA 1
ATOM 3144 C C . PHE B 1 189 ? 1.99 -22.562 -2.184 1 98.94 189 PHE B C 1
ATOM 3146 O O . PHE B 1 189 ? 1.699 -23.484 -2.945 1 98.94 189 PHE B O 1
ATOM 3153 N N . GLY B 1 190 ? 3.129 -21.906 -2.271 1 98.88 190 GLY B N 1
ATOM 3154 C CA . GLY B 1 190 ? 4.113 -22.297 -3.268 1 98.88 190 GLY B CA 1
ATOM 3155 C C . GLY B 1 190 ? 5.367 -21.438 -3.232 1 98.88 190 GLY B C 1
ATOM 3156 O O . GLY B 1 190 ? 5.559 -20.641 -2.309 1 98.88 190 GLY B O 1
ATOM 3157 N N . GLN B 1 191 ? 6.219 -21.688 -4.215 1 98.94 191 GLN B N 1
ATOM 3158 C CA . GLN B 1 191 ? 7.465 -20.938 -4.363 1 98.94 191 GLN B CA 1
ATOM 3159 C C . GLN B 1 191 ? 7.969 -21 -5.801 1 98.94 191 GLN B C 1
ATOM 3161 O O . GLN B 1 191 ? 7.641 -21.922 -6.547 1 98.94 191 GLN B O 1
ATOM 3166 N N . VAL B 1 192 ? 8.734 -20.031 -6.125 1 98.94 192 VAL B N 1
ATOM 3167 C CA . VAL B 1 192 ? 9.391 -20.031 -7.43 1 98.94 192 VAL B CA 1
ATOM 3168 C C . VAL B 1 192 ? 10.469 -21.109 -7.469 1 98.94 192 VAL B C 1
ATOM 3170 O O . VAL B 1 192 ? 11.297 -21.203 -6.559 1 98.94 192 VAL B O 1
ATOM 3173 N N . LEU B 1 193 ? 10.406 -21.891 -8.516 1 98.62 193 LEU B N 1
ATOM 3174 C CA . LEU B 1 193 ? 11.398 -22.938 -8.727 1 98.62 193 LEU B CA 1
ATOM 3175 C C . LEU B 1 193 ? 12.477 -22.484 -9.703 1 98.62 193 LEU B C 1
ATOM 3177 O O . LEU B 1 193 ? 13.672 -22.641 -9.445 1 98.62 193 LEU B O 1
ATOM 3181 N N . HIS B 1 194 ? 12.055 -21.953 -10.828 1 98.25 194 HIS B N 1
ATOM 3182 C CA . HIS B 1 194 ? 12.938 -21.484 -11.883 1 98.25 194 HIS B CA 1
ATOM 3183 C C . HIS B 1 194 ? 12.461 -20.141 -12.438 1 98.25 194 HIS B C 1
ATOM 3185 O O . HIS B 1 194 ? 11.266 -19.844 -12.422 1 98.25 194 HIS B O 1
ATOM 3191 N N . GLY B 1 195 ? 13.469 -19.359 -12.93 1 98.62 195 GLY B N 1
ATOM 3192 C CA . GLY B 1 195 ? 13.109 -18.109 -13.586 1 98.62 195 GLY B CA 1
ATOM 3193 C C . GLY B 1 195 ? 13.008 -16.938 -12.633 1 98.62 195 GLY B C 1
ATOM 3194 O O . GLY B 1 195 ? 12.25 -16 -12.875 1 98.62 195 GLY B O 1
ATOM 3195 N N . TYR B 1 196 ? 13.734 -17.047 -11.523 1 98.69 196 TYR B N 1
ATOM 3196 C CA . TYR B 1 196 ? 13.68 -15.961 -10.555 1 98.69 196 TYR B CA 1
ATOM 3197 C C . TYR B 1 196 ? 14.203 -14.664 -11.148 1 98.69 196 TYR B C 1
ATOM 3199 O O . TYR B 1 196 ? 13.805 -13.578 -10.734 1 98.69 196 TYR B O 1
ATOM 3207 N N . GLU B 1 197 ? 15.062 -14.742 -12.125 1 98.31 197 GLU B N 1
ATOM 3208 C CA . GLU B 1 197 ? 15.547 -13.547 -12.812 1 98.31 197 GLU B CA 1
ATOM 3209 C C . GLU B 1 197 ? 14.398 -12.789 -13.477 1 98.31 197 GLU B C 1
ATOM 3211 O O . GLU B 1 197 ? 14.438 -11.57 -13.602 1 98.31 197 GLU B O 1
ATOM 3216 N N . HIS B 1 198 ? 13.422 -13.5 -13.953 1 98.81 198 HIS B N 1
ATOM 3217 C CA . HIS B 1 198 ? 12.258 -12.867 -14.555 1 98.81 198 HIS B CA 1
ATOM 3218 C C . HIS B 1 198 ? 11.375 -12.211 -13.5 1 98.81 198 HIS B C 1
ATOM 3220 O O . HIS B 1 198 ? 10.742 -11.188 -13.766 1 98.81 198 HIS B O 1
ATOM 3226 N N . VAL B 1 199 ? 11.312 -12.812 -12.273 1 98.88 199 VAL B N 1
ATOM 3227 C CA . VAL B 1 199 ? 10.641 -12.172 -11.148 1 98.88 199 VAL B CA 1
ATOM 3228 C C . VAL B 1 199 ? 11.312 -10.828 -10.844 1 98.88 199 VAL B C 1
ATOM 3230 O O . VAL B 1 199 ? 10.633 -9.82 -10.656 1 98.88 199 VAL B O 1
ATOM 3233 N N . LYS B 1 200 ? 12.586 -10.852 -10.859 1 98.62 200 LYS B N 1
ATOM 3234 C CA . LYS B 1 200 ? 13.328 -9.617 -10.594 1 98.62 200 LYS B CA 1
ATOM 3235 C C . LYS B 1 200 ? 13.086 -8.586 -11.695 1 98.62 200 LYS B C 1
ATOM 3237 O O . LYS B 1 200 ? 13.008 -7.391 -11.422 1 98.62 200 LYS B O 1
ATOM 3242 N N . LYS B 1 201 ? 13.023 -9.062 -12.898 1 98.69 201 LYS B N 1
ATOM 3243 C CA . LYS B 1 201 ? 12.703 -8.148 -13.992 1 98.69 201 LYS B CA 1
ATOM 3244 C C . LYS B 1 201 ? 11.328 -7.516 -13.789 1 98.69 201 LYS B C 1
ATOM 3246 O O . LYS B 1 201 ? 11.164 -6.309 -13.969 1 98.69 201 LYS B O 1
ATOM 3251 N N . LEU B 1 202 ? 10.359 -8.312 -13.414 1 98.81 202 LEU B N 1
ATOM 3252 C CA . LEU B 1 202 ? 9.047 -7.766 -13.094 1 98.81 202 LEU B CA 1
ATOM 3253 C C . LEU B 1 202 ? 9.148 -6.73 -11.977 1 98.81 202 LEU B C 1
ATOM 3255 O O . LEU B 1 202 ? 8.539 -5.66 -12.062 1 98.81 202 LEU B O 1
ATOM 3259 N N . GLU B 1 203 ? 9.883 -7.059 -10.961 1 98.62 203 GLU B N 1
ATOM 3260 C CA . GLU B 1 203 ? 10.062 -6.172 -9.82 1 98.62 203 GLU B CA 1
ATOM 3261 C C . GLU B 1 203 ? 10.594 -4.809 -10.25 1 98.62 203 GLU B C 1
ATOM 3263 O O . GLU B 1 203 ? 10.242 -3.785 -9.664 1 98.62 203 GLU B O 1
ATOM 3268 N N . SER B 1 204 ? 11.367 -4.801 -11.289 1 98.5 204 SER B N 1
ATOM 3269 C CA . SER B 1 204 ? 12.008 -3.57 -11.75 1 98.5 204 SER B CA 1
ATOM 3270 C C . SER B 1 204 ? 10.977 -2.586 -12.297 1 98.5 204 SER B C 1
ATOM 3272 O O . SER B 1 204 ? 11.266 -1.397 -12.453 1 98.5 204 SER B O 1
ATOM 3274 N N . TYR B 1 205 ? 9.805 -3.084 -12.578 1 98.44 205 TYR B N 1
ATOM 3275 C CA . TYR B 1 205 ? 8.727 -2.203 -13.016 1 98.44 205 TYR B CA 1
ATOM 3276 C C . TYR B 1 205 ? 8.016 -1.578 -11.82 1 98.44 205 TYR B C 1
ATOM 3278 O O . TYR B 1 205 ? 7.129 -0.74 -11.984 1 98.44 205 TYR B O 1
ATOM 3286 N N . GLY B 1 206 ? 8.398 -1.942 -10.617 1 98.31 206 GLY B N 1
ATOM 3287 C CA . GLY B 1 206 ? 7.684 -1.547 -9.414 1 98.31 206 GLY B CA 1
ATOM 3288 C C . GLY B 1 206 ? 7.98 -0.121 -8.984 1 98.31 206 GLY B C 1
ATOM 3289 O O . GLY B 1 206 ? 8.969 0.471 -9.422 1 98.31 206 GLY B O 1
ATOM 3290 N N . THR B 1 207 ? 7.039 0.398 -8.195 1 97.44 207 THR B N 1
ATOM 3291 C CA . THR B 1 207 ? 7.156 1.713 -7.574 1 97.44 207 THR B CA 1
ATOM 3292 C C . THR B 1 207 ? 6.777 1.647 -6.094 1 97.44 207 THR B C 1
ATOM 3294 O O . THR B 1 207 ? 6.07 0.733 -5.668 1 97.44 207 THR B O 1
ATOM 3297 N N . PRO B 1 208 ? 7.18 2.553 -5.324 1 94.81 208 PRO B N 1
ATOM 3298 C CA . PRO B 1 208 ? 6.809 2.549 -3.908 1 94.81 208 PRO B CA 1
ATOM 3299 C C . PRO B 1 208 ? 5.297 2.604 -3.695 1 94.81 208 PRO B C 1
ATOM 3301 O O . PRO B 1 208 ? 4.789 2.066 -2.707 1 94.81 208 PRO B O 1
ATOM 3304 N N . HIS B 1 209 ? 4.57 3.184 -4.645 1 94.38 209 HIS B N 1
ATOM 3305 C CA . HIS B 1 209 ? 3.125 3.287 -4.484 1 94.38 209 HIS B CA 1
ATOM 3306 C C . HIS B 1 209 ? 2.416 2.094 -5.117 1 94.38 209 HIS B C 1
ATOM 3308 O O . HIS B 1 209 ? 1.188 1.99 -5.055 1 94.38 209 HIS B O 1
ATOM 3314 N N . GLY B 1 210 ? 3.166 1.258 -5.812 1 97.06 210 GLY B N 1
ATOM 3315 C CA . GLY B 1 210 ? 2.621 -0.027 -6.223 1 97.06 210 GLY B CA 1
ATOM 3316 C C . GLY B 1 210 ? 2.262 -0.082 -7.695 1 97.06 210 GLY B C 1
ATOM 3317 O O . GLY B 1 210 ? 2.268 -1.154 -8.297 1 97.06 210 GLY B O 1
ATOM 3318 N N . LYS B 1 211 ? 1.934 1.079 -8.273 1 95.44 211 LYS B N 1
ATOM 3319 C CA . LYS B 1 211 ? 1.587 1.065 -9.688 1 95.44 211 LYS B CA 1
ATOM 3320 C C . LYS B 1 211 ? 2.826 0.861 -10.555 1 95.44 211 LYS B C 1
ATOM 3322 O O . LYS B 1 211 ? 3.752 1.674 -10.523 1 95.44 211 LYS B O 1
ATOM 3327 N N . PRO B 1 212 ? 2.814 -0.134 -11.352 1 97.5 212 PRO B N 1
ATOM 3328 C CA . PRO B 1 212 ? 3.992 -0.393 -12.18 1 97.5 212 PRO B CA 1
ATOM 3329 C C . PRO B 1 212 ? 4.227 0.694 -13.227 1 97.5 212 PRO B C 1
ATOM 3331 O O . PRO B 1 212 ? 3.275 1.324 -13.695 1 97.5 212 PRO B O 1
ATOM 3334 N N . THR B 1 213 ? 5.457 0.848 -13.625 1 97 213 THR B N 1
ATOM 3335 C CA . THR B 1 213 ? 5.852 1.864 -14.594 1 97 213 THR B CA 1
ATOM 3336 C C . THR B 1 213 ? 5.418 1.463 -16 1 97 213 THR B C 1
ATOM 3338 O O . THR B 1 213 ? 5.379 2.299 -16.906 1 97 213 THR B O 1
ATOM 3341 N N . GLY B 1 214 ? 5.16 0.216 -16.234 1 96.19 214 GLY B N 1
ATOM 3342 C CA . GLY B 1 214 ? 4.656 -0.372 -17.469 1 96.19 214 GLY B CA 1
ATOM 3343 C C . GLY B 1 214 ? 3.721 -1.544 -17.219 1 96.19 214 GLY B C 1
ATOM 3344 O O . GLY B 1 214 ? 3.695 -2.113 -16.125 1 96.19 214 GLY B O 1
ATOM 3345 N N . THR B 1 215 ? 2.965 -1.838 -18.281 1 97 215 THR B N 1
ATOM 3346 C CA . THR B 1 215 ? 2.035 -2.953 -18.141 1 97 215 THR B CA 1
ATOM 3347 C C . THR B 1 215 ? 2.754 -4.285 -18.328 1 97 215 THR B C 1
ATOM 3349 O O . THR B 1 215 ? 3.281 -4.555 -19.422 1 97 215 THR B O 1
ATOM 3352 N N . VAL B 1 216 ? 2.824 -5.059 -17.375 1 98.38 216 VAL B N 1
ATOM 3353 C CA . VAL B 1 216 ? 3.379 -6.406 -17.422 1 98.38 216 VAL B CA 1
ATOM 3354 C C . VAL B 1 216 ? 2.293 -7.426 -17.094 1 98.38 216 VAL B C 1
ATOM 3356 O O . VAL B 1 216 ? 1.43 -7.164 -16.25 1 98.38 216 VAL B O 1
ATOM 3359 N N . LEU B 1 217 ? 2.307 -8.57 -17.766 1 98.44 217 LEU B N 1
ATOM 3360 C CA . LEU B 1 217 ? 1.177 -9.484 -17.672 1 98.44 217 LEU B CA 1
ATOM 3361 C C . LEU B 1 217 ? 1.636 -10.93 -17.844 1 98.44 217 LEU B C 1
ATOM 3363 O O . LEU B 1 217 ? 2.789 -11.18 -18.203 1 98.44 217 LEU B O 1
ATOM 3367 N N . ILE B 1 218 ? 0.778 -11.828 -17.516 1 98.62 218 ILE B N 1
ATOM 3368 C CA . ILE B 1 218 ? 0.928 -13.258 -17.797 1 98.62 218 ILE B CA 1
ATOM 3369 C C . ILE B 1 218 ? 0.458 -13.555 -19.219 1 98.62 218 ILE B C 1
ATOM 3371 O O . ILE B 1 218 ? -0.745 -13.641 -19.484 1 98.62 218 ILE B O 1
ATOM 3375 N N . SER B 1 219 ? 1.364 -13.75 -20.125 1 98.06 219 SER B N 1
ATOM 3376 C CA . SER B 1 219 ? 1.001 -13.961 -21.531 1 98.06 219 SER B CA 1
ATOM 3377 C C . SER B 1 219 ? 0.529 -15.391 -21.766 1 98.06 219 SER B C 1
ATOM 3379 O O . SER B 1 219 ? -0.267 -15.641 -22.672 1 98.06 219 SER B O 1
ATOM 3381 N N . ASP B 1 220 ? 1.074 -16.266 -20.984 1 98.38 220 ASP B N 1
ATOM 3382 C CA . ASP B 1 220 ? 0.658 -17.672 -21.016 1 98.38 220 ASP B CA 1
ATOM 3383 C C . ASP B 1 220 ? 0.916 -18.344 -19.672 1 98.38 220 ASP B C 1
ATOM 3385 O O . ASP B 1 220 ? 1.748 -17.891 -18.891 1 98.38 220 ASP B O 1
ATOM 3389 N N . CYS B 1 221 ? 0.146 -19.422 -19.453 1 98.81 221 CYS B N 1
ATOM 3390 C CA . CYS B 1 221 ? 0.328 -20.203 -18.219 1 98.81 221 CYS B CA 1
ATOM 3391 C C . CYS B 1 221 ? -0.181 -21.625 -18.391 1 98.81 221 CYS B C 1
ATOM 3393 O O . CYS B 1 221 ? -0.924 -21.906 -19.328 1 98.81 221 CYS B O 1
ATOM 3395 N N . GLY B 1 222 ? 0.292 -22.5 -17.516 1 98.69 222 GLY B N 1
ATOM 3396 C CA . GLY B 1 222 ? -0.107 -23.906 -17.609 1 98.69 222 GLY B CA 1
ATOM 3397 C C . GLY B 1 222 ? 0.51 -24.781 -16.547 1 98.69 222 GLY B C 1
ATOM 3398 O O . GLY B 1 222 ? 1.202 -24.281 -15.648 1 98.69 222 GLY B O 1
ATOM 3399 N N . VAL B 1 223 ? 0.136 -26.031 -16.625 1 98.75 223 VAL B N 1
ATOM 3400 C CA . VAL B 1 223 ? 0.642 -27.031 -15.688 1 98.75 223 VAL B CA 1
ATOM 3401 C C . VAL B 1 223 ? 1.845 -27.75 -16.297 1 98.75 223 VAL B C 1
ATOM 3403 O O . VAL B 1 223 ? 1.791 -28.203 -17.438 1 98.75 223 VAL B O 1
ATOM 3406 N N . VAL B 1 224 ? 2.939 -27.797 -15.516 1 98.31 224 VAL B N 1
ATOM 3407 C CA . VAL B 1 224 ? 4.156 -28.484 -15.945 1 98.31 224 VAL B CA 1
ATOM 3408 C C . VAL B 1 224 ? 4.141 -29.922 -15.453 1 98.31 224 VAL B C 1
ATOM 3410 O O . VAL B 1 224 ? 4.512 -30.844 -16.188 1 98.31 224 VAL B O 1
ATOM 3413 N N . LYS B 1 225 ? 3.789 -30.047 -14.203 1 97.5 225 LYS B N 1
ATOM 3414 C CA . LYS B 1 225 ? 3.756 -31.344 -13.531 1 97.5 225 LYS B CA 1
ATOM 3415 C C . LYS B 1 225 ? 2.574 -31.438 -12.57 1 97.5 225 LYS B C 1
ATOM 3417 O O . LYS B 1 225 ? 2.355 -30.531 -11.758 1 97.5 225 LYS B O 1
ATOM 3422 N N . GLU B 1 226 ? 1.819 -32.5 -12.742 1 97.25 226 GLU B N 1
ATOM 3423 C CA . GLU B 1 226 ? 0.729 -32.75 -11.805 1 97.25 226 GLU B CA 1
ATOM 3424 C C . GLU B 1 226 ? 1.26 -33.219 -10.461 1 97.25 226 GLU B C 1
ATOM 3426 O O . GLU B 1 226 ? 2.391 -33.719 -10.367 1 97.25 226 GLU B O 1
ATOM 3431 N N . MET B 1 227 ? 0.363 -33.031 -9.492 1 93.69 227 MET B N 1
ATOM 3432 C CA . MET B 1 227 ? 0.727 -33.594 -8.188 1 93.69 227 MET B CA 1
ATOM 3433 C C . MET B 1 227 ? 0.746 -35.125 -8.227 1 93.69 227 MET B C 1
ATOM 3435 O O . MET B 1 227 ? -0.054 -35.719 -8.93 1 93.69 227 MET B O 1
ATOM 3439 N N . GLU B 1 228 ? 1.68 -35.656 -7.52 1 91.81 228 GLU B N 1
ATOM 3440 C CA . GLU B 1 228 ? 1.702 -37.125 -7.375 1 91.81 228 GLU B CA 1
ATOM 3441 C C . GLU B 1 228 ? 1.075 -37.531 -6.055 1 91.81 228 GLU B C 1
ATOM 3443 O O . GLU B 1 228 ? 1.345 -36.938 -5.008 1 91.81 228 GLU B O 1
ATOM 3448 N N . PRO B 1 229 ? 0.168 -38.594 -6.121 1 82.62 229 PRO B N 1
ATOM 3449 C CA . PRO B 1 229 ? -0.491 -39.062 -4.902 1 82.62 229 PRO B CA 1
ATOM 3450 C C . PRO B 1 229 ? 0.498 -39.594 -3.865 1 82.62 229 PRO B C 1
ATOM 3452 O O . PRO B 1 229 ? 1.565 -40.094 -4.223 1 82.62 229 PRO B O 1
#

pLDDT: mean 86.45, std 24.75, range [17.33, 98.94]

Secondary structure (DSSP, 8-state):
-----------------------------------SS---TTS-EEEEEEEEEEEE-TTS-EEEEEEEEEEEEE-TTT-HHHHHHHHHHHH--S-B-TTS-BS--TT-B--EEETTTEEEE--TTTSSSS---BTTBS-B-----SGGGG---STTEEEE--SSTT-B-S-EEEESS--GGGTTTS-EEEEEEE-HHHHHHHHTT--TTS--SS-EEEEEEEEEEPPP-/-----------------------------------SS---TTS-EEEEEEEEEEEE-TTS-EEEEEEEEEEEEE-TTT-HHHHHHHHHHHH--S-B-TTS-BS--TT-B--EEETTTEEEE--TTTSSSS---BTTBS-B-----SGGGG---STTEEEE--SSTT-B-S-EEEESS--GGGTTTS-EEEEEEE-HHHHHHHHTT--TTS--SS-EEEEEEEEEEPPP-

Solvent-accessible surface area (backbone atoms only — not comparable to full-atom values): 24642 Å² total; per-residue (Å²): 138,84,80,74,80,76,78,75,76,78,77,74,74,78,75,76,76,73,75,71,75,72,72,69,71,70,68,73,73,74,75,77,90,65,60,71,60,86,85,58,90,45,31,21,26,32,36,36,31,32,25,33,58,41,65,68,38,94,84,68,47,71,39,68,45,78,67,43,56,33,30,30,38,30,32,42,87,76,30,44,69,64,24,46,40,54,47,44,26,27,54,49,49,95,51,59,38,98,88,69,30,60,33,30,42,57,68,22,34,50,51,32,15,28,53,81,37,35,39,29,32,32,16,45,64,65,44,72,70,83,42,30,41,32,85,78,36,57,47,41,66,71,84,46,49,64,71,68,20,13,47,37,77,19,40,34,31,25,29,46,38,62,86,51,84,49,37,34,38,38,26,29,31,38,25,59,31,59,38,68,89,45,40,69,69,34,42,31,33,32,30,44,70,42,39,63,69,43,53,52,54,56,40,68,32,29,27,69,87,18,57,41,80,56,58,34,28,24,70,35,46,27,69,77,39,73,62,54,134,137,78,92,74,79,74,81,73,80,83,78,84,75,77,76,75,74,75,73,72,74,71,72,68,73,72,69,74,74,74,76,78,90,65,59,70,59,85,84,58,90,45,29,21,28,35,39,36,32,32,24,34,59,40,65,67,39,95,82,67,48,72,40,71,46,78,67,43,56,33,29,31,38,30,32,44,88,78,30,44,70,64,26,46,40,54,47,44,25,26,54,49,49,96,50,60,40,96,88,68,30,61,34,32,43,58,68,23,35,50,51,32,16,29,53,80,37,34,40,30,32,32,15,44,64,64,46,72,72,83,44,31,42,32,86,80,36,57,47,41,65,70,82,46,47,63,72,68,19,14,47,38,76,19,42,36,31,25,30,48,38,60,85,50,85,48,38,33,38,37,26,29,30,36,26,60,31,59,40,68,89,44,41,68,68,37,41,32,32,34,29,45,70,44,39,62,69,45,53,51,53,56,38,70,32,29,27,70,86,18,57,42,81,58,58,33,28,24,70,34,46,26,69,76,37,72,62,53,133

Organism: Leishmania tarentolae (NCBI:txid5689)

Nearest PDB structures (foldseek):
  2hqj-assembly1_A  TM=9.893E-01  e=3.871E-24  Leishmania major
  7aoi-assembly1_BQ  TM=9.642E-01  e=9.209E-21  Trypanosoma brucei
  6yxy-assembly1_BQ  TM=9.679E-01  e=4.564E-20  Trypanosoma brucei brucei
  7ane-assembly1_BH  TM=9.318E-01  e=3.375E-19  Leishmania major
  7am2-assembly1_BH  TM=9.571E-01  e=7.514E-19  Leishmania tarentolae

InterPro domains:
  IPR002130 Cyclophilin-type peptidyl-prolyl cis-trans isomerase domain [PF00160] (59-223)
  IPR002130 Cyclophilin-type peptidyl-prolyl cis-trans isomerase domain [PR00153] (74-89)
  IPR002130 Cyclophilin-type peptidyl-prolyl cis-trans isomerase domain [PR00153] (110-122)
  IPR002130 Cyclophilin-type peptidyl-prolyl cis-trans isomerase domain [PR00153] (156-171)
  IPR002130 Cyclophilin-type peptidyl-prolyl cis-trans isomerase domain [PR00153] (171-183)
  IPR002130 Cyclophilin-type peptidyl-prolyl cis-trans isomerase domain [PR00153] (184-199)
  IPR002130 Cyclophilin-type peptidyl-prolyl cis-trans isomerase domain [PS50072] (64-223)
  IPR020892 Cyclophilin-type peptidyl-prolyl cis-trans isomerase, conserved site [PS00170] (105-122)
  IPR029000 Cyclophilin-like domain superfamily [G3DSA:2.40.100.10] (33-228)
  IPR029000 Cyclophilin-like domain superfamily [SSF50891] (34-224)